Protein AF-0000000084945525 (afdb_homodimer)

Secondary structure (DSSP, 8-state):
-HHHHHHHHHH-SEEEEE-BSS--HHHHHHHHHHHHHHHHH-TTSEEEE-S---SGGGGG-----------TTS-EEEEEES-SSGGGBS-GGGGGSSEEEEEE-SPPS---SSEEEE-TTSS-HHHHHHHHHHHSS----HHHHHHHHHHHHHHHTTTTSTT--HHHHHHHHHHHTTT--HHHHHHHHH-B-HHHHHHHHHHHHH-EEETTEEEEEE-HHHHHHHT--GGGGGGGGGGG-SBTT-SEEEEEEEETTTTEEEEEEEESSS-HHHHHHTTT-EEETTEEEEEESSGGGHHHHHHHHHHHHH-/-HHHHHHHHHH-SEEEEE-BSS--HHHHHHHHHHHHHHHHH-TTSEEEE-S---SGGGGG-----------TTS-EEEEEES-SSGGGBS-GGGGGSSEEEEEE-SPPS---SSEEEE-TTSS-HHHHHHHHHHHSS----HHHHHHHHHHHHHHHTTTTSTT--HHHHHHHHHHHTTT--HHHHHHHHH-B-HHHHHHHHHHHHH-EEETTEEEEEE-HHHHHHHT--GGGGGGGGGGG-SBTT-SEEEEEEEETTTTEEEEEEEESSS-HHHHHHTTT-EEETTEEEEEESSGGGHHHHHHHHHHHHH-

InterPro domains:
  IPR001667 DDH domain [PF01368] (15-152)
  IPR003156 DHHA1 domain [PF02272] (234-311)
  IPR038763 DHH phosphoesterase superfamily [SSF64182] (12-303)
  IPR051319 Bifunctional oligoribonuclease/pAp-phosphatase and c-di-AMP PDE [PTHR47618] (3-310)

Solvent-accessible surface area (backbone atoms only — not comparable to full-atom values): 31968 Å² total; per-residue (Å²): 110,59,65,59,52,51,54,54,55,69,74,40,58,32,36,37,37,32,24,27,54,87,64,51,49,27,30,51,8,26,40,49,18,48,51,32,23,49,43,60,60,40,70,85,45,48,70,29,64,52,51,84,79,81,55,74,69,60,70,70,48,72,61,83,79,70,91,50,81,78,66,69,92,46,70,24,38,26,37,40,27,46,43,47,43,80,89,40,41,33,52,74,67,60,76,63,31,73,42,35,38,30,35,25,18,51,72,87,80,47,85,88,30,84,42,71,53,73,40,58,69,43,46,21,30,7,41,55,54,35,43,38,40,70,76,44,88,55,35,62,46,43,41,17,29,43,22,20,47,46,2,33,31,51,57,18,65,53,68,46,39,78,46,54,44,38,67,49,25,48,31,49,16,56,32,41,66,57,63,43,57,57,44,61,54,49,46,65,73,56,51,34,52,63,68,54,51,52,50,52,37,51,42,62,74,60,44,45,76,58,82,38,36,30,36,35,76,35,44,60,67,50,28,58,73,66,70,48,59,63,85,52,51,55,76,53,38,63,77,54,52,54,24,70,61,37,46,27,29,29,22,35,24,38,32,75,92,76,57,29,28,42,31,37,41,37,32,82,86,45,64,48,18,72,59,20,45,78,31,78,32,36,64,43,50,41,42,20,33,27,44,34,75,47,76,81,49,46,62,57,52,52,50,57,53,36,49,62,69,73,98,109,56,65,59,53,51,54,53,54,68,74,40,57,32,37,37,37,32,25,27,54,86,62,51,49,26,30,49,8,27,39,48,19,49,53,32,22,48,42,61,59,40,69,84,45,48,70,27,65,51,52,84,79,82,55,74,68,60,72,71,48,72,61,83,78,72,90,50,80,78,65,70,91,45,70,24,38,27,38,37,28,46,43,46,43,78,89,40,43,34,52,75,67,60,75,63,32,73,42,35,36,30,36,24,19,54,71,87,80,48,85,85,30,84,42,70,53,72,40,56,69,43,47,21,29,6,42,56,55,36,43,39,41,69,76,46,90,54,36,63,46,44,40,17,29,40,22,20,47,44,2,34,32,51,57,19,65,53,67,45,39,78,45,53,43,38,67,50,24,48,34,49,15,56,32,39,66,57,63,42,56,58,44,61,56,49,46,66,72,56,51,34,50,64,68,55,51,53,48,50,37,52,42,61,74,60,44,45,77,58,82,38,34,30,36,36,77,38,43,59,68,50,27,59,73,64,68,48,58,65,85,53,51,55,74,54,40,64,76,54,52,56,24,70,62,37,47,28,29,29,21,36,24,39,33,75,92,76,57,31,28,43,32,38,41,37,32,82,85,44,64,47,18,70,59,22,44,78,30,79,31,36,65,42,52,40,42,18,34,26,42,32,74,46,77,80,50,46,62,56,53,51,51,58,53,36,49,61,69,72,98

pLDDT: mean 95.64, std 3.65, range [76.44, 98.94]

Structure (mmCIF, N/CA/C/O backbone):
data_AF-0000000084945525-model_v1
#
loop_
_entity.id
_entity.type
_entity.pdbx_description
1 polymer 'DHHA1 domain protein'
#
loop_
_atom_site.group_PDB
_atom_site.id
_atom_site.type_symbol
_atom_site.label_atom_id
_atom_site.label_alt_id
_atom_site.label_comp_id
_atom_site.label_asym_id
_atom_site.label_entity_id
_atom_site.label_seq_id
_atom_site.pdbx_PDB_ins_code
_atom_site.Cartn_x
_atom_site.Cartn_y
_atom_site.Cartn_z
_atom_site.occupancy
_atom_site.B_iso_or_equiv
_atom_site.auth_seq_id
_atom_site.auth_comp_id
_atom_site.auth_asym_id
_atom_site.auth_atom_id
_atom_site.pdbx_PDB_model_num
ATOM 1 N N . MET A 1 1 ? -24.781 -15.555 -10.789 1 94.19 1 MET A N 1
ATOM 2 C CA . MET A 1 1 ? -23.609 -16.359 -11.086 1 94.19 1 MET A CA 1
ATOM 3 C C . MET A 1 1 ? -23.109 -17.078 -9.836 1 94.19 1 MET A C 1
ATOM 5 O O . MET A 1 1 ? -22.875 -18.281 -9.859 1 94.19 1 MET A O 1
ATOM 9 N N . GLU A 1 2 ? -23.062 -16.406 -8.695 1 95.75 2 GLU A N 1
ATOM 10 C CA . GLU A 1 2 ? -22.547 -16.969 -7.445 1 95.75 2 GLU A CA 1
ATOM 11 C C . GLU A 1 2 ? -23.391 -18.172 -7.008 1 95.75 2 GLU A C 1
ATOM 13 O O . GLU A 1 2 ? -22.844 -19.219 -6.656 1 95.75 2 GLU A O 1
ATOM 18 N N . GLU A 1 3 ? -24.703 -18.078 -7.191 1 95.69 3 GLU A N 1
ATOM 19 C CA . GLU A 1 3 ? -25.594 -19.156 -6.773 1 95.69 3 GLU A CA 1
ATOM 20 C C . GLU A 1 3 ? -25.438 -20.375 -7.684 1 95.69 3 GLU A C 1
ATOM 22 O O . GLU A 1 3 ? -25.562 -21.516 -7.23 1 95.69 3 GLU A O 1
ATOM 27 N N . LYS A 1 4 ? -25.203 -20.141 -8.914 1 97.19 4 LYS A N 1
ATOM 28 C CA . LYS A 1 4 ? -24.984 -21.234 -9.852 1 97.19 4 LYS A CA 1
ATOM 29 C C . LYS A 1 4 ? -23.719 -22.016 -9.508 1 97.19 4 LYS A C 1
ATOM 31 O O . LYS A 1 4 ? -23.688 -23.234 -9.617 1 97.19 4 LYS A O 1
ATOM 36 N N . ILE A 1 5 ? -22.703 -21.328 -9.109 1 98 5 ILE A N 1
ATOM 37 C CA . ILE A 1 5 ? -21.438 -21.938 -8.734 1 98 5 ILE A CA 1
ATOM 38 C C . ILE A 1 5 ? -21.641 -22.812 -7.488 1 98 5 ILE A C 1
ATOM 40 O O . ILE A 1 5 ? -21.188 -23.953 -7.441 1 98 5 ILE A O 1
ATOM 44 N N . ILE A 1 6 ? -22.406 -22.266 -6.527 1 97.88 6 ILE A N 1
ATOM 45 C CA . ILE A 1 6 ? -22.656 -23 -5.293 1 97.88 6 ILE A CA 1
ATOM 46 C C . ILE A 1 6 ? -23.469 -24.266 -5.598 1 97.88 6 ILE A C 1
ATOM 48 O O . ILE A 1 6 ? -23.172 -25.328 -5.062 1 97.88 6 ILE A O 1
ATOM 52 N N . ALA A 1 7 ? -24.484 -24.094 -6.438 1 97.62 7 ALA A N 1
ATOM 53 C CA . ALA A 1 7 ? -25.312 -25.234 -6.809 1 97.62 7 ALA A CA 1
ATOM 54 C C . ALA A 1 7 ? -24.469 -26.344 -7.438 1 97.62 7 ALA A C 1
ATOM 56 O O . ALA A 1 7 ? -24.672 -27.516 -7.148 1 97.62 7 ALA A O 1
ATOM 57 N N . LYS A 1 8 ? -23.562 -25.969 -8.273 1 97.81 8 LYS A N 1
ATOM 58 C CA . LYS A 1 8 ? -22.688 -26.953 -8.922 1 97.81 8 LYS A CA 1
ATOM 59 C C . LYS A 1 8 ? -21.781 -27.625 -7.902 1 97.81 8 LYS A C 1
ATOM 61 O O . LYS A 1 8 ? -21.562 -28.844 -7.965 1 97.81 8 LYS A O 1
ATOM 66 N N . ILE A 1 9 ? -21.188 -26.859 -7.02 1 98.31 9 ILE A N 1
ATOM 67 C CA . ILE A 1 9 ? -20.328 -27.406 -5.969 1 98.31 9 ILE A CA 1
ATOM 68 C C . ILE A 1 9 ? -21.109 -28.422 -5.145 1 98.31 9 ILE A C 1
ATOM 70 O O . ILE A 1 9 ? -20.594 -29.484 -4.805 1 98.31 9 ILE A O 1
ATOM 74 N N . GLU A 1 10 ? -22.359 -28.125 -4.922 1 98.19 10 GLU A N 1
ATOM 75 C CA . GLU A 1 10 ? -23.188 -28.984 -4.098 1 98.19 10 GLU A CA 1
ATOM 76 C C . GLU A 1 10 ? -23.484 -30.312 -4.801 1 98.19 10 GLU A C 1
ATOM 78 O O . GLU A 1 10 ? -23.656 -31.344 -4.145 1 98.19 10 GLU A O 1
ATOM 83 N N . GLU A 1 11 ? -23.422 -30.312 -6.051 1 98 11 GLU A N 1
ATOM 84 C CA . GLU A 1 11 ? -23.734 -31.484 -6.855 1 98 11 GLU A CA 1
ATOM 85 C C . GLU A 1 11 ? -22.625 -32.531 -6.789 1 98 11 GLU A C 1
ATOM 87 O O . GLU A 1 11 ? -22.828 -33.688 -7.121 1 98 11 GLU A O 1
ATOM 92 N N . TYR A 1 12 ? -21.453 -32.188 -6.383 1 98.5 12 TYR A N 1
ATOM 93 C CA . TYR A 1 12 ? -20.297 -33.062 -6.465 1 98.5 12 TYR A CA 1
ATOM 94 C C . TYR A 1 12 ? -19.734 -33.344 -5.078 1 98.5 12 TYR A C 1
ATOM 96 O O . TYR A 1 12 ? -19.656 -32.469 -4.234 1 98.5 12 TYR A O 1
ATOM 104 N N . ASP A 1 13 ? -19.266 -34.5 -4.863 1 98.31 13 ASP A N 1
ATOM 105 C CA . ASP A 1 13 ? -18.594 -34.875 -3.621 1 98.31 13 ASP A CA 1
ATOM 106 C C . ASP A 1 13 ? -17.078 -34.719 -3.74 1 98.31 13 ASP A C 1
ATOM 108 O O . ASP A 1 13 ? -16.391 -34.562 -2.732 1 98.31 13 ASP A O 1
ATOM 112 N N . TYR A 1 14 ? -16.594 -34.812 -4.977 1 98.56 14 TYR A N 1
ATOM 113 C CA . TYR A 1 14 ? -15.172 -34.719 -5.27 1 98.56 14 TYR A CA 1
ATOM 114 C C . TYR A 1 14 ? -14.891 -33.469 -6.121 1 98.56 14 TYR A C 1
ATOM 116 O O . TYR A 1 14 ? -15.453 -33.312 -7.207 1 98.56 14 TYR A O 1
ATOM 124 N N . ILE A 1 15 ? -14.039 -32.594 -5.605 1 98.69 15 ILE A N 1
ATOM 125 C CA . ILE A 1 15 ? -13.758 -31.344 -6.27 1 98.69 15 ILE A CA 1
ATOM 126 C C . ILE A 1 15 ? -12.25 -31.125 -6.371 1 98.69 15 ILE A C 1
ATOM 128 O O . ILE A 1 15 ? -11.523 -31.328 -5.395 1 98.69 15 ILE A O 1
ATOM 132 N N . ALA A 1 16 ? -11.758 -30.844 -7.555 1 98.75 16 ALA A N 1
ATOM 133 C CA . ALA A 1 16 ? -10.352 -30.5 -7.777 1 98.75 16 ALA A CA 1
ATOM 134 C C . ALA A 1 16 ? -10.195 -29.031 -8.164 1 98.75 16 ALA A C 1
ATOM 136 O O . ALA A 1 16 ? -10.898 -28.531 -9.047 1 98.75 16 ALA A O 1
ATOM 137 N N . ILE A 1 17 ? -9.305 -28.328 -7.484 1 98.81 17 ILE A N 1
ATOM 138 C CA . ILE A 1 17 ? -9.125 -26.906 -7.711 1 98.81 17 ILE A CA 1
ATOM 139 C C . ILE A 1 17 ? -7.781 -26.641 -8.383 1 98.81 17 ILE A C 1
ATOM 141 O O . ILE A 1 17 ? -6.738 -27.047 -7.863 1 98.81 17 ILE A O 1
ATOM 145 N N . TYR A 1 18 ? -7.805 -25.969 -9.492 1 98.69 18 TYR A N 1
ATOM 146 C CA . TYR A 1 18 ? -6.641 -25.703 -10.328 1 98.69 18 TYR A CA 1
ATOM 147 C C . TYR A 1 18 ? -6.355 -24.203 -10.414 1 98.69 18 TYR A C 1
ATOM 149 O O . TYR A 1 18 ? -7.199 -23.391 -10.039 1 98.69 18 TYR A O 1
ATOM 157 N N . ARG A 1 19 ? -5.145 -23.812 -10.867 1 98.25 19 ARG A N 1
ATOM 158 C CA . ARG A 1 19 ? -4.703 -22.453 -11.156 1 98.25 19 ARG A CA 1
ATOM 159 C C . ARG A 1 19 ? -3.641 -22.438 -12.25 1 98.25 19 ARG A C 1
ATOM 161 O O . ARG A 1 19 ? -3.318 -23.484 -12.82 1 98.25 19 ARG A O 1
ATOM 168 N N . HIS A 1 20 ? -3.145 -21.266 -12.57 1 96 20 HIS A N 1
ATOM 169 C CA . HIS A 1 20 ? -2.186 -21.188 -13.664 1 96 20 HIS A CA 1
ATOM 170 C C . HIS A 1 20 ? -0.787 -21.578 -13.203 1 96 20 HIS A C 1
ATOM 172 O O . HIS A 1 20 ? -0.511 -21.609 -12 1 96 20 HIS A O 1
ATOM 178 N N . VAL A 1 21 ? 0.048 -21.906 -14.172 1 92.5 21 VAL A N 1
ATOM 179 C CA . VAL A 1 21 ? 1.456 -22.219 -13.961 1 92.5 21 VAL A CA 1
ATOM 180 C C . VAL A 1 21 ? 2.182 -20.984 -13.414 1 92.5 21 VAL A C 1
ATOM 182 O O . VAL A 1 21 ? 1.744 -19.859 -13.633 1 92.5 21 VAL A O 1
ATOM 185 N N . ASN A 1 22 ? 3.303 -21.172 -12.602 1 85.56 22 ASN A N 1
ATOM 186 C CA . ASN A 1 22 ? 4.07 -20.078 -11.992 1 85.56 22 ASN A CA 1
ATOM 187 C C . ASN A 1 22 ? 3.174 -19.156 -11.188 1 85.56 22 ASN A C 1
ATOM 189 O O . ASN A 1 22 ? 3.092 -17.953 -11.477 1 85.56 22 ASN A O 1
ATOM 193 N N . PRO A 1 23 ? 2.605 -19.75 -10.227 1 93.56 23 PRO A N 1
ATOM 194 C CA . PRO A 1 23 ? 1.555 -19.047 -9.492 1 93.56 23 PRO A CA 1
ATOM 195 C C . PRO A 1 23 ? 2.068 -17.781 -8.805 1 93.56 23 PRO A C 1
ATOM 197 O O . PRO A 1 23 ? 3.205 -17.75 -8.32 1 93.56 23 PRO A O 1
ATOM 200 N N . ASP A 1 24 ? 1.252 -16.766 -8.828 1 91.44 24 ASP A N 1
ATOM 201 C CA . ASP A 1 24 ? 1.497 -15.562 -8.055 1 91.44 24 ASP A CA 1
ATOM 202 C C . ASP A 1 24 ? 0.587 -15.5 -6.824 1 91.44 24 ASP A C 1
ATOM 204 O O . ASP A 1 24 ? -0.022 -16.5 -6.449 1 91.44 24 ASP A O 1
ATOM 208 N N . PHE A 1 25 ? 0.529 -14.398 -6.16 1 95.62 25 PHE A N 1
ATOM 209 C CA . PHE A 1 25 ? -0.255 -14.25 -4.941 1 95.62 25 PHE A CA 1
ATOM 210 C C . PHE A 1 25 ? -1.729 -14.523 -5.207 1 95.62 25 PHE A C 1
ATOM 212 O O . PHE A 1 25 ? -2.398 -15.18 -4.406 1 95.62 25 PHE A O 1
ATOM 219 N N . ASP A 1 26 ? -2.219 -14.055 -6.309 1 97.25 26 ASP A N 1
ATOM 220 C CA . ASP A 1 26 ? -3.639 -14.211 -6.609 1 97.25 26 ASP A CA 1
ATOM 221 C C . ASP A 1 26 ? -3.973 -15.656 -6.973 1 97.25 26 ASP A C 1
ATOM 223 O O . ASP A 1 26 ? -5.031 -16.172 -6.605 1 97.25 26 ASP A O 1
ATOM 227 N N . ALA A 1 27 ? -3.062 -16.266 -7.738 1 97.56 27 ALA A N 1
ATOM 228 C CA . ALA A 1 27 ? -3.279 -17.672 -8.078 1 97.56 27 ALA A CA 1
ATOM 229 C C . ALA A 1 27 ? -3.402 -18.531 -6.82 1 97.56 27 ALA A C 1
ATOM 231 O O . ALA A 1 27 ? -4.375 -19.266 -6.66 1 97.56 27 ALA A O 1
ATOM 232 N N . PHE A 1 28 ? -2.48 -18.406 -5.93 1 98.25 28 PHE A N 1
ATOM 233 C CA . PHE A 1 28 ? -2.541 -19.141 -4.676 1 98.25 28 PHE A CA 1
ATOM 234 C C . PHE A 1 28 ? -3.713 -18.672 -3.824 1 98.25 28 PHE A C 1
ATOM 236 O O . PHE A 1 28 ? -4.43 -19.484 -3.236 1 98.25 28 PHE A O 1
ATOM 243 N N . GLY A 1 29 ? -3.91 -17.359 -3.771 1 98.75 29 GLY A N 1
ATOM 244 C CA . GLY A 1 29 ? -4.957 -16.797 -2.93 1 98.75 29 GLY A CA 1
ATOM 245 C C . GLY A 1 29 ? -6.344 -17.297 -3.293 1 98.75 29 GLY A C 1
ATOM 246 O O . GLY A 1 29 ? -7.102 -17.719 -2.42 1 98.75 29 GLY A O 1
ATOM 247 N N . SER A 1 30 ? -6.629 -17.188 -4.578 1 98.88 30 SER A N 1
ATOM 248 C CA . SER A 1 30 ? -7.938 -17.641 -5.031 1 98.88 30 SER A CA 1
ATOM 249 C C . SER A 1 30 ? -8.094 -19.141 -4.863 1 98.88 30 SER A C 1
ATOM 251 O O . SER A 1 30 ? -9.148 -19.625 -4.445 1 98.88 30 SER A O 1
ATOM 253 N N . GLN A 1 31 ? -7.059 -19.938 -5.168 1 98.81 31 GLN A N 1
ATOM 254 C CA . GLN A 1 31 ? -7.117 -21.391 -5.059 1 98.81 31 GLN A CA 1
ATOM 255 C C . GLN A 1 31 ? -7.316 -21.828 -3.609 1 98.81 31 GLN A C 1
ATOM 257 O O . GLN A 1 31 ? -8.234 -22.594 -3.309 1 98.81 31 GLN A O 1
ATOM 262 N N . LEU A 1 32 ? -6.488 -21.297 -2.693 1 98.75 32 LEU A N 1
ATOM 263 C CA . LEU A 1 32 ? -6.531 -21.703 -1.291 1 98.75 32 LEU A CA 1
ATOM 264 C C . LEU A 1 32 ? -7.781 -21.156 -0.608 1 98.75 32 LEU A C 1
ATOM 266 O O . LEU A 1 32 ? -8.344 -21.797 0.277 1 98.75 32 LEU A O 1
ATOM 270 N N . GLY A 1 33 ? -8.156 -19.922 -1.008 1 98.81 33 GLY A N 1
ATOM 271 C CA . GLY A 1 33 ? -9.398 -19.375 -0.493 1 98.81 33 GLY A CA 1
ATOM 272 C C . GLY A 1 33 ? -10.617 -20.203 -0.862 1 98.81 33 GLY A C 1
ATOM 273 O O . GLY A 1 33 ? -11.469 -20.469 -0.016 1 98.81 33 GLY A O 1
ATOM 274 N N . MET A 1 34 ? -10.68 -20.625 -2.113 1 98.88 34 MET A N 1
ATOM 275 C CA . MET A 1 34 ? -11.773 -21.469 -2.578 1 98.88 34 MET A CA 1
ATOM 276 C C . MET A 1 34 ? -11.758 -22.812 -1.856 1 98.88 34 MET A C 1
ATOM 278 O O . MET A 1 34 ? -12.805 -23.297 -1.408 1 98.88 34 MET A O 1
ATOM 282 N N . TYR A 1 35 ? -10.594 -23.422 -1.775 1 98.69 35 TYR A N 1
ATOM 283 C CA . TYR A 1 35 ? -10.43 -24.672 -1.043 1 98.69 35 TYR A CA 1
ATOM 284 C C . TYR A 1 35 ? -10.984 -24.562 0.37 1 98.69 35 TYR A C 1
ATOM 286 O O . TYR A 1 35 ? -11.781 -25.391 0.798 1 98.69 35 TYR A O 1
ATOM 294 N N . ASP A 1 36 ? -10.547 -23.516 1.076 1 98.75 36 ASP A N 1
ATOM 295 C CA . ASP A 1 36 ? -10.938 -23.312 2.465 1 98.75 36 ASP A CA 1
ATOM 296 C C . ASP A 1 36 ? -12.445 -23.094 2.58 1 98.75 36 ASP A C 1
ATOM 298 O O . ASP A 1 36 ? -13.094 -23.672 3.455 1 98.75 36 ASP A O 1
ATOM 302 N N . MET A 1 37 ? -13.023 -22.312 1.649 1 98.69 37 MET A N 1
ATOM 303 C CA . MET A 1 37 ? -14.453 -22.016 1.653 1 98.69 37 MET A CA 1
ATOM 304 C C . MET A 1 37 ? -15.273 -23.297 1.479 1 98.69 37 MET A C 1
ATOM 306 O O . MET A 1 37 ? -16.25 -23.5 2.195 1 98.69 37 MET A O 1
ATOM 310 N N . ILE A 1 38 ? -14.859 -24.125 0.517 1 98.69 38 ILE A N 1
ATOM 311 C CA . ILE A 1 38 ? -15.602 -25.359 0.264 1 98.69 38 ILE A CA 1
ATOM 312 C C . ILE A 1 38 ? -15.492 -26.281 1.473 1 98.69 38 ILE A C 1
ATOM 314 O O . ILE A 1 38 ? -16.5 -26.828 1.939 1 98.69 38 ILE A O 1
ATOM 318 N N . LYS A 1 39 ? -14.273 -26.438 2.051 1 98.25 39 LYS A N 1
ATOM 319 C CA . LYS A 1 39 ? -14.062 -27.328 3.182 1 98.25 39 LYS A CA 1
ATOM 320 C C . LYS A 1 39 ? -14.8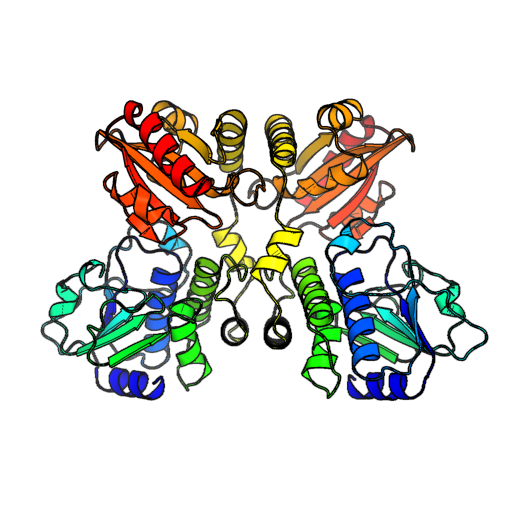12 -26.844 4.418 1 98.25 39 LYS A C 1
ATOM 322 O O . LYS A 1 39 ? -15.352 -27.656 5.184 1 98.25 39 LYS A O 1
ATOM 327 N N . ALA A 1 40 ? -14.797 -25.562 4.625 1 98.38 40 ALA A N 1
ATOM 328 C CA . ALA A 1 40 ? -15.469 -24.984 5.789 1 98.38 40 ALA A CA 1
ATOM 329 C C . ALA A 1 40 ? -16.984 -25.141 5.684 1 98.38 40 ALA A C 1
ATOM 331 O O . ALA A 1 40 ? -17.656 -25.312 6.695 1 98.38 40 ALA A O 1
ATOM 332 N N . THR A 1 41 ? -17.531 -25.047 4.512 1 98.62 41 THR A N 1
ATOM 333 C CA . THR A 1 41 ? -18.969 -25.109 4.293 1 98.62 41 THR A CA 1
ATOM 334 C C . THR A 1 41 ? -19.438 -26.547 4.188 1 98.62 41 THR A C 1
ATOM 336 O O . THR A 1 41 ? -20.5 -26.906 4.699 1 98.62 41 THR A O 1
ATOM 339 N N . TYR A 1 42 ? -18.656 -27.391 3.449 1 98.38 42 TYR A N 1
ATOM 340 C CA . TYR A 1 42 ? -18.969 -28.781 3.203 1 98.38 42 TYR A CA 1
ATOM 341 C C . TYR A 1 42 ? -17.828 -29.688 3.658 1 98.38 42 TYR A C 1
ATOM 343 O O . TYR A 1 42 ? -17.125 -30.281 2.834 1 98.38 42 TYR A O 1
ATOM 351 N N . PRO A 1 43 ? -17.734 -29.953 4.941 1 97.38 43 PRO A N 1
ATOM 352 C CA . PRO A 1 43 ? -16.578 -30.656 5.496 1 97.38 43 PRO A CA 1
ATOM 353 C C . PRO A 1 43 ? -16.438 -32.094 4.977 1 97.38 43 PRO A C 1
ATOM 355 O O . PRO A 1 43 ? -15.352 -32.656 5.004 1 97.38 43 PRO A O 1
ATOM 358 N N . ASP A 1 44 ? -17.453 -32.656 4.441 1 97.56 44 ASP A N 1
ATOM 359 C CA . ASP A 1 44 ? -17.438 -34.031 4.035 1 97.56 44 ASP A CA 1
ATOM 360 C C . ASP A 1 44 ? -16.953 -34.188 2.594 1 97.56 44 ASP A C 1
ATOM 362 O O . ASP A 1 44 ? -16.641 -35.312 2.15 1 97.56 44 ASP A O 1
ATOM 366 N N . LYS A 1 45 ? -16.875 -33.125 1.875 1 97.75 45 LYS A N 1
ATOM 367 C CA . LYS A 1 45 ? -16.422 -33.219 0.488 1 97.75 45 LYS A CA 1
ATOM 368 C C . LYS A 1 45 ? -14.914 -33.406 0.406 1 97.75 45 LYS A C 1
ATOM 370 O O . LYS A 1 45 ? -14.172 -32.938 1.273 1 97.75 45 LYS A O 1
ATOM 375 N N . LYS A 1 46 ? -14.539 -34.125 -0.591 1 97.81 46 LYS A N 1
ATOM 376 C CA . LYS A 1 46 ? -13.125 -34.312 -0.89 1 97.81 46 LYS A CA 1
ATOM 377 C C . LYS A 1 46 ? -12.641 -33.25 -1.876 1 97.81 46 LYS A C 1
ATOM 379 O O . LYS A 1 46 ? -13.086 -33.219 -3.025 1 97.81 46 LYS A O 1
ATOM 384 N N . VAL A 1 47 ? -11.797 -32.438 -1.372 1 98.25 47 VAL A N 1
ATOM 385 C CA . VAL A 1 47 ? -11.312 -31.328 -2.182 1 98.25 47 VAL A CA 1
ATOM 386 C C . VAL A 1 47 ? -9.805 -31.469 -2.406 1 98.25 47 VAL A C 1
ATOM 388 O O . VAL A 1 47 ? -9.047 -31.656 -1.455 1 98.25 47 VAL A O 1
ATOM 391 N N . PHE A 1 48 ? -9.391 -31.406 -3.646 1 98.19 48 PHE A N 1
ATOM 392 C CA . PHE A 1 48 ? -8 -31.594 -4.043 1 98.19 48 PHE A CA 1
ATOM 393 C C . PHE A 1 48 ? -7.406 -30.297 -4.559 1 98.19 48 PHE A C 1
ATOM 395 O O . PHE A 1 48 ? -8.062 -29.547 -5.285 1 98.19 48 PHE A O 1
ATOM 402 N N . LEU A 1 49 ? -6.227 -30 -4.094 1 98.25 49 LEU A N 1
ATOM 403 C CA . LEU A 1 49 ? -5.457 -28.875 -4.621 1 98.25 49 LEU A CA 1
ATOM 404 C C . LEU A 1 49 ? -4.461 -29.359 -5.676 1 98.25 49 LEU A C 1
ATOM 406 O O . LEU A 1 49 ? -3.625 -30.219 -5.398 1 98.25 49 LEU A O 1
ATOM 410 N N . CYS A 1 50 ? -4.605 -28.781 -6.816 1 98.12 50 CYS A N 1
ATOM 411 C CA . CYS A 1 50 ? -3.797 -29.266 -7.93 1 98.12 50 CYS A CA 1
ATOM 412 C C . CYS A 1 50 ? -2.771 -28.219 -8.352 1 98.12 50 CYS A C 1
ATOM 414 O O . CYS A 1 50 ? -2.982 -27.031 -8.156 1 98.12 50 CYS A O 1
ATOM 416 N N . GLY A 1 51 ? -1.688 -28.688 -8.906 1 95.88 51 GLY A N 1
ATOM 417 C CA . GLY A 1 51 ? -0.626 -27.812 -9.383 1 95.88 51 GLY A CA 1
ATOM 418 C C . GLY A 1 51 ? 0.663 -27.953 -8.594 1 95.88 51 GLY A C 1
ATOM 419 O O . GLY A 1 51 ? 0.757 -28.797 -7.695 1 95.88 51 GLY A O 1
ATOM 420 N N . ASP A 1 52 ? 1.654 -27.156 -9.016 1 94.12 52 ASP A N 1
ATOM 421 C CA . ASP A 1 52 ? 2.975 -27.156 -8.398 1 94.12 52 ASP A CA 1
ATOM 422 C C . ASP A 1 52 ? 2.992 -26.266 -7.148 1 94.12 52 ASP A C 1
ATOM 424 O O . ASP A 1 52 ? 2.627 -25.094 -7.207 1 94.12 52 ASP A O 1
ATOM 428 N N . PHE A 1 53 ? 3.396 -26.828 -5.949 1 94.94 53 PHE A N 1
ATOM 429 C CA . PHE A 1 53 ? 3.434 -26.094 -4.691 1 94.94 53 PHE A CA 1
ATOM 430 C C . PHE A 1 53 ? 4.867 -25.906 -4.211 1 94.94 53 PHE A C 1
ATOM 432 O O . PHE A 1 53 ? 5.113 -25.75 -3.012 1 94.94 53 PHE A O 1
ATOM 439 N N . SER A 1 54 ? 5.801 -25.953 -5.152 1 91.44 54 SER A N 1
ATOM 440 C CA . SER A 1 54 ? 7.211 -25.844 -4.801 1 91.44 54 SER A CA 1
ATOM 441 C C . SER A 1 54 ? 7.609 -24.375 -4.594 1 91.44 54 SER A C 1
ATOM 443 O O . SER A 1 54 ? 8.664 -24.094 -4.031 1 91.44 54 SER A O 1
ATOM 445 N N . SER A 1 55 ? 6.738 -23.484 -5.055 1 88.88 55 SER A N 1
ATOM 446 C CA . SER A 1 55 ? 7.039 -22.062 -4.93 1 88.88 55 SER A CA 1
ATOM 447 C C . SER A 1 55 ? 7.141 -21.641 -3.465 1 88.88 55 SER A C 1
ATOM 449 O O . SER A 1 55 ? 6.332 -22.062 -2.637 1 88.88 55 SER A O 1
ATOM 451 N N . GLU A 1 56 ? 8.109 -20.75 -3.137 1 87.19 56 GLU A N 1
ATOM 452 C CA . GLU A 1 56 ? 8.258 -20.219 -1.782 1 87.19 56 GLU A CA 1
ATOM 453 C C . GLU A 1 56 ? 7.07 -19.328 -1.405 1 87.19 56 GLU A C 1
ATOM 455 O O . GLU A 1 56 ? 6.805 -19.109 -0.222 1 87.19 56 GLU A O 1
ATOM 460 N N . LEU A 1 57 ? 6.371 -18.906 -2.42 1 91.19 57 LEU A N 1
ATOM 461 C CA . LEU A 1 57 ? 5.242 -18.016 -2.197 1 91.19 57 LEU A CA 1
ATOM 462 C C . LEU A 1 57 ? 4.156 -18.703 -1.374 1 91.19 57 LEU A C 1
ATOM 464 O O . LEU A 1 57 ? 3.445 -18.047 -0.606 1 91.19 57 LEU A O 1
ATOM 468 N N . VAL A 1 58 ? 4.035 -20 -1.478 1 94.12 58 VAL A N 1
ATOM 469 C CA . VAL A 1 58 ? 2.963 -20.734 -0.818 1 94.12 58 VAL A CA 1
ATOM 470 C C . VAL A 1 58 ? 3.115 -20.625 0.697 1 94.12 58 VAL A C 1
ATOM 472 O O . VAL A 1 58 ? 2.123 -20.641 1.431 1 94.12 58 VAL A O 1
ATOM 475 N N . LYS A 1 59 ? 4.328 -20.438 1.174 1 93.31 59 LYS A N 1
ATOM 476 C CA . LYS A 1 59 ? 4.625 -20.375 2.602 1 93.31 59 LYS A CA 1
ATOM 477 C C . LYS A 1 59 ? 4.027 -19.109 3.23 1 93.31 59 LYS A C 1
ATOM 479 O O . LYS A 1 59 ? 3.938 -19.016 4.457 1 93.31 59 LYS A O 1
ATOM 484 N N . LYS A 1 60 ? 3.611 -18.203 2.426 1 95.38 60 LYS A N 1
ATOM 485 C CA . LYS A 1 60 ? 3.016 -16.969 2.918 1 95.38 60 LYS A CA 1
ATOM 486 C C . LYS A 1 60 ? 1.554 -17.172 3.307 1 95.38 60 LYS A C 1
ATOM 488 O O . LYS A 1 60 ? 0.938 -16.297 3.922 1 95.38 60 LYS A O 1
ATOM 493 N N . TYR A 1 61 ? 1.033 -18.266 2.959 1 97.19 61 TYR A N 1
ATOM 494 C CA . TYR A 1 61 ? -0.352 -18.609 3.27 1 97.19 61 TYR A CA 1
ATOM 495 C C . TYR A 1 61 ? -0.432 -19.547 4.465 1 97.19 61 TYR A C 1
ATOM 497 O O . TYR A 1 61 ? 0.472 -20.359 4.691 1 97.19 61 TYR A O 1
ATOM 505 N N . THR A 1 62 ? -1.534 -19.438 5.234 1 97 62 THR A N 1
ATOM 506 C CA . THR A 1 62 ? -1.622 -20.203 6.48 1 97 62 THR A CA 1
ATOM 507 C C . THR A 1 62 ? -2.715 -21.266 6.387 1 97 62 THR A C 1
ATOM 509 O O . THR A 1 62 ? -2.979 -21.969 7.359 1 97 62 THR A O 1
ATOM 512 N N . VAL A 1 63 ? -3.361 -21.297 5.199 1 97.69 63 VAL A N 1
ATOM 513 C CA . VAL A 1 63 ? -4.359 -22.344 5.004 1 97.69 63 VAL A CA 1
ATOM 514 C C . VAL A 1 63 ? -3.699 -23.719 5.133 1 97.69 63 VAL A C 1
ATOM 516 O O . VAL A 1 63 ? -2.67 -23.984 4.508 1 97.69 63 VAL A O 1
ATOM 519 N N . VAL A 1 64 ? -4.23 -24.516 5.977 1 95.06 64 VAL A N 1
ATOM 520 C CA . VAL A 1 64 ? -3.727 -25.875 6.133 1 95.06 64 VAL A CA 1
ATOM 521 C C . VAL A 1 64 ? -4.418 -26.797 5.137 1 95.06 64 VAL A C 1
ATOM 523 O O . VAL A 1 64 ? -5.648 -26.812 5.031 1 95.06 64 VAL A O 1
ATOM 526 N N . PHE A 1 65 ? -3.574 -27.375 4.379 1 92.25 65 PHE A N 1
ATOM 527 C CA . PHE A 1 65 ? -4.129 -28.312 3.414 1 92.25 65 PHE A CA 1
ATOM 528 C C . PHE A 1 65 ? -3.234 -29.547 3.281 1 92.25 65 PHE A C 1
ATOM 530 O O . PHE A 1 65 ? -2.066 -29.516 3.674 1 92.25 65 PHE A O 1
ATOM 537 N N . GLU A 1 66 ? -3.857 -30.641 2.879 1 85.88 66 GLU A N 1
ATOM 538 C CA . GLU A 1 66 ? -3.135 -31.875 2.607 1 85.88 66 GLU A CA 1
ATOM 539 C C . GLU A 1 66 ? -3.037 -32.156 1.108 1 85.88 66 GLU A C 1
ATOM 541 O O . GLU A 1 66 ? -4.016 -31.969 0.377 1 85.88 66 GLU A O 1
ATOM 546 N N . HIS A 1 67 ? -1.788 -32.375 0.76 1 86.19 67 HIS A N 1
ATOM 547 C CA . HIS A 1 67 ? -1.627 -32.75 -0.644 1 86.19 67 HIS A CA 1
ATOM 548 C C . HIS A 1 67 ? -2.072 -34.188 -0.895 1 86.19 67 HIS A C 1
ATOM 550 O O . HIS A 1 67 ? -1.593 -35.125 -0.238 1 86.19 67 HIS A O 1
ATOM 556 N N . GLN A 1 68 ? -3.115 -34.344 -1.692 1 91.5 68 GLN A N 1
ATOM 557 C CA . GLN A 1 68 ? -3.625 -35.625 -2.121 1 91.5 68 GLN A CA 1
ATOM 558 C C . GLN A 1 68 ? -3.77 -35.688 -3.641 1 91.5 68 GLN A C 1
ATOM 560 O O . GLN A 1 68 ? -4.039 -34.688 -4.285 1 91.5 68 GLN A O 1
ATOM 565 N N . GLU A 1 69 ? -3.5 -36.844 -4.137 1 94.69 69 GLU A N 1
ATOM 566 C CA . GLU A 1 69 ? -3.727 -37.062 -5.566 1 94.69 69 GLU A CA 1
ATOM 567 C C . GLU A 1 69 ? -5.215 -37.188 -5.875 1 94.69 69 GLU A C 1
ATOM 569 O O . GLU A 1 69 ? -5.965 -37.812 -5.125 1 94.69 69 GLU A O 1
ATOM 574 N N . VAL A 1 70 ? -5.582 -36.562 -6.941 1 97.69 70 VAL A N 1
ATOM 575 C CA . VAL A 1 70 ? -6.98 -36.625 -7.352 1 97.69 70 VAL A CA 1
ATOM 576 C C . VAL A 1 70 ? -7.336 -38.031 -7.801 1 97.69 70 VAL A C 1
ATOM 578 O O . VAL A 1 70 ? -6.578 -38.688 -8.547 1 97.69 70 VAL A O 1
ATOM 581 N N . ASP A 1 71 ? -8.43 -38.594 -7.324 1 96.56 71 ASP A N 1
ATOM 582 C CA . ASP A 1 71 ? -8.969 -39.875 -7.805 1 96.56 71 ASP A CA 1
ATOM 583 C C . ASP A 1 71 ? -9.938 -39.656 -8.961 1 96.56 71 ASP A C 1
ATOM 585 O O . ASP A 1 71 ? -11.156 -39.594 -8.758 1 96.56 71 ASP A O 1
ATOM 589 N N . TYR A 1 72 ? -9.383 -39.688 -10.117 1 97.69 72 TYR A N 1
ATOM 590 C CA . TYR A 1 72 ? -10.172 -39.312 -11.297 1 97.69 72 TYR A CA 1
ATOM 591 C C . TYR A 1 72 ? -11.109 -40.438 -11.695 1 97.69 72 TYR A C 1
ATOM 593 O O . TYR A 1 72 ? -11.805 -40.344 -12.711 1 97.69 72 TYR A O 1
ATOM 601 N N . THR A 1 73 ? -11.102 -41.594 -10.93 1 97.44 73 THR A N 1
ATOM 602 C CA . THR A 1 73 ? -12.102 -42.625 -11.148 1 97.44 73 THR A CA 1
ATOM 603 C C . THR A 1 73 ? -13.469 -42.156 -10.664 1 97.44 73 THR A C 1
ATOM 605 O O . THR A 1 73 ? -14.492 -42.75 -11 1 97.44 73 THR A O 1
ATOM 608 N N . LYS A 1 74 ? -13.445 -41.062 -9.875 1 98.06 74 LYS A N 1
ATOM 609 C CA . LYS A 1 74 ? -14.68 -40.438 -9.406 1 98.06 74 LYS A CA 1
ATOM 610 C C . LYS A 1 74 ? -15.109 -39.312 -10.336 1 98.06 74 LYS A C 1
ATOM 612 O O . LYS A 1 74 ? -14.336 -38.875 -11.18 1 98.06 74 LYS A O 1
ATOM 617 N N . ASP A 1 75 ? -16.422 -38.938 -10.203 1 98.19 75 ASP A N 1
ATOM 618 C CA . ASP A 1 75 ? -16.875 -37.719 -10.883 1 98.19 75 ASP A CA 1
ATOM 619 C C . ASP A 1 75 ? -16.328 -36.469 -10.195 1 98.19 75 ASP A C 1
ATOM 621 O O . ASP A 1 75 ? -16.781 -36.125 -9.102 1 98.19 75 ASP A O 1
ATOM 625 N N . ILE A 1 76 ? -15.422 -35.844 -10.891 1 98.69 76 ILE A N 1
ATOM 626 C CA . ILE A 1 76 ? -14.734 -34.719 -10.297 1 98.69 76 ILE A CA 1
ATOM 627 C C . ILE A 1 76 ? -15.289 -33.406 -10.875 1 98.69 76 ILE A C 1
ATOM 629 O O . ILE A 1 76 ? -15.406 -33.281 -12.094 1 98.69 76 ILE A O 1
ATOM 633 N N . LEU A 1 77 ? -15.727 -32.5 -10.055 1 98.81 77 LEU A N 1
ATOM 634 C CA . LEU A 1 77 ? -15.891 -31.125 -10.469 1 98.81 77 LEU A CA 1
ATOM 635 C C . LEU A 1 77 ? -14.555 -30.375 -10.438 1 98.81 77 LEU A C 1
ATOM 637 O O . LEU A 1 77 ? -13.906 -30.297 -9.391 1 98.81 77 LEU A O 1
ATOM 641 N N . GLY A 1 78 ? -14.109 -29.938 -11.602 1 98.81 78 GLY A N 1
ATOM 642 C CA . GLY A 1 78 ? -12.93 -29.078 -11.664 1 98.81 78 GLY A CA 1
ATOM 643 C C . GLY A 1 78 ? -13.25 -27.609 -11.523 1 98.81 78 GLY A C 1
ATOM 644 O O . GLY A 1 78 ? -14.195 -27.109 -12.148 1 98.81 78 GLY A O 1
ATOM 645 N N . ILE A 1 79 ? -12.578 -26.906 -10.656 1 98.94 79 ILE A N 1
ATOM 646 C CA . ILE A 1 79 ? -12.641 -25.453 -10.562 1 98.94 79 ILE A CA 1
ATOM 647 C C . ILE A 1 79 ? -11.289 -24.844 -10.922 1 98.94 79 ILE A C 1
ATOM 649 O O . ILE A 1 79 ? -10.289 -25.109 -10.242 1 98.94 79 ILE A O 1
ATOM 653 N N . VAL A 1 80 ? -11.234 -24.109 -12.008 1 98.88 80 VAL A N 1
ATOM 654 C CA . VAL A 1 80 ? -10 -23.469 -12.461 1 98.88 80 VAL A CA 1
ATOM 655 C C . VAL A 1 80 ? -10.047 -21.984 -12.164 1 98.88 80 VAL A C 1
ATOM 657 O O . VAL A 1 80 ? -10.922 -21.266 -12.648 1 98.88 80 VAL A O 1
ATOM 660 N N . LEU A 1 81 ? -9.062 -21.562 -11.383 1 98.75 81 LEU A N 1
ATOM 661 C CA . LEU A 1 81 ? -9.039 -20.188 -10.93 1 98.75 81 LEU A CA 1
ATOM 662 C C . LEU A 1 81 ? -7.875 -19.422 -11.57 1 98.75 81 LEU A C 1
ATOM 664 O O . LEU A 1 81 ? -6.797 -19.984 -11.766 1 98.75 81 LEU A O 1
ATOM 668 N N . ASP A 1 82 ? -8.117 -18.172 -11.898 1 97.44 82 ASP A N 1
ATOM 669 C CA . ASP A 1 82 ? -7.082 -17.203 -12.234 1 97.44 82 ASP A CA 1
ATOM 670 C C . ASP A 1 82 ? -6.266 -17.672 -13.438 1 97.44 82 ASP A C 1
ATOM 672 O O . ASP A 1 82 ? -5.035 -17.578 -13.43 1 97.44 82 ASP A O 1
ATOM 676 N N . THR A 1 83 ? -6.938 -18.312 -14.391 1 96.62 83 THR A N 1
ATOM 677 C CA . THR A 1 83 ? -6.262 -18.844 -15.562 1 96.62 83 THR A CA 1
ATOM 678 C C . THR A 1 83 ? -7.031 -18.5 -16.844 1 96.62 83 THR A C 1
ATOM 680 O O . THR A 1 83 ? -8.109 -19.031 -17.078 1 96.62 83 THR A O 1
ATOM 683 N N . ALA A 1 84 ? -6.465 -17.703 -17.656 1 92.31 84 ALA A N 1
ATOM 684 C CA . ALA A 1 84 ? -7.188 -17.156 -18.812 1 92.31 84 ALA A CA 1
ATOM 685 C C . ALA A 1 84 ? -7.332 -18.203 -19.906 1 92.31 84 ALA A C 1
ATOM 687 O O . ALA A 1 84 ? -8.383 -18.297 -20.547 1 92.31 84 ALA A O 1
ATOM 688 N N . ASN A 1 85 ? -6.273 -19 -20.125 1 92.56 85 ASN A N 1
ATOM 689 C CA . ASN A 1 85 ? -6.309 -19.953 -21.234 1 92.56 85 ASN A CA 1
ATOM 690 C C . ASN A 1 85 ? -5.859 -21.344 -20.781 1 92.56 85 ASN A C 1
ATOM 692 O O . ASN A 1 85 ? -5.09 -21.469 -19.828 1 92.56 85 ASN A O 1
ATOM 696 N N . ILE A 1 86 ? -6.242 -22.359 -21.5 1 95.69 86 ILE A N 1
ATOM 697 C CA . ILE A 1 86 ? -6.105 -23.75 -21.078 1 95.69 86 ILE A CA 1
ATOM 698 C C . ILE A 1 86 ? -4.629 -24.141 -21.047 1 95.69 86 ILE A C 1
ATOM 700 O O . ILE A 1 86 ? -4.219 -24.969 -20.234 1 95.69 86 ILE A O 1
ATOM 704 N N . GLU A 1 87 ? -3.826 -23.531 -21.844 1 92 87 GLU A N 1
ATOM 705 C CA . GLU A 1 87 ? -2.408 -23.859 -21.938 1 92 87 GLU A CA 1
ATOM 706 C C . GLU A 1 87 ? -1.681 -23.516 -20.641 1 92 87 GLU A C 1
ATOM 708 O O . GLU A 1 87 ? -0.628 -24.078 -20.328 1 92 87 GLU A O 1
ATOM 713 N N . ARG A 1 88 ? -2.268 -22.672 -19.828 1 92.44 88 ARG A N 1
ATOM 714 C CA . ARG A 1 88 ? -1.586 -22.172 -18.625 1 92.44 88 ARG A CA 1
ATOM 715 C C . ARG A 1 88 ? -2.092 -22.875 -17.375 1 92.44 88 ARG A C 1
ATOM 717 O O . ARG A 1 88 ? -1.624 -22.594 -16.266 1 92.44 88 ARG A O 1
ATOM 724 N N . ILE A 1 89 ? -3.037 -23.766 -17.516 1 97.19 89 ILE A N 1
ATOM 725 C CA . ILE A 1 89 ? -3.498 -24.516 -16.359 1 97.19 89 ILE A CA 1
ATOM 726 C C . ILE A 1 89 ? -2.381 -25.422 -15.852 1 97.19 89 ILE A C 1
ATOM 728 O O . ILE A 1 89 ? -1.832 -26.219 -16.625 1 97.19 89 ILE A O 1
ATOM 732 N N . ASP A 1 90 ? -1.986 -25.328 -14.547 1 96.25 90 ASP A N 1
ATOM 733 C CA . ASP A 1 90 ? -0.814 -25.953 -13.945 1 96.25 90 ASP A CA 1
ATOM 734 C C . ASP A 1 90 ? -1.069 -27.422 -13.648 1 96.25 90 ASP A C 1
ATOM 736 O O . ASP A 1 90 ? -0.662 -27.938 -12.602 1 96.25 90 ASP A O 1
ATOM 740 N N . ASP A 1 91 ? -1.811 -28.25 -14.352 1 96.38 91 ASP A N 1
ATOM 741 C CA . ASP A 1 91 ? -2.109 -29.672 -14.297 1 96.38 91 ASP A CA 1
ATOM 742 C C . ASP A 1 91 ? -3.105 -30.078 -15.383 1 96.38 91 ASP A C 1
ATOM 744 O O . ASP A 1 91 ? -4.309 -29.828 -15.25 1 96.38 91 ASP A O 1
ATOM 748 N N . GLN A 1 92 ? -2.617 -30.703 -16.375 1 96 92 GLN A N 1
ATOM 749 C CA . GLN A 1 92 ? -3.43 -30.969 -17.562 1 96 92 GLN A CA 1
ATOM 750 C C . GLN A 1 92 ? -4.473 -32.062 -17.266 1 96 92 GLN A C 1
ATOM 752 O O . GLN A 1 92 ? -5.398 -32.25 -18.062 1 96 92 GLN A O 1
ATOM 757 N N . ARG A 1 93 ? -4.477 -32.75 -16.141 1 97.38 93 ARG A N 1
ATOM 758 C CA . ARG A 1 93 ? -5.449 -33.781 -15.781 1 97.38 93 ARG A CA 1
ATOM 759 C C . ARG A 1 93 ? -6.809 -33.156 -15.469 1 97.38 93 ARG A C 1
ATOM 761 O O . ARG A 1 93 ? -7.793 -33.875 -15.289 1 97.38 93 ARG A O 1
ATOM 768 N N . TYR A 1 94 ? -6.762 -31.719 -15.531 1 97.94 94 TYR A N 1
ATOM 769 C CA . TYR A 1 94 ? -8.055 -31.062 -15.43 1 97.94 94 TYR A CA 1
ATOM 770 C C . TYR A 1 94 ? -9.023 -31.594 -16.484 1 97.94 94 TYR A C 1
ATOM 772 O O . TYR A 1 94 ? -10.242 -31.578 -16.281 1 97.94 94 TYR A O 1
ATOM 780 N N . GLN A 1 95 ? -8.516 -32.062 -17.609 1 97.75 95 GLN A N 1
ATOM 781 C CA . GLN A 1 95 ? -9.305 -32.562 -18.734 1 97.75 95 GLN A CA 1
ATOM 782 C C . GLN A 1 95 ? -10.078 -33.812 -18.344 1 97.75 95 GLN A C 1
ATOM 784 O O . GLN A 1 95 ? -11.008 -34.219 -19.047 1 97.75 95 GLN A O 1
ATOM 789 N N . LEU A 1 96 ? -9.68 -34.531 -17.266 1 98.25 96 LEU A N 1
ATOM 790 C CA . LEU A 1 96 ? -10.32 -35.75 -16.812 1 98.25 96 LEU A CA 1
ATOM 791 C C . LEU A 1 96 ? -11.523 -35.438 -15.93 1 98.25 96 LEU A C 1
ATOM 793 O O . LEU A 1 96 ? -12.273 -36.344 -15.57 1 98.25 96 LEU A O 1
ATOM 797 N N . CYS A 1 97 ? -11.75 -34.188 -15.562 1 98.56 97 CYS A N 1
ATOM 798 C CA . CYS A 1 97 ? -12.891 -33.781 -14.742 1 98.56 97 CYS A CA 1
ATOM 799 C C . CYS A 1 97 ? -14.195 -33.906 -15.523 1 98.56 97 CYS A C 1
ATOM 801 O O . CYS A 1 97 ? -14.211 -33.719 -16.734 1 98.56 97 CYS A O 1
ATOM 803 N N . LYS A 1 98 ? -15.203 -34.219 -14.82 1 98.31 98 LYS A N 1
ATOM 804 C CA . LYS A 1 98 ? -16.516 -34.375 -15.453 1 98.31 98 LYS A CA 1
ATOM 805 C C . LYS A 1 98 ? -17.047 -33 -15.922 1 98.31 98 LYS A C 1
ATOM 807 O O . LYS A 1 98 ? -17.641 -32.906 -16.984 1 98.31 98 LYS A O 1
ATOM 812 N N . GLU A 1 99 ? -16.875 -32 -15.141 1 98.06 99 GLU A N 1
ATOM 813 C CA . GLU A 1 99 ? -17.266 -30.609 -15.422 1 98.06 99 GLU A CA 1
ATOM 814 C C . GLU A 1 99 ? -16.219 -29.625 -14.898 1 98.06 99 GLU A C 1
ATOM 816 O O . GLU A 1 99 ? -15.492 -29.922 -13.961 1 98.06 99 GLU A O 1
ATOM 821 N N . ILE A 1 100 ? -16.188 -28.453 -15.625 1 98.62 100 ILE A N 1
ATOM 822 C CA . ILE A 1 100 ? -15.211 -27.438 -15.25 1 98.62 100 ILE A CA 1
ATOM 823 C C . ILE A 1 100 ? -15.922 -26.125 -14.977 1 98.62 100 ILE A C 1
ATOM 825 O O . ILE A 1 100 ? -16.766 -25.688 -15.766 1 98.62 100 ILE A O 1
ATOM 829 N N . ILE A 1 101 ? -15.68 -25.516 -13.812 1 98.75 101 ILE A N 1
ATOM 830 C CA . ILE A 1 101 ? -16.016 -24.125 -13.555 1 98.75 101 ILE A CA 1
ATOM 831 C C . ILE A 1 101 ? -14.766 -23.25 -13.742 1 98.75 101 ILE A C 1
ATOM 833 O O . ILE A 1 101 ? -13.711 -23.531 -13.172 1 98.75 101 ILE A O 1
ATOM 837 N N . LYS A 1 102 ? -14.852 -22.25 -14.562 1 98.69 102 LYS A N 1
ATOM 838 C CA . LYS A 1 102 ? -13.773 -21.281 -14.727 1 98.69 102 LYS A CA 1
ATOM 839 C C . LYS A 1 102 ? -14.094 -19.984 -13.992 1 98.69 102 LYS A C 1
ATOM 841 O O . LYS A 1 102 ? -15.164 -19.406 -14.18 1 98.69 102 LYS A O 1
ATOM 846 N N . ILE A 1 103 ? -13.266 -19.5 -13.109 1 98.75 103 ILE A N 1
ATOM 847 C CA . ILE A 1 103 ? -13.352 -18.203 -12.445 1 98.75 103 ILE A CA 1
ATOM 848 C C . ILE A 1 103 ? -12.086 -17.391 -12.727 1 98.75 103 ILE A C 1
ATOM 850 O O . ILE A 1 103 ? -10.992 -17.766 -12.305 1 98.75 103 ILE A O 1
ATOM 854 N N . ASP A 1 104 ? -12.242 -16.281 -13.414 1 97.81 104 ASP A N 1
ATOM 855 C CA . ASP A 1 104 ? -11.07 -15.562 -13.914 1 97.81 104 ASP A CA 1
ATOM 856 C C . ASP A 1 104 ? -11.375 -14.078 -14.094 1 97.81 104 ASP A C 1
ATOM 858 O O . ASP A 1 104 ? -12.523 -13.695 -14.297 1 97.81 104 ASP A O 1
ATOM 862 N N . HIS A 1 105 ? -10.312 -13.289 -13.953 1 96.69 105 HIS A N 1
ATOM 863 C CA . HIS A 1 105 ? -10.5 -11.852 -14.078 1 96.69 105 HIS A CA 1
ATOM 864 C C . HIS A 1 105 ? -9.656 -11.281 -15.219 1 96.69 105 HIS A C 1
ATOM 866 O O . HIS A 1 105 ? -9.719 -10.078 -15.5 1 96.69 105 HIS A O 1
ATOM 872 N N . HIS A 1 106 ? -8.938 -12.102 -15.891 1 91.69 106 HIS A N 1
ATOM 873 C CA . HIS A 1 106 ? -8.156 -11.641 -17.031 1 91.69 106 HIS A CA 1
ATOM 874 C C . HIS A 1 106 ? -9.047 -11.328 -18.219 1 91.69 106 HIS A C 1
ATOM 876 O O . HIS A 1 106 ? -10.234 -11.664 -18.219 1 91.69 106 HIS A O 1
ATOM 882 N N . LEU A 1 107 ? -8.414 -10.633 -19.219 1 88.31 107 LEU A N 1
ATOM 883 C CA . LEU A 1 107 ? -9.133 -10.5 -20.484 1 88.31 107 LEU A CA 1
ATOM 884 C C . LEU A 1 107 ? -9.562 -11.867 -21.016 1 88.31 107 LEU A C 1
ATOM 886 O O . LEU A 1 107 ? -8.805 -12.836 -20.938 1 88.31 107 LEU A O 1
ATOM 890 N N . VAL A 1 108 ? -10.766 -11.938 -21.5 1 89.44 108 VAL A N 1
ATOM 891 C CA . VAL A 1 108 ? -11.32 -13.219 -21.906 1 89.44 108 VAL A CA 1
ATOM 892 C C . VAL A 1 108 ? -10.727 -13.648 -23.25 1 89.44 108 VAL A C 1
ATOM 894 O O . VAL A 1 108 ? -10.883 -12.953 -24.25 1 89.44 108 VAL A O 1
ATOM 897 N N . VAL A 1 109 ? -10.047 -14.719 -23.219 1 85.62 109 VAL A N 1
ATOM 898 C CA . VAL A 1 109 ? -9.445 -15.234 -24.438 1 85.62 109 VAL A CA 1
ATOM 899 C C . VAL A 1 109 ? -9.961 -16.641 -24.719 1 85.62 109 VAL A C 1
ATOM 901 O O . VAL A 1 109 ? -9.969 -17.094 -25.859 1 85.62 109 VAL A O 1
ATOM 904 N N . ASP A 1 110 ? -10.32 -17.312 -23.672 1 89 110 ASP A N 1
ATOM 905 C CA . ASP A 1 110 ? -10.773 -18.703 -23.703 1 89 110 ASP A CA 1
ATOM 906 C C . ASP A 1 110 ? -11.828 -18.969 -22.625 1 89 110 ASP A C 1
ATOM 908 O O . ASP A 1 110 ? -11.555 -18.797 -21.438 1 89 110 ASP A O 1
ATOM 912 N N . SER A 1 111 ? -13.047 -19.281 -23.016 1 95.12 111 SER A N 1
ATOM 913 C CA . SER A 1 111 ? -14.086 -19.672 -22.062 1 95.12 111 SER A CA 1
ATOM 914 C C . SER A 1 111 ? -14.297 -21.188 -22.062 1 95.12 111 SER A C 1
ATOM 916 O O . SER A 1 111 ? -15.305 -21.672 -22.578 1 95.12 111 SER A O 1
ATOM 918 N N . TYR A 1 112 ? -13.445 -21.922 -21.297 1 96.25 112 TYR A N 1
ATOM 919 C CA . TYR A 1 112 ? -13.305 -23.375 -21.453 1 96.25 112 TYR A CA 1
ATOM 920 C C . TYR A 1 112 ? -14.148 -24.109 -20.438 1 96.25 112 TYR A C 1
ATOM 922 O O . TYR A 1 112 ? -14.188 -25.344 -20.438 1 96.25 112 TYR A O 1
ATOM 930 N N . GLY A 1 113 ? -14.859 -23.453 -19.547 1 96.25 113 GLY A N 1
ATOM 931 C CA . GLY A 1 113 ? -15.664 -24.125 -18.531 1 96.25 113 GLY A CA 1
ATOM 932 C C . GLY A 1 113 ? -17.094 -24.359 -18.984 1 96.25 113 GLY A C 1
ATOM 933 O O . GLY A 1 113 ? -17.578 -23.734 -19.922 1 96.25 113 GLY A O 1
ATOM 934 N N . THR A 1 114 ? -17.766 -25.328 -18.375 1 95.56 114 THR A N 1
ATOM 935 C CA . THR A 1 114 ? -19.203 -25.453 -18.5 1 95.56 114 THR A CA 1
ATOM 936 C C . THR A 1 114 ? -19.906 -24.266 -17.844 1 95.56 114 THR A C 1
ATOM 938 O O . THR A 1 114 ? -21 -23.875 -18.266 1 95.56 114 THR A O 1
ATOM 941 N N . LEU A 1 115 ? -19.328 -23.781 -16.797 1 97.38 115 LEU A N 1
ATOM 942 C CA . LEU A 1 115 ? -19.703 -22.547 -16.125 1 97.38 115 LEU A CA 1
ATOM 943 C C . LEU A 1 115 ? -18.516 -21.594 -16.062 1 97.38 115 LEU A C 1
ATOM 945 O O . LEU A 1 115 ? -17.422 -21.969 -15.609 1 97.38 115 LEU A O 1
ATOM 949 N N . ASN A 1 116 ? -18.672 -20.359 -16.547 1 98.19 116 ASN A N 1
ATOM 950 C CA . ASN A 1 116 ? -17.594 -19.375 -16.594 1 98.19 116 ASN A CA 1
ATOM 951 C C . ASN A 1 116 ? -17.969 -18.109 -15.844 1 98.19 116 ASN A C 1
ATOM 953 O O . ASN A 1 116 ? -18.875 -17.375 -16.25 1 98.19 116 ASN A O 1
ATOM 957 N N . TYR A 1 117 ? -17.344 -17.859 -14.719 1 98.38 117 TYR A N 1
ATOM 958 C CA . TYR A 1 117 ? -17.422 -16.594 -14 1 98.38 117 TYR A CA 1
ATOM 959 C C . TYR A 1 117 ? -16.234 -15.711 -14.336 1 98.38 117 TYR A C 1
ATOM 961 O O . TYR A 1 117 ? -15.211 -15.742 -13.641 1 98.38 117 TYR A O 1
ATOM 969 N N . GLU A 1 118 ? -16.391 -14.914 -15.391 1 97.62 118 GLU A N 1
ATOM 970 C CA . GLU A 1 118 ? -15.32 -14.078 -15.938 1 97.62 118 GLU A CA 1
ATOM 971 C C . GLU A 1 118 ? -15.672 -12.602 -15.828 1 97.62 118 GLU A C 1
ATOM 973 O O . GLU A 1 118 ? -16.734 -12.172 -16.281 1 97.62 118 GLU A O 1
ATOM 978 N N . ASP A 1 119 ? -14.852 -11.844 -15.164 1 97.19 119 ASP A N 1
ATOM 979 C CA . ASP A 1 119 ? -15.016 -10.398 -15.031 1 97.19 119 ASP A CA 1
ATOM 980 C C . ASP A 1 119 ? -13.672 -9.688 -15.117 1 97.19 119 ASP A C 1
ATOM 982 O O . ASP A 1 119 ? -12.984 -9.523 -14.109 1 97.19 119 ASP A O 1
ATOM 986 N N . SER A 1 120 ? -13.32 -9.188 -16.266 1 94.81 120 SER A N 1
ATOM 987 C CA . SER A 1 120 ? -12.016 -8.578 -16.5 1 94.81 120 SER A CA 1
ATOM 988 C C . SER A 1 120 ? -11.898 -7.234 -15.789 1 94.81 120 SER A C 1
ATOM 990 O O . SER A 1 120 ? -10.805 -6.68 -15.68 1 94.81 120 SER A O 1
ATOM 992 N N . SER A 1 121 ? -13.023 -6.727 -15.25 1 95.69 121 SER A N 1
ATOM 993 C CA . SER A 1 121 ? -12.977 -5.469 -14.516 1 95.69 121 SER A CA 1
ATOM 994 C C . SER A 1 121 ? -12.664 -5.695 -13.039 1 95.69 121 SER A C 1
ATOM 996 O O . SER A 1 121 ? -12.367 -4.75 -12.305 1 95.69 121 SER A O 1
ATOM 998 N N . ALA A 1 122 ? -12.703 -6.988 -12.602 1 97.38 122 ALA A N 1
ATOM 999 C CA . ALA A 1 122 ? -12.352 -7.301 -11.219 1 97.38 122 ALA A CA 1
ATOM 1000 C C . ALA A 1 122 ? -10.852 -7.164 -10.992 1 97.38 122 ALA A C 1
ATOM 1002 O O . ALA A 1 122 ? -10.055 -7.418 -11.898 1 97.38 122 ALA A O 1
ATOM 1003 N N . SER A 1 123 ? -10.523 -6.832 -9.828 1 96.69 123 SER A N 1
ATOM 1004 C CA . SER A 1 123 ? -9.125 -6.574 -9.508 1 96.69 123 SER A CA 1
ATOM 1005 C C . SER A 1 123 ? -8.312 -7.867 -9.492 1 96.69 123 SER A C 1
ATOM 1007 O O . SER A 1 123 ? -7.098 -7.848 -9.695 1 96.69 123 SER A O 1
ATOM 1009 N N . SER A 1 124 ? -9 -8.953 -9.234 1 97.5 124 SER A N 1
ATOM 1010 C CA . SER A 1 124 ? -8.312 -10.219 -9.031 1 97.5 124 SER A CA 1
ATOM 1011 C C . SER A 1 124 ? -9.297 -11.391 -9.039 1 97.5 124 SER A C 1
ATOM 1013 O O . SER A 1 124 ? -10.508 -11.188 -8.922 1 97.5 124 SER A O 1
ATOM 1015 N N . ALA A 1 125 ? -8.773 -12.555 -9.234 1 98.56 125 ALA A N 1
ATOM 1016 C CA . ALA A 1 125 ? -9.586 -13.758 -9.07 1 98.56 125 ALA A CA 1
ATOM 1017 C C . ALA A 1 125 ? -10.023 -13.922 -7.617 1 98.56 125 ALA A C 1
ATOM 1019 O O . ALA A 1 125 ? -11.141 -14.383 -7.344 1 98.56 125 ALA A O 1
ATOM 1020 N N . SER A 1 126 ? -9.164 -13.539 -6.684 1 98.88 126 SER A N 1
ATOM 1021 C CA . SER A 1 126 ? -9.484 -13.578 -5.262 1 98.88 126 SER A CA 1
ATOM 1022 C C . SER A 1 126 ? -10.672 -12.68 -4.934 1 98.88 126 SER A C 1
ATOM 1024 O O . SER A 1 126 ? -11.469 -12.984 -4.043 1 98.88 126 SER A O 1
ATOM 1026 N N . GLN A 1 127 ? -10.758 -11.547 -5.613 1 98.88 127 GLN A N 1
ATOM 1027 C CA . GLN A 1 127 ? -11.945 -10.703 -5.43 1 98.88 127 GLN A CA 1
ATOM 1028 C C . GLN A 1 127 ? -13.211 -11.445 -5.84 1 98.88 127 GLN A C 1
ATOM 1030 O O . GLN A 1 127 ? -14.242 -11.344 -5.172 1 98.88 127 GLN A O 1
ATOM 1035 N N . LEU A 1 128 ? -13.172 -12.148 -6.988 1 98.88 128 LEU A N 1
ATOM 1036 C CA . LEU A 1 128 ? -14.336 -12.891 -7.465 1 98.88 128 LEU A CA 1
ATOM 1037 C C . LEU A 1 128 ? -14.742 -13.969 -6.469 1 98.88 128 LEU A C 1
ATOM 1039 O O . LEU A 1 128 ? -15.922 -14.102 -6.129 1 98.88 128 LEU A O 1
ATOM 1043 N N . VAL A 1 129 ? -13.781 -14.734 -6 1 98.94 129 VAL A N 1
ATOM 1044 C CA . VAL A 1 129 ? -14.047 -15.758 -4.988 1 98.94 129 VAL A CA 1
ATOM 1045 C C . VAL A 1 129 ? -14.57 -15.094 -3.715 1 98.94 129 VAL A C 1
ATOM 1047 O O . VAL A 1 129 ? -15.523 -15.586 -3.102 1 98.94 129 VAL A O 1
ATOM 1050 N N . GLY A 1 130 ? -13.953 -13.969 -3.326 1 98.88 130 GLY A N 1
ATOM 1051 C CA . GLY A 1 130 ? -14.406 -13.227 -2.164 1 98.88 130 GLY A CA 1
ATOM 1052 C C . GLY A 1 130 ? -15.828 -12.719 -2.299 1 98.88 130 GLY A C 1
ATOM 1053 O O . GLY A 1 130 ? -16.562 -12.641 -1.312 1 98.88 130 GLY A O 1
ATOM 1054 N N . THR A 1 131 ? -16.188 -12.367 -3.508 1 98.81 131 THR A N 1
ATOM 1055 C CA . THR A 1 131 ? -17.547 -11.93 -3.779 1 98.81 131 THR A CA 1
ATOM 1056 C C . THR A 1 131 ? -18.531 -13.07 -3.537 1 98.81 131 THR A C 1
ATOM 1058 O O . THR A 1 131 ? -19.609 -12.859 -2.984 1 98.81 131 THR A O 1
ATOM 1061 N N . ILE A 1 132 ? -18.219 -14.297 -3.963 1 98.75 132 ILE A N 1
ATOM 1062 C CA . ILE A 1 132 ? -19.047 -15.461 -3.688 1 98.75 132 ILE A CA 1
ATOM 1063 C C . ILE A 1 132 ? -19.281 -15.586 -2.182 1 98.75 132 ILE A C 1
ATOM 1065 O O . ILE A 1 132 ? -20.406 -15.727 -1.726 1 98.75 132 ILE A O 1
ATOM 1069 N N . PHE A 1 133 ? -18.203 -15.516 -1.393 1 98.62 133 PHE A N 1
ATOM 1070 C CA . PHE A 1 133 ? -18.281 -15.586 0.062 1 98.62 133 PHE A CA 1
ATOM 1071 C C . PHE A 1 133 ? -19.203 -14.492 0.605 1 98.62 133 PHE A C 1
ATOM 1073 O O . PHE A 1 133 ? -20.125 -14.773 1.369 1 98.62 133 PHE A O 1
ATOM 1080 N N . LYS A 1 134 ? -18.922 -13.25 0.169 1 98.31 134 LYS A N 1
ATOM 1081 C CA . LYS A 1 134 ? -19.609 -12.078 0.7 1 98.31 134 LYS A CA 1
ATOM 1082 C C . LYS A 1 134 ? -21.094 -12.141 0.411 1 98.31 134 LYS A C 1
ATOM 1084 O O . LYS A 1 134 ? -21.922 -11.75 1.245 1 98.31 134 LYS A O 1
ATOM 1089 N N . ASP A 1 135 ? -21.453 -12.664 -0.729 1 97.69 135 ASP A N 1
ATOM 1090 C CA . ASP A 1 135 ? -22.828 -12.523 -1.217 1 97.69 135 ASP A CA 1
ATOM 1091 C C . ASP A 1 135 ? -23.625 -13.805 -0.969 1 97.69 135 ASP A C 1
ATOM 1093 O O . ASP A 1 135 ? -24.812 -13.867 -1.281 1 97.69 135 ASP A O 1
ATOM 1097 N N . THR A 1 136 ? -23 -14.805 -0.461 1 97.62 136 THR A N 1
ATOM 1098 C CA . THR A 1 136 ? -23.703 -16.062 -0.241 1 97.62 136 THR A CA 1
ATOM 1099 C C . THR A 1 136 ? -23.5 -16.547 1.189 1 97.62 136 THR A C 1
ATOM 1101 O O . THR A 1 136 ? -22.891 -15.859 2.008 1 97.62 136 THR A O 1
ATOM 1104 N N . ALA A 1 137 ? -24.031 -17.797 1.46 1 95.81 137 ALA A N 1
ATOM 1105 C CA . ALA A 1 137 ? -23.984 -18.328 2.818 1 95.81 137 ALA A CA 1
ATOM 1106 C C . ALA A 1 137 ? -22.734 -19.188 3.023 1 95.81 137 ALA A C 1
ATOM 1108 O O . ALA A 1 137 ? -22.594 -19.859 4.047 1 95.81 137 ALA A O 1
ATOM 1109 N N . MET A 1 138 ? -21.828 -19.156 2.098 1 97.94 138 MET A N 1
ATOM 1110 C CA . MET A 1 138 ? -20.609 -19.938 2.24 1 97.94 138 MET A CA 1
ATOM 1111 C C . MET A 1 138 ? -19.797 -19.453 3.438 1 97.94 138 MET A C 1
ATOM 1113 O O . MET A 1 138 ? -19.734 -18.25 3.719 1 97.94 138 MET A O 1
ATOM 1117 N N . LYS A 1 139 ? -19.203 -20.391 4.066 1 98.62 139 LYS A N 1
ATOM 1118 C CA . LYS A 1 139 ? -18.344 -20.109 5.215 1 98.62 139 LYS A CA 1
ATOM 1119 C C . LYS A 1 139 ? -16.891 -20.016 4.805 1 98.62 139 LYS A C 1
ATOM 1121 O O . LYS A 1 139 ? -16.5 -20.516 3.748 1 98.62 139 LYS A O 1
ATOM 1126 N N . ILE A 1 140 ? -16.078 -19.359 5.645 1 98.62 140 ILE A N 1
ATOM 1127 C CA . ILE A 1 140 ? -14.648 -19.25 5.426 1 98.62 140 ILE A CA 1
ATOM 1128 C C . ILE A 1 140 ? -13.922 -19.141 6.766 1 98.62 140 ILE A C 1
ATOM 1130 O O . ILE A 1 140 ? -14.445 -18.531 7.707 1 98.62 140 ILE A O 1
ATOM 1134 N N . THR A 1 141 ? -12.82 -19.766 6.91 1 98.5 141 THR A N 1
ATOM 1135 C CA . THR A 1 141 ? -12.016 -19.609 8.117 1 98.5 141 THR A CA 1
ATOM 1136 C C . THR A 1 141 ? -11.164 -18.344 8.031 1 98.5 141 THR A C 1
ATOM 1138 O O . THR A 1 141 ? -11.078 -17.719 6.969 1 98.5 141 THR A O 1
ATOM 1141 N N . LYS A 1 142 ? -10.555 -18.031 9.141 1 98.44 142 LYS A N 1
ATOM 1142 C CA . LYS A 1 142 ? -9.633 -16.891 9.164 1 98.44 142 LYS A CA 1
ATOM 1143 C C . LYS A 1 142 ? -8.516 -17.078 8.141 1 98.44 142 LYS A C 1
ATOM 1145 O O . LYS A 1 142 ? -8.188 -16.141 7.402 1 98.44 142 LYS A O 1
ATOM 1150 N N . SER A 1 143 ? -7.957 -18.281 8.055 1 98.38 143 SER A N 1
ATOM 1151 C CA . SER A 1 143 ? -6.859 -18.562 7.133 1 98.38 143 SER A CA 1
ATOM 1152 C C . SER A 1 143 ? -7.312 -18.453 5.684 1 98.38 143 SER A C 1
ATOM 1154 O O . SER A 1 143 ? -6.562 -17.969 4.828 1 98.38 143 SER A O 1
ATOM 1156 N N . GLY A 1 144 ? -8.555 -18.906 5.426 1 98.69 144 GLY A N 1
ATOM 1157 C CA . GLY A 1 144 ? -9.102 -18.75 4.09 1 98.69 144 GLY A CA 1
ATOM 1158 C C . GLY A 1 144 ? -9.32 -17.297 3.701 1 98.69 144 GLY A C 1
ATOM 1159 O O . GLY A 1 144 ? -9.008 -16.891 2.578 1 98.69 144 GLY A O 1
ATOM 1160 N N . ALA A 1 145 ? -9.844 -16.531 4.656 1 98.81 145 ALA A N 1
ATOM 1161 C CA . ALA A 1 145 ? -10.047 -15.102 4.434 1 98.81 145 ALA A CA 1
ATOM 1162 C C . ALA A 1 145 ? -8.719 -14.398 4.168 1 98.81 145 ALA A C 1
ATOM 1164 O O . ALA A 1 145 ? -8.625 -13.539 3.283 1 98.81 145 ALA A O 1
ATOM 1165 N N . GLU A 1 146 ? -7.695 -14.812 4.891 1 98.44 146 GLU A N 1
ATOM 1166 C CA . GLU A 1 146 ? -6.355 -14.258 4.684 1 98.44 146 GLU A CA 1
ATOM 1167 C C . GLU A 1 146 ? -5.84 -14.57 3.283 1 98.44 146 GLU A C 1
ATOM 1169 O O . GLU A 1 146 ? -5.215 -13.719 2.645 1 98.44 146 GLU A O 1
ATOM 1174 N N . ALA A 1 147 ? -6.109 -15.75 2.85 1 98.62 147 ALA A N 1
ATOM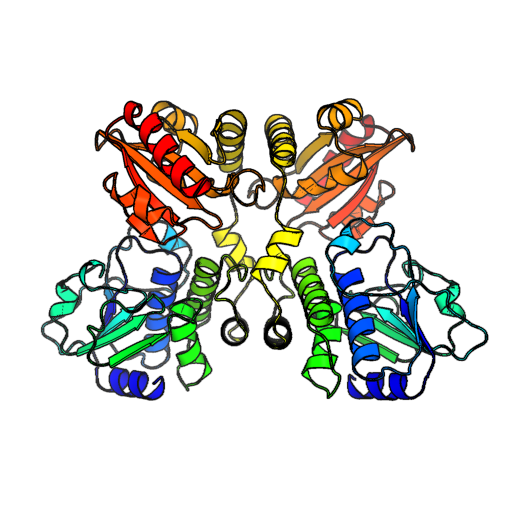 1175 C CA . ALA A 1 147 ? -5.641 -16.172 1.529 1 98.62 147 ALA A CA 1
ATOM 1176 C C . ALA A 1 147 ? -6.25 -15.297 0.434 1 98.62 147 ALA A C 1
ATOM 1178 O O . ALA A 1 147 ? -5.535 -14.805 -0.444 1 98.62 147 ALA A O 1
ATOM 1179 N N . LEU A 1 148 ? -7.547 -15.102 0.537 1 98.88 148 LEU A N 1
ATOM 1180 C CA . LEU A 1 148 ? -8.219 -14.273 -0.456 1 98.88 148 LEU A CA 1
ATOM 1181 C C . LEU A 1 148 ? -7.734 -12.828 -0.367 1 98.88 148 LEU A C 1
ATOM 1183 O O . LEU A 1 148 ? -7.5 -12.18 -1.393 1 98.88 148 LEU A O 1
ATOM 1187 N N . TYR A 1 149 ? -7.586 -12.328 0.825 1 98.69 149 TYR A N 1
ATOM 1188 C CA . TYR A 1 149 ? -7.098 -10.969 1.015 1 98.69 149 TYR A CA 1
ATOM 1189 C C . TYR A 1 149 ? -5.711 -10.797 0.4 1 98.69 149 TYR A C 1
ATOM 1191 O O . TYR A 1 149 ? -5.449 -9.812 -0.289 1 98.69 149 TYR A O 1
ATOM 1199 N N . LEU A 1 150 ? -4.852 -11.766 0.616 1 98.19 150 LEU A N 1
ATOM 1200 C CA . LEU A 1 150 ? -3.506 -11.734 0.06 1 98.19 150 LEU A CA 1
ATOM 1201 C C . LEU A 1 150 ? -3.545 -11.734 -1.465 1 98.19 150 LEU A C 1
ATOM 1203 O O . LEU A 1 150 ? -2.727 -11.078 -2.111 1 98.19 150 LEU A O 1
ATOM 1207 N N . GLY A 1 151 ? -4.438 -12.523 -2.018 1 98.12 151 GLY A N 1
ATOM 1208 C CA . GLY A 1 151 ? -4.598 -12.508 -3.463 1 98.12 151 GLY A CA 1
ATOM 1209 C C . GLY A 1 151 ? -4.98 -11.141 -4.004 1 98.12 151 GLY A C 1
ATOM 1210 O O . GLY A 1 151 ? -4.414 -10.68 -5 1 98.12 151 GLY A O 1
ATOM 1211 N N . ILE A 1 152 ? -5.918 -10.469 -3.336 1 98.31 152 ILE A N 1
ATOM 1212 C CA . ILE A 1 152 ? -6.348 -9.133 -3.729 1 98.31 152 ILE A CA 1
ATOM 1213 C C . ILE A 1 152 ? -5.176 -8.156 -3.615 1 98.31 152 ILE A C 1
ATOM 1215 O O . ILE A 1 152 ? -4.898 -7.402 -4.551 1 98.31 152 ILE A O 1
ATOM 1219 N N . VAL A 1 153 ? -4.488 -8.219 -2.508 1 97.12 153 VAL A N 1
ATOM 1220 C CA . VAL A 1 153 ? -3.355 -7.344 -2.246 1 97.12 153 VAL A CA 1
ATOM 1221 C C . VAL A 1 153 ? -2.279 -7.559 -3.309 1 97.12 153 VAL A C 1
ATOM 1223 O O . VAL A 1 153 ? -1.709 -6.594 -3.828 1 97.12 153 VAL A O 1
ATOM 1226 N N . GLY A 1 154 ? -2.033 -8.781 -3.648 1 93.75 154 GLY A N 1
ATOM 1227 C CA . GLY A 1 154 ? -1.026 -9.102 -4.648 1 93.75 154 GLY A CA 1
ATOM 1228 C C . GLY A 1 154 ? -1.332 -8.508 -6.012 1 93.75 154 GLY A C 1
ATOM 1229 O O . GLY A 1 154 ? -0.493 -7.824 -6.602 1 93.75 154 GLY A O 1
ATOM 1230 N N . ASP A 1 155 ? -2.537 -8.641 -6.449 1 93.5 155 ASP A N 1
ATOM 1231 C CA . ASP A 1 155 ? -2.904 -8.25 -7.809 1 93.5 155 ASP A CA 1
ATOM 1232 C C . ASP A 1 155 ? -3.166 -6.746 -7.895 1 93.5 155 ASP A C 1
ATOM 1234 O O . ASP A 1 155 ? -3.215 -6.18 -8.992 1 93.5 155 ASP A O 1
ATOM 1238 N N . THR A 1 156 ? -3.389 -6.113 -6.766 1 94.69 156 THR A N 1
ATOM 1239 C CA . THR A 1 156 ? -3.678 -4.684 -6.777 1 94.69 156 THR A CA 1
ATOM 1240 C C . THR A 1 156 ? -2.477 -3.883 -6.281 1 94.69 156 THR A C 1
ATOM 1242 O O . THR A 1 156 ? -2.549 -2.658 -6.156 1 94.69 156 THR A O 1
ATOM 1245 N N . ALA A 1 157 ? -1.377 -4.613 -5.957 1 90.94 157 ALA A N 1
ATOM 1246 C CA . ALA A 1 157 ? -0.263 -3.957 -5.273 1 90.94 157 ALA A CA 1
ATOM 1247 C C . ALA A 1 157 ? -0.753 -3.152 -4.074 1 90.94 157 ALA A C 1
ATOM 1249 O O . ALA A 1 157 ? -0.448 -1.963 -3.951 1 90.94 157 ALA A O 1
ATOM 1250 N N . ARG A 1 158 ? -1.527 -3.848 -3.275 1 95.06 158 ARG A N 1
ATOM 1251 C CA . ARG A 1 158 ? -2.127 -3.275 -2.076 1 95.06 158 ARG A CA 1
ATOM 1252 C C . ARG A 1 158 ? -2.975 -2.055 -2.416 1 95.06 158 ARG A C 1
ATOM 1254 O O . ARG A 1 158 ? -2.758 -0.97 -1.868 1 95.06 158 ARG A O 1
ATOM 1261 N N . PHE A 1 159 ? -3.885 -2.139 -3.352 1 96.75 159 PHE A N 1
ATOM 1262 C CA . PHE A 1 159 ? -4.973 -1.242 -3.729 1 96.75 159 PHE A CA 1
ATOM 1263 C C . PHE A 1 159 ? -4.438 -0.035 -4.488 1 96.75 159 PHE A C 1
ATOM 1265 O O . PHE A 1 159 ? -5.047 1.036 -4.473 1 96.75 159 PHE A O 1
ATOM 1272 N N . MET A 1 160 ? -3.361 -0.205 -5.23 1 93.38 160 MET A N 1
ATOM 1273 C CA . MET A 1 160 ? -2.742 0.896 -5.961 1 93.38 160 MET A CA 1
ATOM 1274 C C . MET A 1 160 ? -3.148 0.868 -7.43 1 93.38 160 MET A C 1
ATOM 1276 O O . MET A 1 160 ? -3.061 1.884 -8.125 1 93.38 160 MET A O 1
ATOM 1280 N N . TYR A 1 161 ? -3.605 -0.219 -7.938 1 88.56 161 TYR A N 1
ATOM 1281 C CA . TYR A 1 161 ? -3.748 -0.383 -9.383 1 88.56 161 TYR A CA 1
ATOM 1282 C C . TYR A 1 161 ? -5.164 -0.049 -9.828 1 88.56 161 TYR A C 1
ATOM 1284 O O . TYR A 1 161 ? -6.082 0.018 -9.008 1 88.56 161 TYR A O 1
ATOM 1292 N N . ARG A 1 162 ? -5.414 0.195 -11.055 1 84.88 162 ARG A N 1
ATOM 1293 C CA . ARG A 1 162 ? -6.602 0.745 -11.703 1 84.88 162 ARG A CA 1
ATOM 1294 C C . ARG A 1 162 ? -7.82 -0.139 -11.445 1 84.88 162 ARG A C 1
ATOM 1296 O O . ARG A 1 162 ? -8.945 0.355 -11.375 1 84.88 162 ARG A O 1
ATOM 1303 N N . ASN A 1 163 ? -7.723 -1.459 -11.344 1 89 163 ASN A N 1
ATOM 1304 C CA . ASN A 1 163 ? -8.898 -2.312 -11.195 1 89 163 ASN A CA 1
ATOM 1305 C C . ASN A 1 163 ? -9.328 -2.416 -9.734 1 89 163 ASN A C 1
ATOM 1307 O O . ASN A 1 163 ? -10.242 -3.18 -9.406 1 89 163 ASN A O 1
ATOM 1311 N N . THR A 1 164 ? -8.773 -1.526 -8.898 1 95.88 164 THR A N 1
ATOM 1312 C CA . THR A 1 164 ? -9.258 -1.387 -7.531 1 95.88 164 THR A CA 1
ATOM 1313 C C . THR A 1 164 ? -10.469 -0.468 -7.477 1 95.88 164 THR A C 1
ATOM 1315 O O . THR A 1 164 ? -10.367 0.724 -7.773 1 95.88 164 THR A O 1
ATOM 1318 N N . ASP A 1 165 ? -11.602 -1.011 -7.156 1 96.62 165 ASP A N 1
ATOM 1319 C CA . ASP A 1 165 ? -12.82 -0.213 -7.105 1 96.62 165 ASP A CA 1
ATOM 1320 C C . ASP A 1 165 ? -13.633 -0.527 -5.852 1 96.62 165 ASP A C 1
ATOM 1322 O O . ASP A 1 165 ? -13.125 -1.137 -4.91 1 96.62 165 ASP A O 1
ATOM 1326 N N . GLU A 1 166 ? -14.891 0.034 -5.836 1 97.56 166 GLU A N 1
ATOM 1327 C CA . GLU A 1 166 ? -15.719 -0.11 -4.637 1 97.56 166 GLU A CA 1
ATOM 1328 C C . GLU A 1 166 ? -15.992 -1.579 -4.328 1 97.56 166 GLU A C 1
ATOM 1330 O O . GLU A 1 166 ? -16.109 -1.963 -3.164 1 97.56 166 GLU A O 1
ATOM 1335 N N . ARG A 1 167 ? -16.062 -2.459 -5.352 1 98.19 167 ARG A N 1
ATOM 1336 C CA . ARG A 1 167 ? -16.266 -3.889 -5.145 1 98.19 167 ARG A CA 1
ATOM 1337 C C . ARG A 1 167 ? -15.062 -4.52 -4.457 1 98.19 167 ARG A C 1
ATOM 1339 O O . ARG A 1 167 ? -15.219 -5.398 -3.604 1 98.19 167 ARG A O 1
ATOM 1346 N N . THR A 1 168 ? -13.828 -4.082 -4.863 1 98.62 168 THR A N 1
ATOM 1347 C CA . THR A 1 168 ? -12.594 -4.566 -4.25 1 98.62 168 THR A CA 1
ATOM 1348 C C . THR A 1 168 ? -12.594 -4.281 -2.75 1 98.62 168 THR A C 1
ATOM 1350 O O . THR A 1 168 ? -12.352 -5.184 -1.944 1 98.62 168 THR A O 1
ATOM 1353 N N . PHE A 1 169 ? -12.945 -3.045 -2.395 1 98.69 169 PHE A N 1
ATOM 1354 C CA . PHE A 1 169 ? -12.93 -2.635 -0.996 1 98.69 169 PHE A CA 1
ATOM 1355 C C . PHE A 1 169 ? -14.039 -3.332 -0.215 1 98.69 169 PHE A C 1
ATOM 1357 O O . PHE A 1 169 ? -13.867 -3.648 0.965 1 98.69 169 PHE A O 1
ATOM 1364 N N . ALA A 1 170 ? -15.203 -3.527 -0.852 1 98.5 170 ALA A N 1
ATOM 1365 C CA . ALA A 1 170 ? -16.281 -4.25 -0.198 1 98.5 170 ALA A CA 1
ATOM 1366 C C . ALA A 1 170 ? -15.859 -5.664 0.182 1 98.5 170 ALA A C 1
ATOM 1368 O O . ALA A 1 170 ? -16.094 -6.113 1.306 1 98.5 170 ALA A O 1
ATOM 1369 N N . VAL A 1 171 ? -15.172 -6.34 -0.729 1 98.75 171 VAL A N 1
ATOM 1370 C CA . VAL A 1 171 ? -14.711 -7.695 -0.468 1 98.75 171 VAL A CA 1
ATOM 1371 C C . VAL A 1 171 ? -13.617 -7.676 0.599 1 98.75 171 VAL A C 1
ATOM 1373 O O . VAL A 1 171 ? -13.633 -8.484 1.53 1 98.75 171 VAL A O 1
ATOM 1376 N N . ALA A 1 172 ? -12.648 -6.727 0.448 1 98.62 172 ALA A N 1
ATOM 1377 C CA . ALA A 1 172 ? -11.594 -6.605 1.451 1 98.62 172 ALA A CA 1
ATOM 1378 C C . ALA A 1 172 ? -12.18 -6.406 2.844 1 98.62 172 ALA A C 1
ATOM 1380 O O . ALA A 1 172 ? -11.742 -7.043 3.807 1 98.62 172 ALA A O 1
ATOM 1381 N N . GLY A 1 173 ? -13.227 -5.504 2.914 1 98.31 173 GLY A N 1
ATOM 1382 C CA . GLY A 1 173 ? -13.898 -5.285 4.188 1 98.31 173 GLY A CA 1
ATOM 1383 C C . GLY A 1 173 ? -14.539 -6.539 4.75 1 98.31 173 GLY A C 1
ATOM 1384 O O . GLY A 1 173 ? -14.422 -6.824 5.94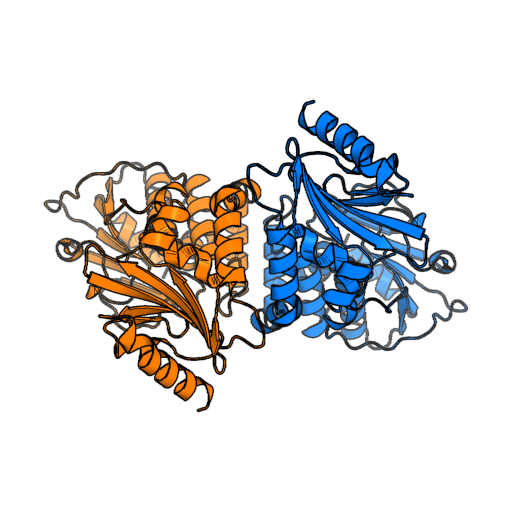1 1 98.31 173 GLY A O 1
ATOM 1385 N N . ALA A 1 174 ? -15.203 -7.32 3.91 1 98.56 174 ALA A N 1
ATOM 1386 C CA . ALA A 1 174 ? -15.844 -8.555 4.332 1 98.56 174 ALA A CA 1
ATOM 1387 C C . ALA A 1 174 ? -14.82 -9.562 4.844 1 98.56 174 ALA A C 1
ATOM 1389 O O . ALA A 1 174 ? -15.07 -10.273 5.82 1 98.56 174 ALA A O 1
ATOM 1390 N N . LEU A 1 175 ? -13.688 -9.633 4.199 1 98.56 175 LEU A N 1
ATOM 1391 C CA . LEU A 1 175 ? -12.648 -10.578 4.578 1 98.56 175 LEU A CA 1
ATOM 1392 C C . LEU A 1 175 ? -12.016 -10.188 5.906 1 98.56 175 LEU A C 1
ATOM 1394 O O . LEU A 1 175 ? -11.75 -11.047 6.754 1 98.56 175 LEU A O 1
ATOM 1398 N N . VAL A 1 176 ? -11.789 -8.922 6.117 1 97.75 176 VAL A N 1
ATOM 1399 C CA . VAL A 1 176 ? -11.164 -8.453 7.348 1 97.75 176 VAL A CA 1
ATOM 1400 C C . VAL A 1 176 ? -12.109 -8.688 8.531 1 97.75 176 VAL A C 1
ATOM 1402 O O . VAL A 1 176 ? -11.656 -8.984 9.641 1 97.75 176 VAL A O 1
ATOM 1405 N N . GLN A 1 177 ? -13.383 -8.625 8.242 1 97.19 177 GLN A N 1
ATOM 1406 C CA . GLN A 1 177 ? -14.375 -8.859 9.281 1 97.19 177 GLN A CA 1
ATOM 1407 C C . GLN A 1 177 ? -14.281 -10.281 9.828 1 97.19 177 GLN A C 1
ATOM 1409 O O . GLN A 1 177 ? -14.789 -10.57 10.922 1 97.19 177 GLN A O 1
ATOM 1414 N N . GLU A 1 178 ? -13.625 -11.188 9.094 1 97.69 178 GLU A N 1
ATOM 1415 C CA . GLU A 1 178 ? -13.469 -12.57 9.523 1 97.69 178 GLU A CA 1
ATOM 1416 C C . GLU A 1 178 ? -12.336 -12.711 10.539 1 97.69 178 GLU A C 1
ATOM 1418 O O . GLU A 1 178 ? -11.992 -13.82 10.945 1 97.69 178 GLU A O 1
ATOM 1423 N N . GLY A 1 179 ? -11.719 -11.617 10.891 1 96.25 179 GLY A N 1
ATOM 1424 C CA . GLY A 1 179 ? -10.734 -11.617 11.961 1 96.25 179 GLY A CA 1
ATOM 1425 C C . GLY A 1 179 ? -9.305 -11.703 11.453 1 96.25 179 GLY A C 1
ATOM 1426 O O . GLY A 1 179 ? -8.406 -12.117 12.188 1 96.25 179 GLY A O 1
ATOM 1427 N N . ILE A 1 180 ? -9.133 -11.359 10.211 1 95.69 180 ILE A N 1
ATOM 1428 C CA . ILE A 1 180 ? -7.781 -11.406 9.664 1 95.69 180 ILE A CA 1
ATOM 1429 C C . ILE A 1 180 ? -6.891 -10.414 10.406 1 95.69 180 ILE A C 1
ATOM 1431 O O . ILE A 1 180 ? -7.34 -9.344 10.805 1 95.69 180 ILE A O 1
ATOM 1435 N N . ASP A 1 181 ? -5.684 -10.805 10.688 1 93.44 181 ASP A N 1
ATOM 1436 C CA . ASP A 1 181 ? -4.68 -9.906 11.25 1 93.44 181 ASP A CA 1
ATOM 1437 C C . ASP A 1 181 ? -3.871 -9.227 10.141 1 93.44 181 ASP A C 1
ATOM 1439 O O . ASP A 1 181 ? -2.859 -9.766 9.688 1 93.44 181 ASP A O 1
ATOM 1443 N N . ILE A 1 182 ? -4.281 -8.062 9.82 1 93.44 182 ILE A N 1
ATOM 1444 C CA . ILE A 1 182 ? -3.711 -7.336 8.695 1 93.44 182 ILE A CA 1
ATOM 1445 C C . ILE A 1 182 ? -2.219 -7.113 8.93 1 93.44 182 ILE A C 1
ATOM 1447 O O . ILE A 1 182 ? -1.41 -7.262 8.008 1 93.44 182 ILE A O 1
ATOM 1451 N N . VAL A 1 183 ? -1.825 -6.727 10.094 1 90.88 183 VAL A N 1
ATOM 1452 C CA . VAL A 1 183 ? -0.428 -6.445 10.406 1 90.88 183 VAL A CA 1
ATOM 1453 C C . VAL A 1 183 ? 0.408 -7.711 10.219 1 90.88 183 VAL A C 1
ATOM 1455 O O . VAL A 1 183 ? 1.481 -7.668 9.617 1 90.88 183 VAL A O 1
ATOM 1458 N N . GLU A 1 184 ? -0.073 -8.805 10.703 1 92.75 184 GLU A N 1
ATOM 1459 C CA . GLU A 1 184 ? 0.638 -10.07 10.562 1 92.75 184 GLU A CA 1
ATOM 1460 C C . GLU A 1 184 ? 0.79 -10.461 9.094 1 92.75 184 GLU A C 1
ATOM 1462 O O . GLU A 1 184 ? 1.852 -10.93 8.68 1 92.75 184 GLU A O 1
ATOM 1467 N N . ILE A 1 185 ? -0.26 -10.305 8.312 1 94.69 185 ILE A N 1
ATOM 1468 C CA . ILE A 1 185 ? -0.239 -10.641 6.891 1 94.69 185 ILE A CA 1
ATOM 1469 C C . ILE A 1 185 ? 0.839 -9.828 6.18 1 94.69 185 ILE A C 1
ATOM 1471 O O . ILE A 1 185 ? 1.644 -10.375 5.422 1 94.69 185 ILE A O 1
ATOM 1475 N N . TYR A 1 186 ? 0.866 -8.547 6.441 1 94.06 186 TYR A N 1
ATOM 1476 C CA . TYR A 1 186 ? 1.808 -7.676 5.746 1 94.06 186 TYR A CA 1
ATOM 1477 C C . TYR A 1 186 ? 3.232 -7.91 6.234 1 94.06 186 TYR A C 1
ATOM 1479 O O . TYR A 1 186 ? 4.188 -7.797 5.461 1 94.06 186 TYR A O 1
ATOM 1487 N N . ASN A 1 187 ? 3.4 -8.25 7.48 1 90.25 187 ASN A N 1
ATOM 1488 C CA . ASN A 1 187 ? 4.719 -8.648 7.953 1 90.25 187 ASN A CA 1
ATOM 1489 C C . ASN A 1 187 ? 5.238 -9.867 7.195 1 90.25 187 ASN A C 1
ATOM 1491 O O . ASN A 1 187 ? 6.414 -9.922 6.824 1 90.25 187 ASN A O 1
ATOM 1495 N N . ARG A 1 188 ? 4.348 -10.781 6.957 1 90.69 188 ARG A N 1
ATOM 1496 C CA . ARG A 1 188 ? 4.707 -12.016 6.266 1 90.69 188 ARG A CA 1
ATOM 1497 C C . ARG A 1 188 ? 5.164 -11.727 4.84 1 90.69 188 ARG A C 1
ATOM 1499 O O . ARG A 1 188 ? 6.027 -12.43 4.305 1 90.69 188 ARG A O 1
ATOM 1506 N N . ILE A 1 189 ? 4.656 -10.672 4.27 1 91.19 189 ILE A N 1
ATOM 1507 C CA . ILE A 1 189 ? 4.949 -10.531 2.846 1 91.19 189 ILE A CA 1
ATOM 1508 C C . ILE A 1 189 ? 5.961 -9.398 2.637 1 91.19 189 ILE A C 1
ATOM 1510 O O . ILE A 1 189 ? 6.66 -9.367 1.621 1 91.19 189 ILE A O 1
ATOM 1514 N N . TYR A 1 190 ? 6.07 -8.516 3.613 1 90.44 190 TYR A N 1
ATOM 1515 C CA . TYR A 1 190 ? 6.91 -7.355 3.336 1 90.44 190 TYR A CA 1
ATOM 1516 C C . TYR A 1 190 ? 8.188 -7.398 4.16 1 90.44 190 TYR A C 1
ATOM 1518 O O . TYR A 1 190 ? 9.156 -6.695 3.857 1 90.44 190 TYR A O 1
ATOM 1526 N N . MET A 1 191 ? 8.195 -8.164 5.234 1 91.94 191 MET A N 1
ATOM 1527 C CA . MET A 1 191 ? 9.383 -8.195 6.09 1 91.94 191 MET A CA 1
ATOM 1528 C C . MET A 1 191 ? 10.586 -8.758 5.332 1 91.94 191 MET A C 1
ATOM 1530 O O . MET A 1 191 ? 10.469 -9.781 4.656 1 91.94 191 MET A O 1
ATOM 1534 N N . LYS A 1 192 ? 11.633 -8.008 5.355 1 91.88 192 LYS A N 1
ATOM 1535 C CA . LYS A 1 192 ? 12.867 -8.422 4.707 1 91.88 192 LYS A CA 1
ATOM 1536 C C . LYS A 1 192 ? 13.984 -8.633 5.73 1 91.88 192 LYS A C 1
ATOM 1538 O O . LYS A 1 192 ? 13.852 -8.227 6.887 1 91.88 192 LYS A O 1
ATOM 1543 N N . LYS A 1 193 ? 15 -9.344 5.281 1 92.5 193 LYS A N 1
ATOM 1544 C CA . LYS A 1 193 ? 16.219 -9.477 6.078 1 92.5 193 LYS A CA 1
ATOM 1545 C C . LYS A 1 193 ? 17.234 -8.391 5.723 1 92.5 193 LYS A C 1
ATOM 1547 O O . LYS A 1 193 ? 17.172 -7.812 4.633 1 92.5 193 LYS A O 1
ATOM 1552 N N . ALA A 1 194 ? 18.094 -8.109 6.641 1 93.06 194 ALA A N 1
ATOM 1553 C CA . ALA A 1 194 ? 19.125 -7.102 6.41 1 93.06 194 ALA A CA 1
ATOM 1554 C C . ALA A 1 194 ? 19.938 -7.426 5.156 1 93.06 194 ALA A C 1
ATOM 1556 O O . ALA A 1 194 ? 20.375 -6.52 4.441 1 93.06 194 ALA A O 1
ATOM 1557 N N . LYS A 1 195 ? 20.078 -8.727 4.863 1 92 195 LYS A N 1
ATOM 1558 C CA . LYS A 1 195 ? 20.812 -9.156 3.676 1 92 195 LYS A CA 1
ATOM 1559 C C . LYS A 1 195 ? 20.141 -8.656 2.4 1 92 195 LYS A C 1
ATOM 1561 O O . LYS A 1 195 ? 20.812 -8.367 1.409 1 92 195 LYS A O 1
ATOM 1566 N N . ASP A 1 196 ? 18.828 -8.508 2.426 1 93 196 ASP A N 1
ATOM 1567 C CA . ASP A 1 196 ? 18.094 -7.996 1.271 1 93 196 ASP A CA 1
ATOM 1568 C C . ASP A 1 196 ? 18.453 -6.535 0.999 1 93 196 ASP A C 1
ATOM 1570 O O . ASP A 1 196 ? 18.453 -6.098 -0.154 1 93 196 ASP A O 1
ATOM 1574 N N . LEU A 1 197 ? 18.766 -5.781 2.033 1 94 197 LEU A N 1
ATOM 1575 C CA . LEU A 1 197 ? 19.188 -4.395 1.846 1 94 197 LEU A CA 1
ATOM 1576 C C . LEU A 1 197 ? 20.531 -4.324 1.124 1 94 197 LEU A C 1
ATOM 1578 O O . LEU A 1 197 ? 20.797 -3.375 0.385 1 94 197 LEU A O 1
ATOM 1582 N N . GLN A 1 198 ? 21.328 -5.375 1.35 1 94.75 198 GLN A N 1
ATOM 1583 C CA . GLN A 1 198 ? 22.609 -5.438 0.629 1 94.75 198 GLN A CA 1
ATOM 1584 C C . GLN A 1 198 ? 22.375 -5.617 -0.869 1 94.75 198 GLN A C 1
ATOM 1586 O O . GLN A 1 198 ? 23.141 -5.086 -1.685 1 94.75 198 GLN A O 1
ATOM 1591 N N . ILE A 1 199 ? 21.359 -6.32 -1.148 1 96.31 199 ILE A N 1
ATOM 1592 C CA . ILE A 1 199 ? 21 -6.5 -2.551 1 96.31 199 ILE A CA 1
ATOM 1593 C C . ILE A 1 199 ? 20.516 -5.172 -3.137 1 96.31 199 ILE A C 1
ATOM 1595 O O . ILE A 1 199 ? 20.953 -4.777 -4.227 1 96.31 199 ILE A O 1
ATOM 1599 N N . ASN A 1 200 ? 19.656 -4.43 -2.387 1 96.38 200 ASN A N 1
ATOM 1600 C CA . ASN A 1 200 ? 19.203 -3.105 -2.807 1 96.38 200 ASN A CA 1
ATOM 1601 C C . ASN A 1 200 ? 20.375 -2.16 -3.029 1 96.38 200 ASN A C 1
ATOM 1603 O O . ASN A 1 200 ? 20.422 -1.427 -4.02 1 96.38 200 ASN A O 1
ATOM 1607 N N . LYS A 1 201 ? 21.297 -2.242 -2.072 1 96.62 201 LYS A N 1
ATOM 1608 C CA . LYS A 1 201 ? 22.516 -1.435 -2.164 1 96.62 201 LYS A CA 1
ATOM 1609 C C . LYS A 1 201 ? 23.281 -1.738 -3.449 1 96.62 201 LYS A C 1
ATOM 1611 O O . LYS A 1 201 ? 23.672 -0.823 -4.18 1 96.62 201 LYS A O 1
ATOM 1616 N N . PHE A 1 202 ? 23.484 -3.002 -3.689 1 97.81 202 PHE A N 1
ATOM 1617 C CA . PHE A 1 202 ? 24.203 -3.428 -4.891 1 97.81 202 PHE A CA 1
ATOM 1618 C C . PHE A 1 202 ? 23.5 -2.918 -6.145 1 97.81 202 PHE A C 1
ATOM 1620 O O . PHE A 1 202 ? 24.125 -2.35 -7.031 1 97.81 202 PHE A O 1
ATOM 1627 N N . ILE A 1 203 ? 22.172 -3.033 -6.203 1 97.62 203 ILE A N 1
ATOM 1628 C CA . ILE A 1 203 ? 21.375 -2.666 -7.371 1 97.62 203 ILE A CA 1
ATOM 1629 C C . ILE A 1 203 ? 21.422 -1.152 -7.57 1 97.62 203 ILE A C 1
ATOM 1631 O O . ILE A 1 203 ? 21.656 -0.67 -8.68 1 97.62 203 ILE A O 1
ATOM 1635 N N . LEU A 1 204 ? 21.266 -0.43 -6.516 1 97.38 204 LEU A N 1
ATOM 1636 C CA . LEU A 1 204 ? 21.266 1.024 -6.633 1 97.38 204 LEU A CA 1
ATOM 1637 C C . LEU A 1 204 ? 22.641 1.539 -7.043 1 97.38 204 LEU A C 1
ATOM 1639 O O . LEU A 1 204 ? 22.75 2.541 -7.758 1 97.38 204 LEU A O 1
ATOM 1643 N N . ASN A 1 205 ? 23.672 0.853 -6.68 1 97.88 205 ASN A N 1
ATOM 1644 C CA . ASN A 1 205 ? 25.031 1.267 -7.016 1 97.88 205 ASN A CA 1
ATOM 1645 C C . ASN A 1 205 ? 25.406 0.888 -8.445 1 97.88 205 ASN A C 1
ATOM 1647 O O . ASN A 1 205 ? 26.328 1.458 -9.031 1 97.88 205 ASN A O 1
ATOM 1651 N N . ASN A 1 206 ? 24.641 -0.057 -9.016 1 97.88 206 ASN A N 1
ATOM 1652 C CA . ASN A 1 206 ? 25.125 -0.619 -10.266 1 97.88 206 ASN A CA 1
ATOM 1653 C C . ASN A 1 206 ? 24.094 -0.521 -11.375 1 97.88 206 ASN A C 1
ATOM 1655 O O . ASN A 1 206 ? 24.391 -0.817 -12.539 1 97.88 206 ASN A O 1
ATOM 1659 N N . HIS A 1 207 ? 22.859 -0.096 -11.023 1 97.81 207 HIS A N 1
ATOM 1660 C CA . HIS A 1 207 ? 21.844 -0.051 -12.062 1 97.81 207 HIS A CA 1
ATOM 1661 C C . HIS A 1 207 ? 22.203 0.963 -13.148 1 97.81 207 HIS A C 1
ATOM 1663 O O . HIS A 1 207 ? 23.016 1.861 -12.914 1 97.81 207 HIS A O 1
ATOM 1669 N N . GLN A 1 208 ? 21.688 0.737 -14.312 1 97.94 208 GLN A N 1
ATOM 1670 C CA . GLN A 1 208 ? 21.953 1.567 -15.484 1 97.94 208 GLN A CA 1
ATOM 1671 C C . GLN A 1 208 ? 20.656 2.215 -15.992 1 97.94 208 GLN A C 1
ATOM 1673 O O . GLN A 1 208 ? 19.562 1.755 -15.672 1 97.94 208 GLN A O 1
ATOM 1678 N N . PHE A 1 209 ? 20.844 3.348 -16.609 1 97.75 209 PHE A N 1
ATOM 1679 C CA . PHE A 1 209 ? 19.734 4.102 -17.172 1 97.75 209 PHE A CA 1
ATOM 1680 C C . PHE A 1 209 ? 20.062 4.543 -18.594 1 97.75 209 PHE A C 1
ATOM 1682 O O . PHE A 1 209 ? 21.109 5.148 -18.844 1 97.75 209 PHE A O 1
ATOM 1689 N N . ASP A 1 210 ? 19.188 4.113 -19.5 1 96.75 210 ASP A N 1
ATOM 1690 C CA . ASP A 1 210 ? 19.406 4.441 -20.906 1 96.75 210 ASP A CA 1
ATOM 1691 C C . ASP A 1 210 ? 18.078 4.727 -21.609 1 96.75 210 ASP A C 1
ATOM 1693 O O . ASP A 1 210 ? 17.344 3.803 -21.953 1 96.75 210 ASP A O 1
ATOM 1697 N N . GLY A 1 211 ? 17.828 6.02 -21.953 1 94.94 211 GLY A N 1
ATOM 1698 C CA . GLY A 1 211 ? 16.688 6.406 -22.766 1 94.94 211 GLY A CA 1
ATOM 1699 C C . GLY A 1 211 ? 15.352 6.02 -22.156 1 94.94 211 GLY A C 1
ATOM 1700 O O . GLY A 1 211 ? 14.5 5.43 -22.828 1 94.94 211 GLY A O 1
ATOM 1701 N N . GLY A 1 212 ? 15.188 6.16 -20.906 1 97.19 212 GLY A N 1
ATOM 1702 C CA . GLY A 1 212 ? 13.93 5.867 -20.234 1 97.19 212 GLY A CA 1
ATOM 1703 C C . GLY A 1 212 ? 13.875 4.465 -19.656 1 97.19 212 GLY A C 1
ATOM 1704 O O . GLY A 1 212 ? 12.906 4.109 -18.984 1 97.19 212 GLY A O 1
ATOM 1705 N N . VAL A 1 213 ? 14.938 3.684 -19.938 1 98.38 213 VAL A N 1
ATOM 1706 C CA . VAL A 1 213 ? 14.977 2.307 -19.453 1 98.38 213 VAL A CA 1
ATOM 1707 C C . VAL A 1 213 ? 16 2.182 -18.344 1 98.38 213 VAL A C 1
ATOM 1709 O O . VAL A 1 213 ? 17.188 2.453 -18.547 1 98.38 213 VAL A O 1
ATOM 1712 N N . ALA A 1 214 ? 15.547 1.822 -17.172 1 98.44 214 ALA A N 1
ATOM 1713 C CA . ALA A 1 214 ? 16.438 1.517 -16.047 1 98.44 214 ALA A CA 1
ATOM 1714 C C . ALA A 1 214 ? 16.578 0.009 -15.859 1 98.44 214 ALA A C 1
ATOM 1716 O O . ALA A 1 214 ? 15.594 -0.729 -15.977 1 98.44 214 ALA A O 1
ATOM 1717 N N . TYR A 1 215 ? 17.812 -0.427 -15.617 1 98.56 215 TYR A N 1
ATOM 1718 C CA . TYR A 1 215 ? 17.953 -1.871 -15.469 1 98.56 215 TYR A CA 1
ATOM 1719 C C . TYR A 1 215 ? 19.172 -2.215 -14.625 1 98.56 215 TYR A C 1
ATOM 1721 O O . TYR A 1 215 ? 20.078 -1.389 -14.461 1 98.56 215 TYR A O 1
ATOM 1729 N N . TYR A 1 216 ? 19.125 -3.387 -14.031 1 98.31 216 TYR A N 1
ATOM 1730 C CA . TYR A 1 216 ? 20.297 -3.951 -13.375 1 98.31 216 TYR A CA 1
ATOM 1731 C C . TYR A 1 216 ? 20.562 -5.371 -13.859 1 98.31 216 TYR A C 1
ATOM 1733 O O . TYR A 1 216 ? 19.656 -6.031 -14.383 1 98.31 216 TYR A O 1
ATOM 1741 N N . VAL A 1 217 ? 21.828 -5.738 -13.773 1 98.25 217 VAL A N 1
ATOM 1742 C CA . VAL A 1 217 ? 22.297 -7.047 -14.211 1 98.25 217 VAL A CA 1
ATOM 1743 C C . VAL A 1 217 ? 22.906 -7.805 -13.031 1 98.25 217 VAL A C 1
ATOM 1745 O O . VAL A 1 217 ? 23.734 -7.262 -12.297 1 98.25 217 VAL A O 1
ATOM 1748 N N . LEU A 1 218 ? 22.438 -8.992 -12.859 1 98.19 218 LEU A N 1
ATOM 1749 C CA . LEU A 1 218 ? 23.016 -9.891 -11.852 1 98.19 218 LEU A CA 1
ATOM 1750 C C . LEU A 1 218 ? 23.641 -11.109 -12.516 1 98.19 218 LEU A C 1
ATOM 1752 O O . LEU A 1 218 ? 22.938 -12.047 -12.891 1 98.19 218 LEU A O 1
ATOM 1756 N N . SER A 1 219 ? 24.953 -11.117 -12.602 1 97.88 219 SER A N 1
ATOM 1757 C CA . SER A 1 219 ? 25.688 -12.289 -13.078 1 97.88 219 SER A CA 1
ATOM 1758 C C . SER A 1 219 ? 25.703 -13.398 -12.031 1 97.88 219 SER A C 1
ATOM 1760 O O . SER A 1 219 ? 25.312 -13.18 -10.883 1 97.88 219 SER A O 1
ATOM 1762 N N . ASP A 1 220 ? 26.078 -14.5 -12.5 1 97.31 220 ASP A N 1
ATOM 1763 C CA . ASP A 1 220 ? 26.219 -15.602 -11.555 1 97.31 220 ASP A CA 1
ATOM 1764 C C . ASP A 1 220 ? 27.172 -15.234 -10.422 1 97.31 220 ASP A C 1
ATOM 1766 O O . ASP A 1 220 ? 26.953 -15.625 -9.273 1 97.31 220 ASP A O 1
ATOM 1770 N N . ALA A 1 221 ? 28.234 -14.562 -10.75 1 97.81 221 ALA A N 1
ATOM 1771 C CA . ALA A 1 221 ? 29.172 -14.102 -9.742 1 97.81 221 ALA A CA 1
ATOM 1772 C C . ALA A 1 221 ? 28.516 -13.148 -8.75 1 97.81 221 ALA A C 1
ATOM 1774 O O . ALA A 1 221 ? 28.75 -13.219 -7.547 1 97.81 221 ALA A O 1
ATOM 1775 N N . ASP A 1 222 ? 27.719 -12.211 -9.242 1 97.62 222 ASP A N 1
ATOM 1776 C CA . ASP A 1 222 ? 26.969 -11.297 -8.383 1 97.62 222 ASP A CA 1
ATOM 1777 C C . ASP A 1 222 ? 26.031 -12.062 -7.453 1 97.62 222 ASP A C 1
ATOM 1779 O O . ASP A 1 222 ? 25.953 -11.766 -6.258 1 97.62 222 ASP A O 1
ATOM 1783 N N . LEU A 1 223 ? 25.297 -13.031 -8.031 1 97.19 223 LEU A N 1
ATOM 1784 C CA . LEU A 1 223 ? 24.344 -13.828 -7.266 1 97.19 223 LEU A CA 1
ATOM 1785 C C . LEU A 1 223 ? 25.031 -14.547 -6.117 1 97.19 223 LEU A C 1
ATOM 1787 O O . LEU A 1 223 ? 24.531 -14.555 -4.988 1 97.19 223 LEU A O 1
ATOM 1791 N N . LYS A 1 224 ? 26.156 -15.102 -6.414 1 96.75 224 LYS A N 1
ATOM 1792 C CA . LYS A 1 224 ? 26.938 -15.789 -5.391 1 96.75 224 LYS A CA 1
ATOM 1793 C C . LYS A 1 224 ? 27.422 -14.82 -4.32 1 96.75 224 LYS A C 1
ATOM 1795 O O . LYS A 1 224 ? 27.328 -15.102 -3.127 1 96.75 224 LYS A O 1
ATOM 1800 N N . MET A 1 225 ? 27.891 -13.711 -4.77 1 96.69 225 MET A N 1
ATOM 1801 C CA . MET A 1 225 ? 28.375 -12.688 -3.844 1 96.69 225 MET A CA 1
ATOM 1802 C C . MET A 1 225 ? 27.25 -12.211 -2.926 1 96.69 225 MET A C 1
ATOM 1804 O O . MET A 1 225 ? 27.469 -12.023 -1.727 1 96.69 225 MET A O 1
ATOM 1808 N N . LEU A 1 226 ? 26.078 -12.07 -3.467 1 96.31 226 LEU A N 1
ATOM 1809 C CA . LEU A 1 226 ? 24.922 -11.562 -2.727 1 96.31 226 LEU A CA 1
ATOM 1810 C C . LEU A 1 226 ? 24.203 -12.695 -1.999 1 96.31 226 LEU A C 1
ATOM 1812 O O . LEU A 1 226 ? 23.266 -12.453 -1.243 1 96.31 226 LEU A O 1
ATOM 1816 N N . GLU A 1 227 ? 24.594 -13.906 -2.244 1 95.06 227 GLU A N 1
ATOM 1817 C CA . GLU A 1 227 ? 24.047 -15.094 -1.611 1 95.06 227 GLU A CA 1
ATOM 1818 C C . GLU A 1 227 ? 22.547 -15.219 -1.876 1 95.06 227 GLU A C 1
ATOM 1820 O O . GLU A 1 227 ? 21.75 -15.422 -0.948 1 95.06 227 GLU A O 1
ATOM 1825 N N . ILE A 1 228 ? 22.203 -15.078 -3.146 1 93.56 228 ILE A N 1
ATOM 1826 C CA . ILE A 1 228 ? 20.812 -15.281 -3.543 1 93.56 228 ILE A CA 1
ATOM 1827 C C . ILE A 1 228 ? 20.75 -16.203 -4.754 1 93.56 228 ILE A C 1
ATOM 1829 O O . ILE A 1 228 ? 21.703 -16.297 -5.527 1 93.56 228 ILE A O 1
ATOM 1833 N N . SER A 1 229 ? 19.625 -16.938 -4.828 1 91.81 229 SER A N 1
ATOM 1834 C CA . SER A 1 229 ? 19.406 -17.812 -5.98 1 91.81 229 SER A CA 1
ATOM 1835 C C . SER A 1 229 ? 18.984 -17 -7.207 1 91.81 229 SER A C 1
ATOM 1837 O O . SER A 1 229 ? 18.562 -15.852 -7.094 1 91.81 229 SER A O 1
ATOM 1839 N N . ARG A 1 230 ? 19.188 -17.594 -8.359 1 91.06 230 ARG A N 1
ATOM 1840 C CA . ARG A 1 230 ? 18.844 -16.922 -9.609 1 91.06 230 ARG A CA 1
ATOM 1841 C C . ARG A 1 230 ? 17.344 -16.609 -9.656 1 91.06 230 ARG A C 1
ATOM 1843 O O . ARG A 1 230 ? 16.938 -15.609 -10.258 1 91.06 230 ARG A O 1
ATOM 1850 N N . GLU A 1 231 ? 16.531 -17.406 -8.969 1 86.69 231 GLU A N 1
ATOM 1851 C CA . GLU A 1 231 ? 15.086 -17.203 -8.953 1 86.69 231 GLU A CA 1
ATOM 1852 C C . GLU A 1 231 ? 14.703 -15.914 -8.242 1 86.69 231 GLU A C 1
ATOM 1854 O O . GLU A 1 231 ? 13.688 -15.297 -8.555 1 86.69 231 GLU A O 1
ATOM 1859 N N . ARG A 1 232 ? 15.555 -15.398 -7.426 1 87.62 232 ARG A N 1
ATOM 1860 C CA . ARG A 1 232 ? 15.25 -14.234 -6.605 1 87.62 232 ARG A CA 1
ATOM 1861 C C . ARG A 1 232 ? 15.703 -12.945 -7.289 1 87.62 232 ARG A C 1
ATOM 1863 O O . ARG A 1 232 ? 15.398 -11.844 -6.82 1 87.62 232 ARG A O 1
ATOM 1870 N N . GLY A 1 233 ? 16.391 -13.156 -8.406 1 87.88 233 GLY A N 1
ATOM 1871 C CA . GLY A 1 233 ? 16.953 -11.992 -9.07 1 87.88 233 GLY A CA 1
ATOM 1872 C C . GLY A 1 233 ? 15.898 -10.969 -9.461 1 87.88 233 GLY A C 1
ATOM 1873 O O . GLY A 1 233 ? 16.156 -9.766 -9.414 1 87.88 233 GLY A O 1
ATOM 1874 N N . SER A 1 234 ? 14.719 -11.43 -9.766 1 89.44 234 SER A N 1
ATOM 1875 C CA . SER A 1 234 ? 13.656 -10.539 -10.227 1 89.44 234 SER A CA 1
ATOM 1876 C C . SER A 1 234 ? 12.859 -9.969 -9.062 1 89.44 234 SER A C 1
ATOM 1878 O O . SER A 1 234 ? 12.062 -9.047 -9.242 1 89.44 234 SER A O 1
ATOM 1880 N N . ASP A 1 235 ? 13.125 -10.43 -7.824 1 88.88 235 ASP A N 1
ATOM 1881 C CA . ASP A 1 235 ? 12.367 -10.008 -6.648 1 88.88 235 ASP A CA 1
ATOM 1882 C C . ASP A 1 235 ? 12.562 -8.516 -6.375 1 88.88 235 ASP A C 1
ATOM 1884 O O . ASP A 1 235 ? 11.734 -7.895 -5.707 1 88.88 235 ASP A O 1
ATOM 1888 N N . PHE A 1 236 ? 13.602 -7.941 -6.98 1 93.81 236 PHE A N 1
ATOM 1889 C CA . PHE A 1 236 ? 14.008 -6.598 -6.582 1 93.81 236 PHE A CA 1
ATOM 1890 C C . PHE A 1 236 ? 13.766 -5.605 -7.711 1 93.81 236 PHE A C 1
ATOM 1892 O O . PHE A 1 236 ? 14.148 -4.438 -7.613 1 93.81 236 PHE A O 1
ATOM 1899 N N . VAL A 1 237 ? 13.117 -6.086 -8.766 1 95.25 237 VAL A N 1
ATOM 1900 C CA . VAL A 1 237 ? 12.984 -5.281 -9.977 1 95.25 237 VAL A CA 1
ATOM 1901 C C . VAL A 1 237 ? 12.227 -3.992 -9.656 1 95.25 237 VAL A C 1
ATOM 1903 O O . VAL A 1 237 ? 12.516 -2.939 -10.234 1 95.25 237 VAL A O 1
ATOM 1906 N N . ASN A 1 238 ? 11.422 -3.967 -8.648 1 92.62 238 ASN A N 1
ATOM 1907 C CA . ASN A 1 238 ? 10.57 -2.814 -8.367 1 92.62 238 ASN A CA 1
ATOM 1908 C C . ASN A 1 238 ? 11.297 -1.779 -7.512 1 92.62 238 ASN A C 1
ATOM 1910 O O . ASN A 1 238 ? 10.758 -0.707 -7.234 1 92.62 238 ASN A O 1
ATOM 1914 N N . LEU A 1 239 ? 12.492 -2.113 -7.148 1 93.94 239 LEU A N 1
ATOM 1915 C CA . LEU A 1 239 ? 13.359 -1.085 -6.578 1 93.94 239 LEU A CA 1
ATOM 1916 C C . LEU A 1 239 ? 13.492 0.097 -7.535 1 93.94 239 LEU A C 1
ATOM 1918 O O . LEU A 1 239 ? 13.695 1.233 -7.098 1 93.94 239 LEU A O 1
ATOM 1922 N N . LEU A 1 240 ? 13.336 -0.177 -8.828 1 96.38 240 LEU A N 1
ATOM 1923 C CA . LEU A 1 240 ? 13.516 0.835 -9.859 1 96.38 240 LEU A CA 1
ATOM 1924 C C . LEU A 1 240 ? 12.164 1.377 -10.328 1 96.38 240 LEU A C 1
ATOM 1926 O O . LEU A 1 240 ? 12.102 2.152 -11.281 1 96.38 240 LEU A O 1
ATOM 1930 N N . SER A 1 241 ? 11.094 1.009 -9.648 1 94.62 241 SER A N 1
ATOM 1931 C CA . SER A 1 241 ? 9.758 1.459 -10.008 1 94.62 241 SER A CA 1
ATOM 1932 C C . SER A 1 241 ? 9.438 2.809 -9.375 1 94.62 241 SER A C 1
ATOM 1934 O O . SER A 1 241 ? 10.125 3.24 -8.445 1 94.62 241 SER A O 1
ATOM 1936 N N . GLY A 1 242 ? 8.484 3.498 -9.922 1 92.69 242 GLY A N 1
ATOM 1937 C CA . GLY A 1 242 ? 7.977 4.723 -9.32 1 92.69 242 GLY A CA 1
ATOM 1938 C C . GLY A 1 242 ? 8.906 5.906 -9.508 1 92.69 242 GLY A C 1
ATOM 1939 O O . GLY A 1 242 ? 8.883 6.852 -8.719 1 92.69 242 GLY A O 1
ATOM 1940 N N . VAL A 1 243 ? 9.82 5.781 -10.391 1 95.75 243 VAL A N 1
ATOM 1941 C CA . VAL A 1 243 ? 10.727 6.867 -10.742 1 95.75 243 VAL A CA 1
ATOM 1942 C C . VAL A 1 243 ? 10.273 7.523 -12.047 1 95.75 243 VAL A C 1
ATOM 1944 O O . VAL A 1 243 ? 10.078 6.84 -13.055 1 95.75 243 VAL A O 1
ATOM 1947 N N . GLU A 1 244 ? 10.078 8.836 -12 1 95.12 244 GLU A N 1
ATOM 1948 C CA . GLU A 1 244 ? 9.508 9.578 -13.117 1 95.12 244 GLU A CA 1
ATOM 1949 C C . GLU A 1 244 ? 10.273 9.312 -14.406 1 95.12 244 GLU A C 1
ATOM 1951 O O . GLU A 1 244 ? 9.672 9.102 -15.461 1 95.12 244 GLU A O 1
ATOM 1956 N N . GLU A 1 245 ? 11.586 9.289 -14.32 1 96.5 245 GLU A N 1
ATOM 1957 C CA . GLU A 1 245 ? 12.453 9.164 -15.492 1 96.5 245 GLU A CA 1
ATOM 1958 C C . GLU A 1 245 ? 12.477 7.727 -16 1 96.5 245 GLU A C 1
ATOM 1960 O O . GLU A 1 245 ? 12.773 7.488 -17.172 1 96.5 245 GLU A O 1
ATOM 1965 N N . TYR A 1 246 ? 12.195 6.777 -15.172 1 97.19 246 TYR A N 1
ATOM 1966 C CA . TYR A 1 246 ? 12.219 5.367 -15.539 1 97.19 246 TYR A CA 1
ATOM 1967 C C . TYR A 1 246 ? 10.875 4.926 -16.109 1 97.19 246 TYR A C 1
ATOM 1969 O O . TYR A 1 246 ? 10 4.484 -15.367 1 97.19 246 TYR A O 1
ATOM 1977 N N . LYS A 1 247 ? 10.773 4.945 -17.422 1 97.31 247 LYS A N 1
ATOM 1978 C CA . LYS A 1 247 ? 9.523 4.562 -18.078 1 97.31 247 LYS A CA 1
ATOM 1979 C C . LYS A 1 247 ? 9.352 3.045 -18.078 1 97.31 247 LYS A C 1
ATOM 1981 O O . LYS A 1 247 ? 8.242 2.541 -17.922 1 97.31 247 LYS A O 1
ATOM 1986 N N . ILE A 1 248 ? 10.438 2.424 -18.297 1 97.88 248 ILE A N 1
ATOM 1987 C CA . ILE A 1 248 ? 10.547 0.97 -18.25 1 97.88 248 ILE A CA 1
ATOM 1988 C C . ILE A 1 248 ? 11.711 0.572 -17.344 1 97.88 248 ILE A C 1
ATOM 1990 O O . ILE A 1 248 ? 12.75 1.236 -17.328 1 97.88 248 ILE A O 1
ATOM 1994 N N . TRP A 1 249 ? 11.516 -0.476 -16.5 1 98.25 249 TRP A N 1
ATOM 1995 C CA . TRP A 1 249 ? 12.617 -0.997 -15.711 1 98.25 249 TRP A CA 1
ATOM 1996 C C . TRP A 1 249 ? 12.68 -2.518 -15.797 1 98.25 249 TRP A C 1
ATOM 1998 O O . TRP A 1 249 ? 11.672 -3.174 -16.047 1 98.25 249 TRP A O 1
ATOM 2008 N N . MET A 1 250 ? 13.883 -3.031 -15.688 1 98.12 250 MET A N 1
ATOM 2009 C CA . MET A 1 250 ? 13.992 -4.477 -15.852 1 98.12 250 MET A CA 1
ATOM 2010 C C . MET A 1 250 ? 15.195 -5.027 -15.094 1 98.12 250 MET A C 1
ATOM 2012 O O . MET A 1 250 ? 16.078 -4.27 -14.688 1 98.12 250 MET A O 1
ATOM 2016 N N . ALA A 1 251 ? 15.133 -6.254 -14.805 1 98.12 251 ALA A N 1
ATOM 2017 C CA . ALA A 1 251 ? 16.203 -7.039 -14.18 1 98.12 251 ALA A CA 1
ATOM 2018 C C . ALA A 1 251 ? 16.703 -8.125 -15.125 1 98.12 251 ALA A C 1
ATOM 2020 O O . ALA A 1 251 ? 15.914 -8.805 -15.789 1 98.12 251 ALA A O 1
ATOM 2021 N N . LEU A 1 252 ? 17.984 -8.203 -15.289 1 98.31 252 LEU A N 1
ATOM 2022 C CA . LEU A 1 252 ? 18.625 -9.32 -15.977 1 98.31 252 LEU A CA 1
ATOM 2023 C C . LEU A 1 252 ? 19.375 -10.211 -14.992 1 98.31 252 LEU A C 1
ATOM 2025 O O . LEU A 1 252 ? 20.188 -9.727 -14.203 1 98.31 252 LEU A O 1
ATOM 2029 N N . THR A 1 253 ? 19.062 -11.43 -15.039 1 98 253 THR A N 1
ATOM 2030 C CA . THR A 1 253 ? 19.703 -12.383 -14.133 1 98 253 THR A CA 1
ATOM 2031 C C . THR A 1 253 ? 20.312 -13.547 -14.914 1 98 253 THR A C 1
ATOM 2033 O O . THR A 1 253 ? 19.609 -14.188 -15.711 1 98 253 THR A O 1
ATOM 2036 N N . GLU A 1 254 ? 21.531 -13.844 -14.625 1 97.75 254 GLU A N 1
ATOM 2037 C CA . GLU A 1 254 ? 22.219 -14.93 -15.328 1 97.75 254 GLU A CA 1
ATOM 2038 C C . GLU A 1 254 ? 21.703 -16.297 -14.852 1 97.75 254 GLU A C 1
ATOM 2040 O O . GLU A 1 254 ? 21.578 -16.516 -13.648 1 97.75 254 GLU A O 1
ATOM 2045 N N . ASN A 1 255 ? 21.328 -17.078 -15.766 1 96.12 255 ASN A N 1
ATOM 2046 C CA . ASN A 1 255 ? 20.984 -18.469 -15.539 1 96.12 255 ASN A CA 1
ATOM 2047 C C . ASN A 1 255 ? 22.016 -19.406 -16.172 1 96.12 255 ASN A C 1
ATOM 2049 O O . ASN A 1 255 ? 21.859 -19.812 -17.312 1 96.12 255 ASN A O 1
ATOM 2053 N N . VAL A 1 256 ? 22.906 -19.844 -15.391 1 95.12 256 VAL A N 1
ATOM 2054 C CA . VAL A 1 256 ? 24.016 -20.641 -15.906 1 95.12 256 VAL A CA 1
ATOM 2055 C C . VAL A 1 256 ? 23.516 -22.031 -16.266 1 95.12 256 VAL A C 1
ATOM 2057 O O . VAL A 1 256 ? 24 -22.641 -17.219 1 95.12 256 VAL A O 1
ATOM 2060 N N . ALA A 1 257 ? 22.594 -22.531 -15.492 1 93.31 257 ALA A N 1
ATOM 2061 C CA . ALA A 1 257 ? 22.094 -23.875 -15.711 1 93.31 257 ALA A CA 1
ATOM 2062 C C . ALA A 1 257 ? 21.469 -24.016 -17.094 1 93.31 257 ALA A C 1
ATOM 2064 O O . ALA A 1 257 ? 21.656 -25.031 -17.766 1 93.31 257 ALA A O 1
ATOM 2065 N N . ASP A 1 258 ? 20.797 -22.984 -17.531 1 93.62 258 ASP A N 1
ATOM 2066 C CA . ASP A 1 258 ? 20.109 -23.031 -18.812 1 93.62 258 ASP A CA 1
ATOM 2067 C C . ASP A 1 258 ? 20.844 -22.219 -19.875 1 93.62 258 ASP A C 1
ATOM 2069 O O . ASP A 1 258 ? 20.359 -22.047 -20.984 1 93.62 258 ASP A O 1
ATOM 2073 N N . HIS A 1 259 ? 21.922 -21.641 -19.516 1 95.31 259 HIS A N 1
ATOM 2074 C CA . HIS A 1 259 ? 22.797 -20.875 -20.406 1 95.31 259 HIS A CA 1
ATOM 2075 C C . HIS A 1 259 ? 22.047 -19.719 -21.062 1 95.31 259 HIS A C 1
ATOM 2077 O O . HIS A 1 259 ? 22.047 -19.594 -22.297 1 95.31 259 HIS A O 1
ATOM 2083 N N . ASN A 1 260 ? 21.375 -19 -20.266 1 97.25 260 ASN A N 1
ATOM 2084 C CA . ASN A 1 260 ? 20.672 -17.828 -20.75 1 97.25 260 ASN A CA 1
ATOM 2085 C C . ASN A 1 260 ? 20.562 -16.75 -19.672 1 97.25 260 ASN A C 1
ATOM 2087 O O . ASN A 1 260 ? 21.156 -16.875 -18.609 1 97.25 260 ASN A O 1
ATOM 2091 N N . TRP A 1 261 ? 19.984 -15.617 -20.031 1 97.62 261 TRP A N 1
ATOM 2092 C CA . TRP A 1 261 ? 19.703 -14.516 -19.109 1 97.62 261 TRP A CA 1
ATOM 2093 C C . TRP A 1 261 ? 18.188 -14.289 -19 1 97.62 261 TRP A C 1
ATOM 2095 O O . TRP A 1 261 ? 17.516 -14.039 -20 1 97.62 261 TRP A O 1
ATOM 2105 N N . ARG A 1 262 ? 17.781 -14.422 -17.797 1 97.12 262 ARG A N 1
ATOM 2106 C CA . ARG A 1 262 ? 16.359 -14.148 -17.562 1 97.12 262 ARG A CA 1
ATOM 2107 C C . ARG A 1 262 ? 16.109 -12.656 -17.422 1 97.12 262 ARG A C 1
ATOM 2109 O O . ARG A 1 262 ? 16.828 -11.953 -16.719 1 97.12 262 ARG A O 1
ATOM 2116 N N . VAL A 1 263 ? 15.109 -12.195 -18.172 1 97.81 263 VAL A N 1
ATOM 2117 C CA . VAL A 1 263 ? 14.766 -10.773 -18.141 1 97.81 263 VAL A CA 1
ATOM 2118 C C . VAL A 1 263 ? 13.391 -10.586 -17.516 1 97.81 263 VAL A C 1
ATOM 2120 O O . VAL A 1 263 ? 12.438 -11.281 -17.891 1 97.81 263 VAL A O 1
ATOM 2123 N N . SER A 1 264 ? 13.312 -9.742 -16.531 1 96.75 264 SER A N 1
ATOM 2124 C CA . SER A 1 264 ? 12.039 -9.32 -15.953 1 96.75 264 SER A CA 1
ATOM 2125 C C . SER A 1 264 ? 11.727 -7.867 -16.312 1 96.75 264 SER A C 1
ATOM 2127 O O . SER A 1 264 ? 12.375 -6.945 -15.812 1 96.75 264 SER A O 1
ATOM 2129 N N . LEU A 1 265 ? 10.703 -7.695 -17.109 1 96.75 265 LEU A N 1
ATOM 2130 C CA . LEU A 1 265 ? 10.344 -6.383 -17.625 1 96.75 265 LEU A CA 1
ATOM 2131 C C . LEU A 1 265 ? 9.133 -5.82 -16.891 1 96.75 265 LEU A C 1
ATOM 2133 O O . LEU A 1 265 ? 8.188 -6.555 -16.578 1 96.75 265 LEU A O 1
ATOM 2137 N N . ARG A 1 266 ? 9.227 -4.574 -16.547 1 95.44 266 ARG A N 1
ATOM 2138 C CA . ARG A 1 266 ? 8.109 -3.826 -15.977 1 95.44 266 ARG A CA 1
ATOM 2139 C C . ARG A 1 266 ? 7.969 -2.463 -16.641 1 95.44 266 ARG A C 1
ATOM 2141 O O . ARG A 1 266 ? 8.945 -1.922 -17.172 1 95.44 266 ARG A O 1
ATOM 2148 N N . SER A 1 267 ? 6.84 -1.978 -16.703 1 95 267 SER A N 1
ATOM 2149 C CA . SER A 1 267 ? 6.574 -0.668 -17.281 1 95 267 SER A CA 1
ATOM 2150 C C . SER A 1 267 ? 5.41 0.025 -16.594 1 95 267 SER A C 1
ATOM 2152 O O . SER A 1 267 ? 4.543 -0.636 -16.016 1 95 267 SER A O 1
ATOM 2154 N N . ARG A 1 268 ? 5.461 1.325 -16.672 1 88 268 ARG A N 1
ATOM 2155 C CA . ARG A 1 268 ? 4.352 2.102 -16.125 1 88 268 ARG A CA 1
ATOM 2156 C C . ARG A 1 268 ? 3.201 2.189 -17.125 1 88 268 ARG A C 1
ATOM 2158 O O . ARG A 1 268 ? 2.039 2.004 -16.766 1 88 268 ARG A O 1
ATOM 2165 N N . ASP A 1 269 ? 3.529 2.447 -18.453 1 89.06 269 ASP A N 1
ATOM 2166 C CA . ASP A 1 269 ? 2.463 2.791 -19.391 1 89.06 269 ASP A CA 1
ATOM 2167 C C . ASP A 1 269 ? 2.699 2.146 -20.75 1 89.06 269 ASP A C 1
ATOM 2169 O O . ASP A 1 269 ? 1.892 2.307 -21.672 1 89.06 269 ASP A O 1
ATOM 2173 N N . TYR A 1 270 ? 3.76 1.402 -20.844 1 94.25 270 TYR A N 1
ATOM 2174 C CA . TYR A 1 270 ? 4.145 0.92 -22.172 1 94.25 270 TYR A CA 1
ATOM 2175 C C . TYR A 1 270 ? 4.004 -0.595 -22.266 1 94.25 270 TYR A C 1
ATOM 2177 O O . TYR A 1 270 ? 4.332 -1.313 -21.312 1 94.25 270 TYR A O 1
ATOM 2185 N N . ALA A 1 271 ? 3.543 -1.097 -23.328 1 92.81 271 ALA A N 1
ATOM 2186 C CA . ALA A 1 271 ? 3.311 -2.521 -23.547 1 92.81 271 ALA A CA 1
ATOM 2187 C C . ALA A 1 271 ? 4.625 -3.264 -23.766 1 92.81 271 ALA A C 1
ATOM 2189 O O . ALA A 1 271 ? 5.055 -3.465 -24.891 1 92.81 271 ALA A O 1
ATOM 2190 N N . VAL A 1 272 ? 5.188 -3.742 -22.766 1 96.12 272 VAL A N 1
ATOM 2191 C CA . VAL A 1 272 ? 6.496 -4.379 -22.844 1 96.12 272 VAL A CA 1
ATOM 2192 C C . VAL A 1 272 ? 6.344 -5.82 -23.328 1 96.12 272 VAL A C 1
ATOM 2194 O O . VAL A 1 272 ? 7.32 -6.457 -23.719 1 96.12 272 VAL A O 1
ATOM 2197 N N . ASN A 1 273 ? 5.07 -6.391 -23.25 1 90.94 273 ASN A N 1
ATOM 2198 C CA . ASN A 1 273 ? 4.84 -7.773 -23.656 1 90.94 273 ASN A CA 1
ATOM 2199 C C . ASN A 1 273 ? 5.156 -7.984 -25.125 1 90.94 273 ASN A C 1
ATOM 2201 O O . ASN A 1 273 ? 5.652 -9.039 -25.516 1 90.94 273 ASN A O 1
ATOM 2205 N N . LYS A 1 274 ? 4.883 -7.039 -25.969 1 91.06 274 LYS A N 1
ATOM 2206 C CA . LYS A 1 274 ? 5.16 -7.137 -27.406 1 91.06 274 LYS A CA 1
ATOM 2207 C C . LYS A 1 274 ? 6.656 -7.297 -27.656 1 91.06 274 LYS A C 1
ATOM 2209 O O . LYS A 1 274 ? 7.062 -8.07 -28.531 1 91.06 274 LYS A O 1
ATOM 2214 N N . VAL A 1 275 ? 7.453 -6.582 -26.938 1 96.75 275 VAL A N 1
ATOM 2215 C CA . VAL A 1 275 ? 8.906 -6.672 -27.078 1 96.75 275 VAL A CA 1
ATOM 2216 C C . VAL A 1 275 ? 9.398 -7.992 -26.484 1 96.75 275 VAL A C 1
ATOM 2218 O O . VAL A 1 275 ? 10.258 -8.656 -27.078 1 96.75 275 VAL A O 1
ATOM 2221 N N . ALA A 1 276 ? 8.867 -8.32 -25.312 1 95.81 276 ALA A N 1
ATOM 2222 C CA . ALA A 1 276 ? 9.258 -9.562 -24.641 1 95.81 276 ALA A CA 1
ATOM 2223 C C . ALA A 1 276 ? 9.102 -10.766 -25.578 1 95.81 276 ALA A C 1
ATOM 2225 O O . ALA A 1 276 ? 9.93 -11.68 -25.562 1 95.81 276 ALA A O 1
ATOM 2226 N N . GLU A 1 277 ? 8.078 -10.773 -26.375 1 93.19 277 GLU A N 1
ATOM 2227 C CA . GLU A 1 277 ? 7.777 -11.875 -27.281 1 93.19 277 GLU A CA 1
ATOM 2228 C C . GLU A 1 277 ? 8.906 -12.078 -28.297 1 93.19 277 GLU A C 1
ATOM 2230 O O . GLU A 1 277 ? 9.18 -13.203 -28.703 1 93.19 277 GLU A O 1
ATOM 2235 N N . LYS A 1 278 ? 9.562 -11.039 -28.688 1 95.75 278 LYS A N 1
ATOM 2236 C CA . LYS A 1 278 ? 10.68 -11.117 -29.625 1 95.75 278 LYS A CA 1
ATOM 2237 C C . LYS A 1 278 ? 11.875 -11.828 -29.016 1 95.75 278 LYS A C 1
ATOM 2239 O O . LYS A 1 278 ? 12.789 -12.242 -29.719 1 95.75 278 LYS A O 1
ATOM 2244 N N . TYR A 1 279 ? 11.859 -11.977 -27.719 1 97 279 TYR A N 1
ATOM 2245 C CA . TYR A 1 279 ? 12.992 -12.562 -27.016 1 97 279 TYR A CA 1
ATOM 2246 C C . TYR A 1 279 ? 12.562 -13.773 -26.203 1 97 279 TYR A C 1
ATOM 2248 O O . TYR A 1 279 ? 12.945 -13.922 -25.031 1 97 279 TYR A O 1
ATOM 2256 N N . ASN A 1 280 ? 11.742 -14.555 -26.812 1 91.44 280 ASN A N 1
ATOM 2257 C CA . ASN A 1 280 ? 11.297 -15.828 -26.25 1 91.44 280 ASN A CA 1
ATOM 2258 C C . ASN A 1 280 ? 10.586 -15.641 -24.922 1 91.44 280 ASN A C 1
ATOM 2260 O O . ASN A 1 280 ? 10.805 -16.406 -23.984 1 91.44 280 ASN A O 1
ATOM 2264 N N . GLY A 1 281 ? 9.914 -14.531 -24.781 1 91.12 281 GLY A N 1
ATOM 2265 C CA . GLY A 1 281 ? 9.211 -14.234 -23.547 1 91.12 281 GLY A CA 1
ATOM 2266 C C . GLY A 1 281 ? 7.738 -13.945 -23.75 1 91.12 281 GLY A C 1
ATOM 2267 O O . GLY A 1 281 ? 7.109 -14.5 -24.656 1 91.12 281 GLY A O 1
ATOM 2268 N N . GLY A 1 282 ? 7.156 -13.328 -22.75 1 84.44 282 GLY A N 1
ATOM 2269 C CA . GLY A 1 282 ? 5.746 -12.984 -22.734 1 84.44 282 GLY A CA 1
ATOM 2270 C C . GLY A 1 282 ? 5.238 -12.625 -21.344 1 84.44 282 GLY A C 1
ATOM 2271 O O . GLY A 1 282 ? 6.016 -12.578 -20.391 1 84.44 282 GLY A O 1
ATOM 2272 N N . GLY A 1 283 ? 4.023 -12.211 -21.25 1 78.94 283 GLY A N 1
ATOM 2273 C CA . GLY A 1 283 ? 3.393 -11.828 -20 1 78.94 283 GLY A CA 1
ATOM 2274 C C . GLY A 1 283 ? 2.336 -10.758 -20.172 1 78.94 283 GLY A C 1
ATOM 2275 O O . GLY A 1 283 ? 1.695 -10.664 -21.219 1 78.94 283 GLY A O 1
ATOM 2276 N N . HIS A 1 284 ? 2.078 -10.031 -19.141 1 76.62 284 HIS A N 1
ATOM 2277 C CA . HIS A 1 284 ? 1.094 -8.961 -19.156 1 76.62 284 HIS A CA 1
ATOM 2278 C C . HIS A 1 284 ? 1.638 -7.727 -19.875 1 76.62 284 HIS A C 1
ATOM 2280 O O . HIS A 1 284 ? 2.846 -7.613 -20.094 1 76.62 284 HIS A O 1
ATOM 2286 N N . MET A 1 285 ? 0.784 -6.891 -20.188 1 82.94 285 MET A N 1
ATOM 2287 C CA . MET A 1 285 ? 1.125 -5.684 -20.938 1 82.94 285 MET A CA 1
ATOM 2288 C C . MET A 1 285 ? 2.244 -4.91 -20.234 1 82.94 285 MET A C 1
ATOM 2290 O O . MET A 1 285 ? 3.188 -4.461 -20.891 1 82.94 285 MET A O 1
ATOM 2294 N N . LEU A 1 286 ? 2.219 -4.773 -18.891 1 88.81 286 LEU A N 1
ATOM 2295 C CA . LEU A 1 286 ? 3.146 -3.896 -18.188 1 88.81 286 LEU A CA 1
ATOM 2296 C C . LEU A 1 286 ? 4.16 -4.711 -17.391 1 88.81 286 LEU A C 1
ATOM 2298 O O . LEU A 1 286 ? 4.98 -4.148 -16.656 1 88.81 286 LEU A O 1
ATOM 2302 N N . ALA A 1 287 ? 4.035 -6.02 -17.438 1 87.56 287 ALA A N 1
ATOM 2303 C CA . ALA A 1 287 ? 4.898 -6.934 -16.688 1 87.56 287 ALA A CA 1
ATOM 2304 C C . ALA A 1 287 ? 5.113 -8.234 -17.469 1 87.56 287 ALA A C 1
ATOM 2306 O O . ALA A 1 287 ? 4.207 -9.062 -17.562 1 87.56 287 ALA A O 1
ATOM 2307 N N . SER A 1 288 ? 6.32 -8.391 -17.969 1 90.56 288 SER A N 1
ATOM 2308 C CA . SER A 1 288 ? 6.59 -9.562 -18.797 1 90.56 288 SER A CA 1
ATOM 2309 C C . SER A 1 288 ? 7.977 -10.133 -18.516 1 90.56 288 SER A C 1
ATOM 2311 O O . SER A 1 288 ? 8.812 -9.469 -17.906 1 90.56 288 SER A O 1
ATOM 2313 N N . GLY A 1 289 ? 8.133 -11.352 -18.859 1 92.62 289 GLY A N 1
ATOM 2314 C CA . GLY A 1 289 ? 9.422 -12.016 -18.844 1 92.62 289 GLY A CA 1
ATOM 2315 C C . GLY A 1 289 ? 9.977 -12.281 -20.234 1 92.62 289 GLY A C 1
ATOM 2316 O O . GLY A 1 289 ? 9.219 -12.359 -21.203 1 92.62 289 GLY A O 1
ATOM 2317 N N . ALA A 1 290 ? 11.266 -12.383 -20.344 1 95.69 290 ALA A N 1
ATOM 2318 C CA . ALA A 1 290 ? 11.969 -12.742 -21.578 1 95.69 290 ALA A CA 1
ATOM 2319 C C . ALA A 1 290 ? 13.273 -13.477 -21.281 1 95.69 290 ALA A C 1
ATOM 2321 O O . ALA A 1 290 ? 13.602 -13.711 -20.109 1 95.69 290 ALA A O 1
ATOM 2322 N N . LYS A 1 291 ? 13.891 -13.938 -22.344 1 96.62 291 LYS A N 1
ATOM 2323 C CA . LYS A 1 291 ? 15.156 -14.648 -22.219 1 96.62 291 LYS A CA 1
ATOM 2324 C C . LYS A 1 291 ? 16.141 -14.211 -23.312 1 96.62 291 LYS A C 1
ATOM 2326 O O . LYS A 1 291 ? 15.766 -14.102 -24.484 1 96.62 291 LYS A O 1
ATOM 2331 N N . LEU A 1 292 ? 17.281 -13.875 -22.844 1 97.69 292 LEU A N 1
ATOM 2332 C CA . LEU A 1 292 ? 18.359 -13.602 -23.781 1 97.69 292 LEU A CA 1
ATOM 2333 C C . LEU A 1 292 ? 19.359 -14.758 -23.812 1 97.69 292 LEU A C 1
ATOM 2335 O O . LEU A 1 292 ? 19.719 -15.297 -22.766 1 97.69 292 LEU A O 1
ATOM 2339 N N . ALA A 1 293 ? 19.797 -15.055 -24.953 1 96.25 293 ALA A N 1
ATOM 2340 C CA . ALA A 1 293 ? 20.797 -16.109 -25.094 1 96.25 293 ALA A CA 1
ATOM 2341 C C . ALA A 1 293 ? 22.156 -15.633 -24.609 1 96.25 293 ALA A C 1
ATOM 2343 O O . ALA A 1 293 ? 22.969 -16.438 -24.109 1 96.25 293 ALA A O 1
ATOM 2344 N N . SER A 1 294 ? 22.406 -14.367 -24.797 1 95.75 294 SER A N 1
ATOM 2345 C CA . SER A 1 294 ? 23.641 -13.758 -24.312 1 95.75 294 SER A CA 1
ATOM 2346 C C . SER A 1 294 ? 23.453 -12.273 -24.016 1 95.75 294 SER A C 1
ATOM 2348 O O . SER A 1 294 ? 22.484 -11.664 -24.484 1 95.75 294 SER A O 1
ATOM 2350 N N . LEU A 1 295 ? 24.359 -11.727 -23.266 1 95.94 295 LEU A N 1
ATOM 2351 C CA . LEU A 1 295 ? 24.281 -10.312 -22.906 1 95.94 295 LEU A CA 1
ATOM 2352 C C . LEU A 1 295 ? 24.5 -9.43 -24.125 1 95.94 295 LEU A C 1
ATOM 2354 O O . LEU A 1 295 ? 24.188 -8.242 -24.109 1 95.94 295 LEU A O 1
ATOM 2358 N N . GLU A 1 296 ? 25.016 -9.992 -25.156 1 95.88 296 GLU A N 1
ATOM 2359 C CA . GLU A 1 296 ? 25.234 -9.25 -26.391 1 95.88 296 GLU A CA 1
ATOM 2360 C C . GLU A 1 296 ? 23.922 -8.781 -27 1 95.88 296 GLU A C 1
ATOM 2362 O O . GLU A 1 296 ? 23.891 -7.812 -27.766 1 95.88 296 GLU A O 1
ATOM 2367 N N . GLN A 1 297 ? 22.891 -9.469 -26.609 1 97.5 297 GLN A N 1
ATOM 2368 C CA . GLN A 1 297 ? 21.562 -9.141 -27.125 1 97.5 297 GLN A CA 1
ATOM 2369 C C . GLN A 1 297 ? 20.953 -7.965 -26.375 1 97.5 297 GLN A C 1
ATOM 2371 O O . GLN A 1 297 ? 19.922 -7.426 -26.781 1 97.5 297 GLN A O 1
ATOM 2376 N N . LEU A 1 298 ? 21.594 -7.582 -25.297 1 97.69 298 LEU A N 1
ATOM 2377 C CA . LEU A 1 298 ? 21.047 -6.535 -24.438 1 97.69 298 LEU A CA 1
ATOM 2378 C C . LEU A 1 298 ? 20.891 -5.227 -25.219 1 97.69 298 LEU A C 1
ATOM 2380 O O . LEU A 1 298 ? 19.891 -4.523 -25.062 1 97.69 298 LEU A O 1
ATOM 2384 N N . GLY A 1 299 ? 21.828 -4.887 -25.969 1 97.69 299 GLY A N 1
ATOM 2385 C CA . GLY A 1 299 ? 21.766 -3.668 -26.766 1 97.69 299 GLY A CA 1
ATOM 2386 C C . GLY A 1 299 ? 20.516 -3.594 -27.641 1 97.69 299 GLY A C 1
ATOM 2387 O O . GLY A 1 299 ? 19.844 -2.561 -27.688 1 97.69 299 GLY A O 1
ATOM 2388 N N . GLN A 1 300 ? 20.25 -4.684 -28.344 1 97.88 300 GLN A N 1
ATOM 2389 C CA . GLN A 1 300 ? 19.078 -4.73 -29.219 1 97.88 300 GLN A CA 1
ATOM 2390 C C . GLN A 1 300 ? 17.797 -4.668 -28.406 1 97.88 300 GLN A C 1
ATOM 2392 O O . GLN A 1 300 ? 16.828 -4.008 -28.812 1 97.88 300 GLN A O 1
ATOM 2397 N N . LEU A 1 301 ? 17.766 -5.406 -27.297 1 98.06 301 LEU A N 1
ATOM 2398 C CA . LEU A 1 301 ? 16.609 -5.352 -26.422 1 98.06 301 LEU A CA 1
ATOM 2399 C C . LEU A 1 301 ? 16.328 -3.922 -25.969 1 98.06 301 LEU A C 1
ATOM 2401 O O . LEU A 1 301 ? 15.195 -3.455 -26.016 1 98.06 301 LEU A O 1
ATOM 2405 N N . LEU A 1 302 ? 17.375 -3.225 -25.562 1 98.19 302 LEU A N 1
ATOM 2406 C CA . LEU A 1 302 ? 17.25 -1.843 -25.109 1 98.19 302 LEU A CA 1
ATOM 2407 C C . LEU A 1 302 ? 16.719 -0.955 -26.234 1 98.19 302 LEU A C 1
ATOM 2409 O O . LEU A 1 302 ? 15.844 -0.112 -26 1 98.19 302 LEU A O 1
ATOM 2413 N N . GLN A 1 303 ? 17.234 -1.183 -27.406 1 97.94 303 GLN A N 1
ATOM 2414 C CA . GLN A 1 303 ? 16.766 -0.403 -28.547 1 97.94 303 GLN A CA 1
ATOM 2415 C C . GLN A 1 303 ? 15.289 -0.645 -28.828 1 97.94 303 GLN A C 1
ATOM 2417 O O . GLN A 1 303 ? 14.539 0.299 -29.078 1 97.94 303 GLN A O 1
ATOM 2422 N N . ASP A 1 304 ? 14.93 -1.868 -28.797 1 98.06 304 ASP A N 1
ATOM 2423 C CA . ASP A 1 304 ? 13.523 -2.207 -29.016 1 98.06 304 ASP A CA 1
ATOM 2424 C C . ASP A 1 304 ? 12.625 -1.554 -27.969 1 98.06 304 ASP A C 1
ATOM 2426 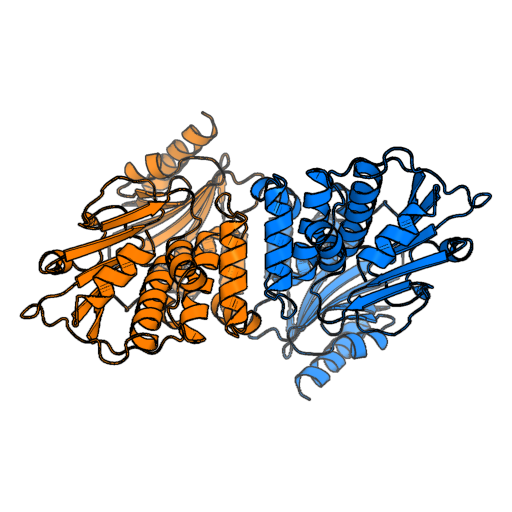O O . ASP A 1 304 ? 11.539 -1.078 -28.281 1 98.06 304 ASP A O 1
ATOM 2430 N N . LEU A 1 305 ? 13.055 -1.535 -26.719 1 98.12 305 LEU A N 1
ATOM 2431 C CA . LEU A 1 305 ? 12.281 -0.936 -25.625 1 98.12 305 LEU A CA 1
ATOM 2432 C C . LEU A 1 305 ? 12.203 0.579 -25.797 1 98.12 305 LEU A C 1
ATOM 2434 O O . LEU A 1 305 ? 11.148 1.178 -25.578 1 98.12 305 LEU A O 1
ATOM 2438 N N . LYS A 1 306 ? 13.312 1.191 -26.188 1 97.44 306 LYS A N 1
ATOM 2439 C CA . LYS A 1 306 ? 13.336 2.637 -26.406 1 97.44 306 LYS A CA 1
ATOM 2440 C C . LYS A 1 306 ? 12.406 3.045 -27.531 1 97.44 306 LYS A C 1
ATOM 2442 O O . LYS A 1 306 ? 11.805 4.121 -27.5 1 97.44 306 LYS A O 1
ATOM 2447 N N . GLU A 1 307 ? 12.234 2.16 -28.469 1 96.88 307 GLU A N 1
ATOM 2448 C CA . GLU A 1 307 ? 11.359 2.443 -29.609 1 96.88 307 GLU A CA 1
ATOM 2449 C C . GLU A 1 307 ? 9.906 2.562 -29.156 1 96.88 307 GLU A C 1
ATOM 2451 O O . GLU A 1 307 ? 9.172 3.42 -29.656 1 96.88 307 GLU A O 1
ATOM 2456 N N . ILE A 1 308 ? 9.5 1.749 -28.219 1 95.06 308 ILE A N 1
ATOM 2457 C CA . ILE A 1 308 ? 8.102 1.818 -27.812 1 95.06 308 ILE A CA 1
ATOM 2458 C C . ILE A 1 308 ? 7.895 3.027 -26.906 1 95.06 308 ILE A C 1
ATOM 2460 O O . ILE A 1 308 ? 6.781 3.549 -26.797 1 95.06 308 ILE A O 1
ATOM 2464 N N . ILE A 1 309 ? 8.953 3.49 -26.203 1 95.12 309 ILE A N 1
ATOM 2465 C CA . ILE A 1 309 ? 8.875 4.688 -25.375 1 95.12 309 ILE A CA 1
ATOM 2466 C C . ILE A 1 309 ? 8.711 5.918 -26.266 1 95.12 309 ILE A C 1
ATOM 2468 O O . ILE A 1 309 ? 7.957 6.836 -25.938 1 95.12 309 ILE A O 1
ATOM 2472 N N . ASN A 1 310 ? 9.383 5.906 -27.375 1 91.62 310 ASN A N 1
ATOM 2473 C CA . ASN A 1 310 ? 9.414 7.07 -28.266 1 91.62 310 ASN A CA 1
ATOM 2474 C C . ASN A 1 310 ? 8.242 7.062 -29.234 1 91.62 310 ASN A C 1
ATOM 2476 O O . ASN A 1 310 ? 8.039 8.023 -29.984 1 91.62 310 ASN A O 1
ATOM 2480 N N . GLU A 1 311 ? 7.496 6.031 -29.359 1 83.69 311 GLU A N 1
ATOM 2481 C CA . GLU A 1 311 ? 6.309 5.992 -30.219 1 83.69 311 GLU A CA 1
ATOM 2482 C C . GLU A 1 311 ? 5.16 6.781 -29.594 1 83.69 311 GLU A C 1
ATOM 2484 O O . GLU A 1 311 ? 5.051 6.871 -28.359 1 83.69 311 GLU A O 1
ATOM 2489 N N . MET B 1 1 ? -24.297 10.484 15.992 1 94.25 1 MET B N 1
ATOM 2490 C CA . MET B 1 1 ? -23.266 11.5 16.047 1 94.25 1 MET B CA 1
ATOM 2491 C C . MET B 1 1 ? -23.172 12.273 14.742 1 94.25 1 MET B C 1
ATOM 2493 O O . MET B 1 1 ? -23.156 13.508 14.742 1 94.25 1 MET B O 1
ATOM 2497 N N . GLU B 1 2 ? -23.234 11.594 13.594 1 95.88 2 GLU B N 1
ATOM 2498 C CA . GLU B 1 2 ? -23.109 12.227 12.281 1 95.88 2 GLU B CA 1
ATOM 2499 C C . GLU B 1 2 ? -24.234 13.242 12.055 1 95.88 2 GLU B C 1
ATOM 2501 O O . GLU B 1 2 ? -23.969 14.367 11.617 1 95.88 2 GLU B O 1
ATOM 2506 N N . GLU B 1 3 ? -25.438 12.922 12.508 1 95.75 3 GLU B N 1
ATOM 2507 C CA . GLU B 1 3 ? -26.562 13.82 12.305 1 95.75 3 GLU B CA 1
ATOM 2508 C C . GLU B 1 3 ? -26.453 15.055 13.195 1 95.75 3 GLU B C 1
ATOM 2510 O O . GLU B 1 3 ? -26.875 16.141 12.805 1 95.75 3 GLU B O 1
ATOM 2515 N N . LYS B 1 4 ? -25.922 14.891 14.336 1 97.25 4 LYS B N 1
ATOM 2516 C CA . LYS B 1 4 ? -25.719 16.016 15.227 1 97.25 4 LYS B CA 1
ATOM 2517 C C . LYS B 1 4 ? -24.719 17.016 14.641 1 97.25 4 LYS B C 1
ATOM 2519 O O . LYS B 1 4 ? -24.891 18.219 14.773 1 97.25 4 LYS B O 1
ATOM 2524 N N . ILE B 1 5 ? -23.703 16.5 14.031 1 98.06 5 ILE B N 1
ATOM 2525 C CA . ILE B 1 5 ? -22.688 17.344 13.406 1 98.06 5 ILE B CA 1
ATOM 2526 C C . ILE B 1 5 ? -23.297 18.125 12.25 1 98.06 5 ILE B C 1
ATOM 2528 O O . ILE B 1 5 ? -23.078 19.344 12.133 1 98.06 5 ILE B O 1
ATOM 2532 N N . ILE B 1 6 ? -24.125 17.453 11.461 1 97.94 6 ILE B N 1
ATOM 2533 C CA . ILE B 1 6 ? -24.766 18.094 10.32 1 97.94 6 ILE B CA 1
ATOM 2534 C C . ILE B 1 6 ? -25.703 19.203 10.812 1 97.94 6 ILE B C 1
ATOM 2536 O O . ILE B 1 6 ? -25.734 20.297 10.25 1 97.94 6 ILE B O 1
ATOM 2540 N N . ALA B 1 7 ? -26.469 18.859 11.844 1 97.69 7 ALA B N 1
ATOM 2541 C CA . ALA B 1 7 ? -27.391 19.844 12.414 1 97.69 7 ALA B CA 1
ATOM 2542 C C . ALA B 1 7 ? -26.641 21.094 12.875 1 97.69 7 ALA B C 1
ATOM 2544 O O . ALA B 1 7 ? -27.125 22.219 12.664 1 97.69 7 ALA B O 1
ATOM 2545 N N . LYS B 1 8 ? -25.531 20.906 13.492 1 97.88 8 LYS B N 1
ATOM 2546 C CA . LYS B 1 8 ? -24.734 22.047 13.961 1 97.88 8 LYS B CA 1
ATOM 2547 C C . LYS B 1 8 ? -24.203 22.859 12.789 1 97.88 8 LYS B C 1
ATOM 2549 O O . LYS B 1 8 ? -24.188 24.078 12.828 1 97.88 8 LYS B O 1
ATOM 2554 N N . ILE B 1 9 ? -23.688 22.188 11.789 1 98.38 9 ILE B N 1
ATOM 2555 C CA . ILE B 1 9 ? -23.188 22.844 10.594 1 98.38 9 ILE B CA 1
ATOM 2556 C C . ILE B 1 9 ? -24.297 23.703 9.969 1 98.38 9 ILE B C 1
ATOM 2558 O O . ILE B 1 9 ? -24.047 24.828 9.547 1 98.38 9 ILE B O 1
ATOM 2562 N N . GLU B 1 10 ? -25.484 23.172 10.008 1 98.19 10 GLU B N 1
ATOM 2563 C CA . GLU B 1 10 ? -26.609 23.859 9.391 1 98.19 10 GLU B CA 1
ATOM 2564 C C . GLU B 1 10 ? -26.984 25.125 10.172 1 98.19 10 GLU B C 1
ATOM 2566 O O . GLU B 1 10 ? -27.484 26.094 9.586 1 98.19 10 GLU B O 1
ATOM 2571 N N . GLU B 1 11 ? -26.656 25.172 11.383 1 98 11 GLU B N 1
ATOM 2572 C CA . GLU B 1 11 ? -27 26.281 12.258 1 98 11 GLU B CA 1
ATOM 2573 C C . GLU B 1 11 ? -26.125 27.5 11.977 1 98 11 GLU B C 1
ATOM 2575 O O . GLU B 1 11 ? -26.469 28.609 12.367 1 98 11 GLU B O 1
ATOM 2580 N N . TYR B 1 12 ? -25.031 27.359 11.328 1 98.5 12 TYR B N 1
ATOM 2581 C CA . TYR B 1 12 ? -24.078 28.453 11.18 1 98.5 12 TYR B CA 1
ATOM 2582 C C . TYR B 1 12 ? -23.875 28.797 9.711 1 98.5 12 TYR B C 1
ATOM 2584 O O . TYR B 1 12 ? -23.828 27.906 8.852 1 98.5 12 TYR B O 1
ATOM 2592 N N . ASP B 1 13 ? -23.672 30 9.422 1 98.31 13 ASP B N 1
ATOM 2593 C CA . ASP B 1 13 ? -23.359 30.469 8.078 1 98.31 13 ASP B CA 1
ATOM 2594 C C . ASP B 1 13 ? -21.859 30.578 7.871 1 98.31 13 ASP B C 1
ATOM 2596 O O . ASP B 1 13 ? -21.375 30.531 6.738 1 98.31 13 ASP B O 1
ATOM 2600 N N . TYR B 1 14 ? -21.156 30.812 8.977 1 98.56 14 TYR B N 1
ATOM 2601 C CA . TYR B 1 14 ? -19.703 30.969 8.969 1 98.56 14 TYR B CA 1
ATOM 2602 C C . TYR B 1 14 ? -19.031 29.828 9.711 1 98.56 14 TYR B C 1
ATOM 2604 O O . TYR B 1 14 ? -19.312 29.594 10.891 1 98.56 14 TYR B O 1
ATOM 2612 N N . ILE B 1 15 ? -18.172 29.109 9.008 1 98.69 15 ILE B N 1
ATOM 2613 C CA . ILE B 1 15 ? -17.531 27.922 9.57 1 98.69 15 ILE B CA 1
ATOM 2614 C C . ILE B 1 15 ? -16.016 28 9.352 1 98.69 15 ILE B C 1
ATOM 2616 O O . ILE B 1 15 ? -15.562 28.297 8.242 1 98.69 15 ILE B O 1
ATOM 2620 N N . ALA B 1 16 ? -15.242 27.828 10.398 1 98.75 16 ALA B N 1
ATOM 2621 C CA . ALA B 1 16 ? -13.781 27.75 10.312 1 98.75 16 ALA B CA 1
ATOM 2622 C C . ALA B 1 16 ? -13.281 26.344 10.633 1 98.75 16 ALA B C 1
ATOM 2624 O O . ALA B 1 16 ? -13.688 25.75 11.633 1 98.75 16 ALA B O 1
ATOM 2625 N N . ILE B 1 17 ? -12.438 25.797 9.766 1 98.81 17 ILE B N 1
ATOM 2626 C CA . ILE B 1 17 ? -11.961 24.438 9.922 1 98.81 17 ILE B CA 1
ATOM 2627 C C . ILE B 1 17 ? -10.484 24.438 10.289 1 98.81 17 ILE B C 1
ATOM 2629 O O . ILE B 1 17 ? -9.664 25.016 9.57 1 98.81 17 ILE B O 1
ATOM 2633 N N . TYR B 1 18 ? -10.156 23.797 11.367 1 98.69 18 TYR B N 1
ATOM 2634 C CA . TYR B 1 18 ? -8.812 23.75 11.93 1 98.69 18 TYR B CA 1
ATOM 2635 C C . TYR B 1 18 ? -8.25 22.344 11.93 1 98.69 18 TYR B C 1
ATOM 2637 O O . TYR B 1 18 ? -8.992 21.375 11.727 1 98.69 18 TYR B O 1
ATOM 2645 N N . ARG B 1 19 ? -6.922 22.188 12.125 1 98.19 19 ARG B N 1
ATOM 2646 C CA . ARG B 1 19 ? -6.195 20.922 12.289 1 98.19 19 ARG B CA 1
ATOM 2647 C C . ARG B 1 19 ? -4.941 21.125 13.133 1 98.19 19 ARG B C 1
ATOM 2649 O O . ARG B 1 19 ? -4.699 22.219 13.648 1 98.19 19 ARG B O 1
ATOM 2656 N N . HIS B 1 20 ? -4.191 20.062 13.32 1 95.94 20 HIS B N 1
ATOM 2657 C CA . HIS B 1 20 ? -3.021 20.172 14.188 1 95.94 20 HIS B CA 1
ATOM 2658 C C . HIS B 1 20 ? -1.849 20.797 13.445 1 95.94 20 HIS B C 1
ATOM 2660 O O . HIS B 1 20 ? -1.842 20.859 12.211 1 95.94 20 HIS B O 1
ATOM 2666 N N . VAL B 1 21 ? -0.898 21.297 14.227 1 92.44 21 VAL B N 1
ATOM 2667 C CA . VAL B 1 21 ? 0.352 21.859 13.719 1 92.44 21 VAL B CA 1
ATOM 2668 C C . VAL B 1 21 ? 1.156 20.766 13.008 1 92.44 21 VAL B C 1
ATOM 2670 O O . VAL B 1 21 ? 0.983 19.578 13.281 1 92.44 21 VAL B O 1
ATOM 2673 N N . ASN B 1 22 ? 2.025 21.125 11.977 1 85.44 22 ASN B N 1
ATOM 2674 C CA . ASN B 1 22 ? 2.83 20.203 11.195 1 85.44 22 ASN B CA 1
ATOM 2675 C C . ASN B 1 22 ? 1.972 19.109 10.57 1 85.44 22 ASN B C 1
ATOM 2677 O O . ASN B 1 22 ? 2.172 17.922 10.852 1 85.44 22 ASN B O 1
ATOM 2681 N N . PRO B 1 23 ? 1.12 19.578 9.766 1 93.62 23 PRO B N 1
ATOM 2682 C CA . PRO B 1 23 ? 0.088 18.672 9.25 1 93.62 23 PRO B CA 1
ATOM 2683 C C . PRO B 1 23 ? 0.667 17.516 8.445 1 93.62 23 PRO B C 1
ATOM 2685 O O . PRO B 1 23 ? 1.667 17.688 7.742 1 93.62 23 PRO B O 1
ATOM 2688 N N . ASP B 1 24 ? 0.068 16.375 8.625 1 91.44 24 ASP B N 1
ATOM 2689 C CA . ASP B 1 24 ? 0.359 15.211 7.793 1 91.44 24 ASP B CA 1
ATOM 2690 C C . ASP B 1 24 ? -0.762 14.961 6.785 1 91.44 24 ASP B C 1
ATOM 2692 O O . ASP B 1 24 ? -1.606 15.836 6.562 1 91.44 24 ASP B O 1
ATOM 2696 N N . PHE B 1 25 ? -0.758 13.852 6.129 1 95.56 25 PHE B N 1
ATOM 2697 C CA . PHE B 1 25 ? -1.743 13.539 5.102 1 95.56 25 PHE B CA 1
ATOM 2698 C C . PHE B 1 25 ? -3.152 13.547 5.68 1 95.56 25 PHE B C 1
ATOM 2700 O O . PHE B 1 25 ? -4.086 14.055 5.051 1 95.56 25 PHE B O 1
ATOM 2707 N N . ASP B 1 26 ? -3.307 13.023 6.844 1 97.25 26 ASP B N 1
ATOM 2708 C CA . ASP B 1 26 ? -4.637 12.922 7.441 1 97.25 26 ASP B CA 1
ATOM 2709 C C . ASP B 1 26 ? -5.137 14.289 7.895 1 97.25 26 ASP B C 1
ATOM 2711 O O . ASP B 1 26 ? -6.328 14.594 7.77 1 97.25 26 ASP B O 1
ATOM 2715 N N . ALA B 1 27 ? -4.215 15.078 8.461 1 97.56 27 ALA B N 1
ATOM 2716 C CA . ALA B 1 27 ? -4.605 16.438 8.867 1 97.56 27 ALA B CA 1
ATOM 2717 C C . ALA B 1 27 ? -5.141 17.219 7.68 1 97.56 27 ALA B C 1
ATOM 2719 O O . ALA B 1 27 ? -6.246 17.766 7.742 1 97.56 27 ALA B O 1
ATOM 2720 N N . PHE B 1 28 ? -4.414 17.25 6.617 1 98.25 28 PHE B N 1
ATOM 2721 C CA . PHE B 1 28 ? -4.867 17.938 5.418 1 98.25 28 PHE B CA 1
ATOM 2722 C C . PHE B 1 28 ? -6.086 17.25 4.824 1 98.25 28 PHE B C 1
ATOM 2724 O O . PHE B 1 28 ? -7.047 17.906 4.414 1 98.25 28 PHE B O 1
ATOM 2731 N N . GLY B 1 29 ? -6.055 15.914 4.785 1 98.75 29 GLY B N 1
ATOM 2732 C CA . GLY B 1 29 ? -7.137 15.156 4.176 1 98.75 29 GLY B CA 1
ATOM 2733 C C . GLY B 1 29 ? -8.484 15.398 4.832 1 98.75 29 GLY B C 1
ATOM 2734 O O . GLY B 1 29 ? -9.469 15.672 4.145 1 98.75 29 GLY B O 1
ATOM 2735 N N . SER B 1 30 ? -8.461 15.273 6.141 1 98.88 30 SER B N 1
ATOM 2736 C CA . SER B 1 30 ? -9.711 15.484 6.871 1 98.88 30 SER B CA 1
ATOM 2737 C C . SER B 1 30 ? -10.164 16.938 6.77 1 98.88 30 SER B C 1
ATOM 2739 O O . SER B 1 30 ? -11.352 17.219 6.59 1 98.88 30 SER B O 1
ATOM 2741 N N . GLN B 1 31 ? -9.25 17.922 6.859 1 98.81 31 GLN B N 1
ATOM 2742 C CA . GLN B 1 31 ? -9.594 19.328 6.793 1 98.81 31 GLN B CA 1
ATOM 2743 C C . GLN B 1 31 ? -10.172 19.688 5.43 1 98.81 31 GLN B C 1
ATOM 2745 O O . GLN B 1 31 ? -11.25 20.281 5.34 1 98.81 31 GLN B O 1
ATOM 2750 N N . LEU B 1 32 ? -9.469 19.312 4.348 1 98.75 32 LEU B N 1
ATOM 2751 C CA . LEU B 1 32 ? -9.875 19.672 2.996 1 98.75 32 LEU B CA 1
ATOM 2752 C C . LEU B 1 32 ? -11.117 18.891 2.58 1 98.75 32 LEU B C 1
ATOM 2754 O O . LEU B 1 32 ? -11.969 19.406 1.847 1 98.75 32 LEU B O 1
ATOM 2758 N N . GLY B 1 33 ? -11.18 17.609 3.027 1 98.81 33 GLY B N 1
ATOM 2759 C CA . GLY B 1 33 ? -12.383 16.844 2.773 1 98.81 33 GLY B CA 1
ATOM 2760 C C . GLY B 1 33 ? -13.625 17.438 3.408 1 98.81 33 GLY B C 1
ATOM 2761 O O . GLY B 1 33 ? -14.672 17.531 2.768 1 98.81 33 GLY B O 1
ATOM 2762 N N . MET B 1 34 ? -13.492 17.859 4.652 1 98.88 34 MET B N 1
ATOM 2763 C CA . MET B 1 34 ? -14.602 18.5 5.355 1 98.88 34 MET B CA 1
ATOM 2764 C C . MET B 1 34 ? -14.984 19.812 4.672 1 98.88 34 MET B C 1
ATOM 2766 O O . MET B 1 34 ? -16.172 20.094 4.465 1 98.88 34 MET B O 1
ATOM 2770 N N . TYR B 1 35 ? -13.992 20.625 4.359 1 98.69 35 TYR B N 1
ATOM 2771 C CA . TYR B 1 35 ? -14.211 21.875 3.633 1 98.69 35 TYR B CA 1
ATOM 2772 C C . TYR B 1 35 ? -15.023 21.641 2.367 1 98.69 35 TYR B C 1
ATOM 2774 O O . TYR B 1 35 ? -16.031 22.297 2.135 1 98.69 35 TYR B O 1
ATOM 2782 N N . ASP B 1 36 ? -14.562 20.688 1.563 1 98.75 36 ASP B N 1
ATOM 2783 C CA . ASP B 1 36 ? -15.195 20.375 0.285 1 98.75 36 ASP B CA 1
ATOM 2784 C C . ASP B 1 36 ? -16.625 19.891 0.486 1 98.75 36 ASP B C 1
ATOM 2786 O O . ASP B 1 36 ? -17.547 20.328 -0.224 1 98.75 36 ASP B O 1
ATOM 2790 N N . MET B 1 37 ? -16.844 19.031 1.501 1 98.69 37 MET B N 1
ATOM 2791 C CA . MET B 1 37 ? -18.156 18.484 1.793 1 98.69 37 MET B CA 1
ATOM 2792 C C . MET B 1 37 ? -19.141 19.594 2.16 1 98.69 37 MET B C 1
ATOM 2794 O O . MET B 1 37 ? -20.281 19.609 1.671 1 98.69 37 MET B O 1
ATOM 2798 N N . ILE B 1 38 ? -18.688 20.516 3.033 1 98.69 38 ILE B N 1
ATOM 2799 C CA . ILE B 1 38 ? -19.578 21.594 3.461 1 98.69 38 ILE B CA 1
ATOM 2800 C C . ILE B 1 38 ? -19.891 22.5 2.273 1 98.69 38 ILE B C 1
ATOM 2802 O O . ILE B 1 38 ? -21.047 22.844 2.041 1 98.69 38 ILE B O 1
ATOM 2806 N N . LYS B 1 39 ? -18.875 22.859 1.454 1 98.25 39 LYS B N 1
ATOM 2807 C CA . LYS B 1 39 ? -19.078 23.75 0.321 1 98.25 39 LYS B CA 1
ATOM 2808 C C . LYS B 1 39 ? -19.953 23.109 -0.741 1 98.25 39 LYS B C 1
ATOM 2810 O O . LYS B 1 39 ? -20.781 23.797 -1.357 1 98.25 39 LYS B O 1
ATOM 2815 N N . ALA B 1 40 ? -19.75 21.844 -0.973 1 98.38 40 ALA B N 1
ATOM 2816 C CA . ALA B 1 40 ? -20.547 21.141 -1.978 1 98.38 40 ALA B CA 1
ATOM 2817 C C . ALA B 1 40 ? -22 21.031 -1.552 1 98.38 40 ALA B C 1
ATOM 2819 O O . ALA B 1 40 ? -22.906 21.047 -2.391 1 98.38 40 ALA B O 1
ATOM 2820 N N . THR B 1 41 ? -22.266 20.844 -0.291 1 98.62 41 THR B N 1
ATOM 2821 C CA . THR B 1 41 ? -23.609 20.641 0.231 1 98.62 41 THR B CA 1
ATOM 2822 C C . THR B 1 41 ? -24.297 21.984 0.462 1 98.62 41 THR B C 1
ATOM 2824 O O . THR B 1 41 ? -25.5 22.125 0.199 1 98.62 41 THR B O 1
ATOM 2827 N N . TYR B 1 42 ? -23.547 22.953 1.028 1 98.31 42 TYR B N 1
ATOM 2828 C CA . TYR B 1 42 ? -24.047 24.281 1.364 1 98.31 42 TYR B CA 1
ATOM 2829 C C . TYR B 1 42 ? -23.219 25.375 0.696 1 98.31 42 TYR B C 1
ATOM 2831 O O . TYR B 1 42 ? -22.484 26.094 1.368 1 98.31 42 TYR B O 1
ATOM 2839 N N . PRO B 1 43 ? -23.453 25.625 -0.566 1 97.31 43 PRO B N 1
ATOM 2840 C CA . PRO B 1 43 ? -22.578 26.516 -1.338 1 97.31 43 PRO B CA 1
ATOM 2841 C C . PRO B 1 43 ? -22.609 27.953 -0.829 1 97.31 43 PRO B C 1
ATOM 2843 O O . PRO B 1 43 ? -21.656 28.703 -1.067 1 97.31 43 PRO B O 1
ATOM 2846 N N . ASP B 1 44 ? -23.578 28.328 -0.083 1 97.56 44 ASP B N 1
ATOM 2847 C CA . ASP B 1 44 ? -23.734 29.719 0.339 1 97.56 44 ASP B CA 1
ATOM 2848 C C . ASP B 1 44 ? -22.984 29.984 1.648 1 97.56 44 ASP B C 1
ATOM 2850 O O . ASP B 1 44 ? -22.781 31.125 2.033 1 97.56 44 ASP B O 1
ATOM 2854 N N . LYS B 1 45 ? -22.562 28.953 2.309 1 97.69 45 LYS B N 1
ATOM 2855 C CA . LYS B 1 45 ? -21.844 29.141 3.572 1 97.69 45 LYS B CA 1
ATOM 2856 C C . LYS B 1 45 ? -20.422 29.625 3.336 1 97.69 45 LYS B C 1
ATOM 2858 O O . LYS B 1 45 ? -19.797 29.281 2.322 1 97.69 45 LYS B O 1
ATOM 2863 N N . LYS B 1 46 ? -19.984 30.422 4.246 1 97.75 46 LYS B N 1
ATOM 2864 C CA . LYS B 1 46 ? -18.594 30.859 4.246 1 97.75 46 LYS B CA 1
ATOM 2865 C C . LYS B 1 46 ? -17.719 29.922 5.082 1 97.75 46 LYS B C 1
ATOM 2867 O O . LYS B 1 46 ? -17.906 29.828 6.301 1 97.75 46 LYS B O 1
ATOM 2872 N N . VAL B 1 47 ? -16.875 29.266 4.398 1 98.25 47 VAL B N 1
ATOM 2873 C CA . VAL B 1 47 ? -16.031 28.266 5.062 1 98.25 47 VAL B CA 1
ATOM 2874 C C . VAL B 1 47 ? -14.562 28.688 4.969 1 98.25 47 VAL B C 1
ATOM 2876 O O . VAL B 1 47 ? -14.062 29 3.883 1 98.25 47 VAL B O 1
ATOM 2879 N N . PHE B 1 48 ? -13.898 28.734 6.102 1 98.19 48 PHE B N 1
ATOM 2880 C CA . PHE B 1 48 ? -12.516 29.172 6.199 1 98.19 48 PHE B CA 1
ATOM 2881 C C . PHE B 1 48 ? -11.594 28.016 6.551 1 98.19 48 PHE B C 1
ATOM 2883 O O . PHE B 1 48 ? -11.938 27.172 7.391 1 98.19 48 PHE B O 1
ATOM 2890 N N . LEU B 1 49 ? -10.508 27.922 5.84 1 98.25 49 LEU B N 1
ATOM 2891 C CA . LEU B 1 49 ? -9.453 26.969 6.176 1 98.25 49 LEU B CA 1
ATOM 2892 C C . LEU B 1 49 ? -8.359 27.641 7 1 98.25 49 LEU B C 1
ATOM 2894 O O . LEU B 1 49 ? -7.77 28.641 6.57 1 98.25 49 LEU B O 1
ATOM 2898 N N . CYS B 1 50 ? -8.156 27.094 8.133 1 98.12 50 CYS B N 1
ATOM 2899 C CA . CYS B 1 50 ? -7.234 27.734 9.062 1 98.12 50 CYS B CA 1
ATOM 2900 C C . CYS B 1 50 ? -5.973 26.906 9.242 1 98.12 50 CYS B C 1
ATOM 2902 O O . CYS B 1 50 ? -6 25.688 9.078 1 98.12 50 CYS B O 1
ATOM 2904 N N . GLY B 1 51 ? -4.902 27.562 9.555 1 95.88 51 GLY B N 1
ATOM 2905 C CA . GLY B 1 51 ? -3.623 26.906 9.781 1 95.88 51 GLY B CA 1
ATOM 2906 C C . GLY B 1 51 ? -2.576 27.266 8.742 1 95.88 51 GLY B C 1
ATOM 2907 O O . GLY B 1 51 ? -2.83 28.078 7.859 1 95.88 51 GLY B O 1
ATOM 2908 N N . ASP B 1 52 ? -1.389 26.672 8.93 1 94.12 52 ASP B N 1
ATOM 2909 C CA . ASP B 1 52 ? -0.249 26.891 8.047 1 94.12 52 ASP B CA 1
ATOM 2910 C C . ASP B 1 52 ? -0.333 26 6.809 1 94.12 52 ASP B C 1
ATOM 2912 O O . ASP B 1 52 ? -0.467 24.781 6.922 1 94.12 52 ASP B O 1
ATOM 2916 N N . PHE B 1 53 ? -0.294 26.594 5.566 1 94.88 53 PHE B N 1
ATOM 2917 C CA . PHE B 1 53 ? -0.386 25.844 4.316 1 94.88 53 PHE B CA 1
ATOM 2918 C C . PHE B 1 53 ? 0.926 25.922 3.545 1 94.88 53 PHE B C 1
ATOM 2920 O O . PHE B 1 53 ? 0.94 25.797 2.318 1 94.88 53 PHE B O 1
ATOM 2927 N N . SER B 1 54 ? 2.01 26.172 4.273 1 91.5 54 SER B N 1
ATOM 2928 C CA . SER B 1 54 ? 3.312 26.297 3.629 1 91.5 54 SER B CA 1
ATOM 2929 C C . SER B 1 54 ? 3.916 24.938 3.316 1 91.5 54 SER B C 1
ATOM 2931 O O . SER B 1 54 ? 4.867 24.828 2.535 1 91.5 54 SER B O 1
ATOM 2933 N N . SER B 1 55 ? 3.344 23.906 3.936 1 88.81 55 SER B N 1
ATOM 2934 C CA . SER B 1 55 ? 3.861 22.562 3.719 1 88.81 55 SER B CA 1
ATOM 2935 C C . SER B 1 55 ? 3.723 22.141 2.258 1 88.81 55 SER B C 1
ATOM 2937 O O . SER B 1 55 ? 2.689 22.391 1.633 1 88.81 55 SER B O 1
ATOM 2939 N N . GLU B 1 56 ? 4.742 21.422 1.713 1 87.25 56 GLU B N 1
ATOM 2940 C CA . GLU B 1 56 ? 4.684 20.922 0.347 1 87.25 56 GLU B CA 1
ATOM 2941 C C . GLU B 1 56 ? 3.635 19.812 0.212 1 87.25 56 GLU B C 1
ATOM 2943 O O . GLU B 1 56 ? 3.168 19.531 -0.893 1 87.25 56 GLU B O 1
ATOM 2948 N N . LEU B 1 57 ? 3.252 19.297 1.338 1 91.12 57 LEU B N 1
ATOM 2949 C CA . LEU B 1 57 ? 2.283 18.203 1.341 1 91.12 57 LEU B CA 1
ATOM 2950 C C . LEU B 1 57 ? 0.942 18.672 0.781 1 91.12 57 LEU B C 1
ATOM 2952 O O . LEU B 1 57 ? 0.216 17.875 0.17 1 91.12 57 LEU B O 1
ATOM 2956 N N . VAL B 1 58 ? 0.615 19.922 0.933 1 94.12 58 VAL B N 1
ATOM 2957 C CA . VAL B 1 58 ? -0.688 20.438 0.53 1 94.12 58 VAL B CA 1
ATOM 2958 C C . VAL B 1 58 ? -0.841 20.328 -0.986 1 94.12 58 VAL B C 1
ATOM 2960 O O . VAL B 1 58 ? -1.951 20.141 -1.492 1 94.12 58 VAL B O 1
ATOM 2963 N N . LYS B 1 59 ? 0.264 20.359 -1.709 1 93.38 59 LYS B N 1
ATOM 2964 C CA . LYS B 1 59 ? 0.258 20.312 -3.168 1 93.38 59 LYS B CA 1
ATOM 2965 C C . LYS B 1 59 ? -0.217 18.953 -3.682 1 93.38 59 LYS B C 1
ATOM 2967 O O . LYS B 1 59 ? -0.541 18.812 -4.863 1 93.38 59 LYS B O 1
ATOM 2972 N N . LYS B 1 60 ? -0.285 18 -2.828 1 95.38 60 LYS B N 1
ATOM 2973 C CA . LYS B 1 60 ? -0.733 16.672 -3.209 1 95.38 60 LYS B CA 1
ATOM 2974 C C . LYS B 1 60 ? -2.256 16.594 -3.277 1 95.38 60 LYS B C 1
ATOM 2976 O O . LYS B 1 60 ? -2.816 15.609 -3.768 1 95.38 60 LYS B O 1
ATOM 2981 N N . TYR B 1 61 ? -2.877 17.594 -2.803 1 97.19 61 TYR B N 1
ATOM 2982 C CA . TYR B 1 61 ? -4.336 17.656 -2.809 1 97.19 61 TYR B CA 1
ATOM 2983 C C . TYR B 1 61 ? -4.836 18.547 -3.943 1 97.19 61 TYR B C 1
ATOM 2985 O O . TYR B 1 61 ? -4.156 19.5 -4.34 1 97.19 61 TYR B O 1
ATOM 2993 N N . THR B 1 62 ? -6.043 18.219 -4.465 1 97 62 THR B N 1
ATOM 2994 C CA . THR B 1 62 ? -6.527 18.938 -5.648 1 97 62 THR B CA 1
ATOM 2995 C C . THR B 1 62 ? -7.75 19.781 -5.305 1 97 62 THR B C 1
ATOM 2997 O O . THR B 1 62 ? -8.336 20.406 -6.188 1 97 62 THR B O 1
ATOM 3000 N N . VAL B 1 63 ? -8.133 19.734 -4.008 1 97.69 63 VAL B N 1
ATOM 3001 C CA . VAL B 1 63 ? -9.234 20.578 -3.588 1 97.69 63 VAL B CA 1
ATOM 3002 C C . VAL B 1 63 ? -8.883 22.047 -3.824 1 97.69 63 VAL B C 1
ATOM 3004 O O . VAL B 1 63 ? -7.812 22.5 -3.42 1 97.69 63 VAL B O 1
ATOM 3007 N N . VAL B 1 64 ? -9.711 22.703 -4.531 1 95.06 64 VAL B N 1
ATOM 3008 C CA . VAL B 1 64 ? -9.516 24.141 -4.762 1 95.06 64 VAL B CA 1
ATOM 3009 C C . VAL B 1 64 ? -10.141 24.938 -3.623 1 95.06 64 VAL B C 1
ATOM 3011 O O . VAL B 1 64 ? -11.297 24.719 -3.258 1 95.06 64 VAL B O 1
ATOM 3014 N N . PHE B 1 65 ? -9.273 25.672 -3.045 1 92.12 65 PHE B N 1
ATOM 3015 C CA . PHE B 1 65 ? -9.773 26.516 -1.969 1 92.12 65 PHE B CA 1
ATOM 3016 C C . PHE B 1 65 ? -9.102 27.891 -2 1 92.12 65 PHE B C 1
ATOM 3018 O O . PHE B 1 65 ? -8.055 28.062 -2.621 1 92.12 65 PHE B O 1
ATOM 3025 N N . GLU B 1 66 ? -9.82 28.859 -1.465 1 85.88 66 GLU B N 1
ATOM 3026 C CA . GLU B 1 66 ? -9.289 30.219 -1.326 1 85.88 66 GLU B CA 1
ATOM 3027 C C . GLU B 1 66 ? -8.93 30.516 0.125 1 85.88 66 GLU B C 1
ATOM 3029 O O . GLU B 1 66 ? -9.688 30.203 1.04 1 85.88 66 GLU B O 1
ATOM 3034 N N . HIS B 1 67 ? -7.688 30.984 0.218 1 86.06 67 HIS B N 1
ATOM 3035 C CA . HIS B 1 67 ? -7.305 31.391 1.564 1 86.06 67 HIS B CA 1
ATOM 3036 C C . HIS B 1 67 ? -7.934 32.719 1.933 1 86.06 67 HIS B C 1
ATOM 3038 O O . HIS B 1 67 ? -7.762 33.719 1.218 1 86.06 67 HIS B O 1
ATOM 3044 N N . GLN B 1 68 ? -8.82 32.719 2.922 1 91.38 68 GLN B N 1
ATOM 3045 C CA . GLN B 1 68 ? -9.453 33.906 3.471 1 91.38 68 GLN B CA 1
ATOM 3046 C C . GLN B 1 68 ? -9.281 33.969 4.984 1 91.38 68 GLN B C 1
ATOM 3048 O O . GLN B 1 68 ? -9.227 32.938 5.656 1 91.38 68 GLN B O 1
ATOM 3053 N N . GLU B 1 69 ? -9.125 35.188 5.438 1 94.62 69 GLU B N 1
ATOM 3054 C CA . GLU B 1 69 ? -9.078 35.344 6.887 1 94.62 69 GLU B CA 1
ATOM 3055 C C . GLU B 1 69 ? -10.469 35.219 7.504 1 94.62 69 GLU B C 1
ATOM 3057 O O . GLU B 1 69 ? -11.461 35.656 6.938 1 94.62 69 GLU B O 1
ATOM 3062 N N . VAL B 1 70 ? -10.477 34.562 8.609 1 97.62 70 VAL B N 1
ATOM 3063 C CA . VAL B 1 70 ? -11.742 34.375 9.305 1 97.62 70 VAL B CA 1
ATOM 3064 C C . VAL B 1 70 ? -12.25 35.719 9.852 1 97.62 70 VAL B C 1
ATOM 3066 O O . VAL B 1 70 ? -11.477 36.469 10.43 1 97.62 70 VAL B O 1
ATOM 3069 N N . ASP B 1 71 ? -13.508 36.062 9.633 1 96.5 71 ASP B N 1
ATOM 3070 C CA . ASP B 1 71 ? -14.148 37.219 10.242 1 96.5 71 ASP B CA 1
ATOM 3071 C C . ASP B 1 71 ? -14.797 36.844 11.578 1 96.5 71 ASP B C 1
ATOM 3073 O O . ASP B 1 71 ? -16 36.562 11.633 1 96.5 71 ASP B O 1
ATOM 3077 N N . TYR B 1 72 ? -14.016 37 12.586 1 97.69 72 TYR B N 1
ATOM 3078 C CA . TYR B 1 72 ? -14.453 36.5 13.891 1 97.69 72 TYR B CA 1
ATOM 3079 C C . TYR B 1 72 ? -15.469 37.469 14.508 1 97.69 72 TYR B C 1
ATOM 3081 O O . TYR B 1 72 ? -15.906 37.25 15.648 1 97.69 72 TYR B O 1
ATOM 3089 N N . THR B 1 73 ? -15.836 38.562 13.789 1 97.38 73 THR B N 1
ATOM 3090 C CA . THR B 1 73 ? -16.938 39.406 14.242 1 97.38 73 THR B CA 1
ATOM 3091 C C . THR B 1 73 ? -18.266 38.688 14.047 1 97.38 73 THR B C 1
ATOM 3093 O O . THR B 1 73 ? -19.281 39.094 14.609 1 97.38 73 THR B O 1
ATOM 3096 N N . LYS B 1 74 ? -18.219 37.625 13.242 1 98.06 74 LYS B N 1
ATOM 3097 C CA . LYS B 1 74 ? -19.391 36.781 13.031 1 98.06 74 LYS B CA 1
ATOM 3098 C C . LYS B 1 74 ? -19.406 35.594 14 1 98.06 74 LYS B C 1
ATOM 3100 O O . LYS B 1 74 ? -18.406 35.312 14.656 1 98.06 74 LYS B O 1
ATOM 3105 N N . ASP B 1 75 ? -20.625 35 14.133 1 98.25 75 ASP B N 1
ATOM 3106 C CA . ASP B 1 75 ? -20.703 33.75 14.859 1 98.25 75 ASP B CA 1
ATOM 3107 C C . ASP B 1 75 ? -20.094 32.594 14.047 1 98.25 75 ASP B C 1
ATOM 3109 O O . ASP B 1 75 ? -20.688 32.156 13.062 1 98.25 75 ASP B O 1
ATOM 3113 N N . ILE B 1 76 ? -18.969 32.156 14.531 1 98.69 76 ILE B N 1
ATOM 3114 C CA . ILE B 1 76 ? -18.219 31.156 13.789 1 98.69 76 ILE B CA 1
ATOM 3115 C C . ILE B 1 76 ? -18.406 29.781 14.445 1 98.69 76 ILE B C 1
ATOM 3117 O O . ILE B 1 76 ? -18.25 29.641 15.656 1 98.69 76 ILE B O 1
ATOM 3121 N N . LEU B 1 77 ? -18.828 28.797 13.711 1 98.81 77 LEU B N 1
ATOM 3122 C CA . LEU B 1 77 ? -18.641 27.406 14.117 1 98.81 77 LEU B CA 1
ATOM 3123 C C . LEU B 1 77 ? -17.234 26.922 13.797 1 98.81 77 LEU B C 1
ATOM 3125 O O . LEU B 1 77 ? -16.828 26.938 12.633 1 98.81 77 LEU B O 1
ATOM 3129 N N . GLY B 1 78 ? -16.484 26.594 14.836 1 98.81 78 GLY B N 1
ATOM 3130 C CA . GLY B 1 78 ? -15.18 25.969 14.633 1 98.81 78 GLY B CA 1
ATOM 3131 C C . GLY B 1 78 ? -15.258 24.453 14.539 1 98.81 78 GLY B C 1
ATOM 3132 O O . GLY B 1 78 ? -15.938 23.812 15.336 1 98.81 78 GLY B O 1
ATOM 3133 N N . ILE B 1 79 ? -14.664 23.859 13.523 1 98.94 79 ILE B N 1
ATOM 3134 C CA . ILE B 1 79 ? -14.484 22.422 13.414 1 98.94 79 ILE B CA 1
ATOM 3135 C C . ILE B 1 79 ? -12.992 22.094 13.469 1 98.94 79 ILE B C 1
ATOM 3137 O O . ILE B 1 79 ? -12.227 22.5 12.602 1 98.94 79 ILE B O 1
ATOM 3141 N N . VAL B 1 80 ? -12.586 21.391 14.508 1 98.88 80 VAL B N 1
ATOM 3142 C CA . VAL B 1 80 ? -11.188 21 14.68 1 98.88 80 VAL B CA 1
ATOM 3143 C C . VAL B 1 80 ? -11.031 19.516 14.375 1 98.88 80 VAL B C 1
ATOM 3145 O O . VAL B 1 80 ? -11.641 18.672 15.023 1 98.88 80 VAL B O 1
ATOM 3148 N N . LEU B 1 81 ? -10.172 19.266 13.398 1 98.75 81 LEU B N 1
ATOM 3149 C CA . LEU B 1 81 ? -9.992 17.906 12.93 1 98.75 81 LEU B CA 1
ATOM 3150 C C . LEU B 1 81 ? -8.602 17.391 13.289 1 98.75 81 LEU B C 1
ATOM 3152 O O . LEU B 1 81 ? -7.629 18.141 13.266 1 98.75 81 LEU B O 1
ATOM 3156 N N . ASP B 1 82 ? -8.547 16.109 13.641 1 97.5 82 ASP B N 1
ATOM 3157 C CA . ASP B 1 82 ? -7.301 15.352 13.734 1 97.5 82 ASP B CA 1
ATOM 3158 C C . ASP B 1 82 ? -6.348 15.984 14.742 1 97.5 82 ASP B C 1
ATOM 3160 O O . ASP B 1 82 ? -5.148 16.109 14.484 1 97.5 82 ASP B O 1
ATOM 3164 N N . THR B 1 83 ? -6.914 16.5 15.828 1 96.56 83 THR B N 1
ATOM 3165 C CA . THR B 1 83 ? -6.113 17.172 16.844 1 96.56 83 THR B CA 1
ATOM 3166 C C . THR B 1 83 ? -6.52 16.719 18.25 1 96.56 83 THR B C 1
ATOM 3168 O O . THR B 1 83 ? -7.605 17.047 18.719 1 96.56 83 THR B O 1
ATOM 3171 N N . ALA B 1 84 ? -5.652 16.062 18.906 1 92.38 84 ALA B N 1
ATOM 3172 C CA . ALA B 1 84 ? -6 15.406 20.172 1 92.38 84 ALA B CA 1
ATOM 3173 C C . ALA B 1 84 ? -6.105 16.422 21.312 1 92.38 84 ALA B C 1
ATOM 3175 O O . ALA B 1 84 ? -6.984 16.312 22.172 1 92.38 84 ALA B O 1
ATOM 3176 N N . ASN B 1 85 ? -5.199 17.422 21.297 1 92.69 85 ASN B N 1
ATOM 3177 C CA . ASN B 1 85 ? -5.176 18.359 22.406 1 92.69 85 ASN B CA 1
ATOM 3178 C C . ASN B 1 85 ? -5.082 19.812 21.906 1 92.69 85 ASN B C 1
ATOM 3180 O O . ASN B 1 85 ? -4.566 20.062 20.812 1 92.69 85 ASN B O 1
ATOM 3184 N N . ILE B 1 86 ? -5.488 20.75 22.719 1 95.88 86 ILE B N 1
ATOM 3185 C CA . ILE B 1 86 ? -5.691 22.141 22.312 1 95.88 86 ILE B CA 1
ATOM 3186 C C . ILE B 1 86 ? -4.348 22.781 21.969 1 95.88 86 ILE B C 1
ATOM 3188 O O . ILE B 1 86 ? -4.27 23.656 21.109 1 95.88 86 ILE B O 1
ATOM 3192 N N . GLU B 1 87 ? -3.299 22.328 22.578 1 92.06 87 GLU B N 1
ATOM 3193 C CA . GLU B 1 87 ? -1.976 22.906 22.359 1 92.06 87 GLU B CA 1
ATOM 3194 C C . GLU B 1 87 ? -1.488 22.672 20.938 1 92.06 87 GLU B C 1
ATOM 3196 O O . GLU B 1 87 ? -0.639 23.406 20.438 1 92.06 87 GLU B O 1
ATOM 3201 N N . ARG B 1 88 ? -2.072 21.719 20.25 1 92.5 88 ARG B N 1
ATOM 3202 C CA . ARG B 1 88 ? -1.578 21.328 18.938 1 92.5 88 ARG B CA 1
ATOM 3203 C C . ARG B 1 88 ? -2.455 21.922 17.828 1 92.5 88 ARG B C 1
ATOM 3205 O O . ARG B 1 88 ? -2.188 21.703 16.641 1 92.5 88 ARG B O 1
ATOM 3212 N N . ILE B 1 89 ? -3.484 22.625 18.172 1 97.12 89 ILE B N 1
ATOM 3213 C CA . ILE B 1 89 ? -4.305 23.25 17.156 1 97.12 89 ILE B CA 1
ATOM 3214 C C . ILE B 1 89 ? -3.5 24.344 16.453 1 97.12 89 ILE B C 1
ATOM 3216 O O . ILE B 1 89 ? -2.957 25.25 17.109 1 97.12 89 ILE B O 1
ATOM 3220 N N . ASP B 1 90 ? -3.359 24.312 15.094 1 96.12 90 ASP B N 1
ATOM 3221 C CA . ASP B 1 90 ? -2.465 25.109 14.273 1 96.12 90 ASP B CA 1
ATOM 3222 C C . ASP B 1 90 ? -3.014 26.531 14.102 1 96.12 90 ASP B C 1
ATOM 3224 O O . ASP B 1 90 ? -2.803 27.156 13.062 1 96.12 90 ASP B O 1
ATOM 3228 N N . ASP B 1 91 ? -3.807 27.172 14.891 1 96.44 91 ASP B N 1
ATOM 3229 C CA . ASP B 1 91 ? -4.359 28.531 14.93 1 96.44 91 ASP B CA 1
ATOM 3230 C C . ASP B 1 91 ? -5.156 28.75 16.203 1 96.44 91 ASP B C 1
ATOM 3232 O O . ASP B 1 91 ? -6.297 28.297 16.328 1 96.44 91 ASP B O 1
ATOM 3236 N N . GLN B 1 92 ? -4.586 29.484 17.078 1 96.06 92 GLN B N 1
ATOM 3237 C CA . GLN B 1 92 ? -5.164 29.641 18.406 1 96.06 92 GLN B CA 1
ATOM 3238 C C . GLN B 1 92 ? -6.422 30.5 18.359 1 96.06 92 GLN B C 1
ATOM 3240 O O . GLN B 1 92 ? -7.184 30.547 19.328 1 96.06 92 GLN B O 1
ATOM 3245 N N . ARG B 1 93 ? -6.785 31.156 17.297 1 97.38 93 ARG B N 1
ATOM 3246 C CA . ARG B 1 93 ? -7.98 31.984 17.156 1 97.38 93 ARG B CA 1
ATOM 3247 C C . ARG B 1 93 ? -9.242 31.125 17.141 1 97.38 93 ARG B C 1
ATOM 3249 O O . ARG B 1 93 ? -10.359 31.656 17.188 1 97.38 93 ARG B O 1
ATOM 3256 N N . TYR B 1 94 ? -8.93 29.719 17.156 1 97.94 94 TYR B N 1
ATOM 3257 C CA . TYR B 1 94 ? -10.078 28.844 17.328 1 97.94 94 TYR B CA 1
ATOM 3258 C C . TYR B 1 94 ? -10.883 29.219 18.562 1 97.94 94 TYR B C 1
ATOM 3260 O O . TYR B 1 94 ? -12.086 28.984 18.625 1 97.94 94 TYR B O 1
ATOM 3268 N N . GLN B 1 95 ? -10.234 29.797 19.562 1 97.81 95 GLN B N 1
ATOM 3269 C CA . GLN B 1 95 ? -10.844 30.172 20.828 1 97.81 95 GLN B CA 1
ATOM 3270 C C . GLN B 1 95 ? -11.898 31.266 20.641 1 97.81 95 GLN B C 1
ATOM 3272 O O . GLN B 1 95 ? -12.711 31.5 21.531 1 97.81 95 GLN B O 1
ATOM 3277 N N . LEU B 1 96 ? -11.867 32 19.531 1 98.25 96 LEU B N 1
ATOM 3278 C CA . LEU B 1 96 ? -12.797 33.094 19.25 1 98.25 96 LEU B CA 1
ATOM 3279 C C . LEU B 1 96 ? -14.086 32.562 18.625 1 98.25 96 LEU B C 1
ATOM 3281 O O . LEU B 1 96 ? -15.047 33.312 18.438 1 98.25 96 LEU B O 1
ATOM 3285 N N . CYS B 1 97 ? -14.156 31.266 18.281 1 98.56 97 CYS B N 1
ATOM 3286 C CA . CYS B 1 97 ? -15.352 30.656 17.719 1 98.56 97 CYS B CA 1
ATOM 3287 C C . CYS B 1 97 ? -16.469 30.547 18.75 1 98.56 97 CYS B C 1
ATOM 3289 O O . CYS B 1 97 ? -16.188 30.391 19.953 1 98.56 97 CYS B O 1
ATOM 3291 N N . LYS B 1 98 ? -17.641 30.672 18.297 1 98.31 98 LYS B N 1
ATOM 3292 C CA . LYS B 1 98 ? -18.781 30.578 19.188 1 98.31 98 LYS B CA 1
ATOM 3293 C C . LYS B 1 98 ? -18.953 29.156 19.734 1 98.31 98 LYS B C 1
ATOM 3295 O O . LYS B 1 98 ? -19.281 28.969 20.891 1 98.31 98 LYS B O 1
ATOM 3300 N N . GLU B 1 99 ? -18.766 28.172 18.906 1 98.12 99 GLU B N 1
ATOM 3301 C CA . GLU B 1 99 ? -18.844 26.75 19.234 1 98.12 99 GLU B CA 1
ATOM 3302 C C . GLU B 1 99 ? -17.766 25.953 18.484 1 98.12 99 GLU B C 1
ATOM 3304 O O . GLU B 1 99 ? -17.328 26.359 17.422 1 98.12 99 GLU B O 1
ATOM 3309 N N . ILE B 1 100 ? -17.359 24.828 19.172 1 98.62 100 ILE B N 1
ATOM 3310 C CA . ILE B 1 100 ? -16.328 24 18.578 1 98.62 100 ILE B CA 1
ATOM 3311 C C . ILE B 1 100 ? -16.828 22.578 18.438 1 98.62 100 ILE B C 1
ATOM 3313 O O . ILE B 1 100 ? -17.391 22 19.375 1 98.62 100 ILE B O 1
ATOM 3317 N N . ILE B 1 101 ? -16.719 22 17.234 1 98.75 101 ILE B N 1
ATOM 3318 C CA . ILE B 1 101 ? -16.844 20.562 17.031 1 98.75 101 ILE B CA 1
ATOM 3319 C C . ILE B 1 101 ? -15.453 19.938 16.938 1 98.75 101 ILE B C 1
ATOM 3321 O O . ILE B 1 101 ? -14.617 20.391 16.156 1 98.75 101 ILE B O 1
ATOM 3325 N N . LYS B 1 102 ? -15.188 18.969 17.734 1 98.75 102 LYS B N 1
ATOM 3326 C CA . LYS B 1 102 ? -13.945 18.203 17.656 1 98.75 102 LYS B CA 1
ATOM 3327 C C . LYS B 1 102 ? -14.172 16.844 16.969 1 98.75 102 LYS B C 1
ATOM 3329 O O . LYS B 1 102 ? -15.055 16.094 17.375 1 98.75 102 LYS B O 1
ATOM 3334 N N . ILE B 1 103 ? -13.469 16.5 15.93 1 98.75 103 ILE B N 1
ATOM 3335 C CA . ILE B 1 103 ? -13.461 15.195 15.266 1 98.75 103 ILE B CA 1
ATOM 3336 C C . ILE B 1 103 ? -12.039 14.633 15.258 1 98.75 103 ILE B C 1
ATOM 3338 O O . ILE B 1 103 ? -11.148 15.195 14.617 1 98.75 103 ILE B O 1
ATOM 3342 N N . ASP B 1 104 ? -11.836 13.531 15.945 1 97.81 104 ASP B N 1
ATOM 3343 C CA . ASP B 1 104 ? -10.477 13.055 16.172 1 97.81 104 ASP B CA 1
ATOM 3344 C C . ASP B 1 104 ? -10.461 11.539 16.391 1 97.81 104 ASP B C 1
ATOM 3346 O O . ASP B 1 104 ? -11.461 10.961 16.828 1 97.81 104 ASP B O 1
ATOM 3350 N N . HIS B 1 105 ? -9.328 10.961 16 1 96.75 105 HIS B N 1
ATOM 3351 C CA . HIS B 1 105 ? -9.219 9.508 16.141 1 96.75 105 HIS B CA 1
ATOM 3352 C C . HIS B 1 105 ? -8.07 9.125 17.062 1 96.75 105 HIS B C 1
ATOM 3354 O O . HIS B 1 105 ? -7.852 7.941 17.328 1 96.75 105 HIS B O 1
ATOM 3360 N N . HIS B 1 106 ? -7.383 10.078 17.578 1 91.75 106 HIS B N 1
ATOM 3361 C CA . HIS B 1 106 ? -6.305 9.781 18.516 1 91.75 106 HIS B CA 1
ATOM 3362 C C . HIS B 1 106 ? -6.855 9.336 19.875 1 91.75 106 HIS B C 1
ATOM 3364 O O . HIS B 1 106 ? -8.055 9.445 20.125 1 91.75 106 HIS B O 1
ATOM 3370 N N . LEU B 1 107 ? -5.914 8.789 20.703 1 88.31 107 LEU B N 1
ATOM 3371 C CA . LEU B 1 107 ? -6.312 8.555 22.078 1 88.31 107 LEU B CA 1
ATOM 3372 C C . LEU B 1 107 ? -6.867 9.828 22.719 1 88.31 107 LEU B C 1
ATOM 3374 O O . LEU B 1 107 ? -6.328 10.914 22.5 1 88.31 107 LEU B O 1
ATOM 3378 N N . VAL B 1 108 ? -7.934 9.688 23.453 1 89.56 108 VAL B N 1
ATOM 3379 C CA . VAL B 1 108 ? -8.617 10.859 23.984 1 89.56 108 VAL B CA 1
ATOM 3380 C C . VAL B 1 108 ? -7.836 11.406 25.172 1 89.56 108 VAL B C 1
ATOM 3382 O O . VAL B 1 108 ? -7.656 10.719 26.188 1 89.56 108 VAL B O 1
ATOM 3385 N N . VAL B 1 109 ? -7.383 12.586 25.031 1 85.94 109 VAL B N 1
ATOM 3386 C CA . VAL B 1 109 ? -6.641 13.227 26.10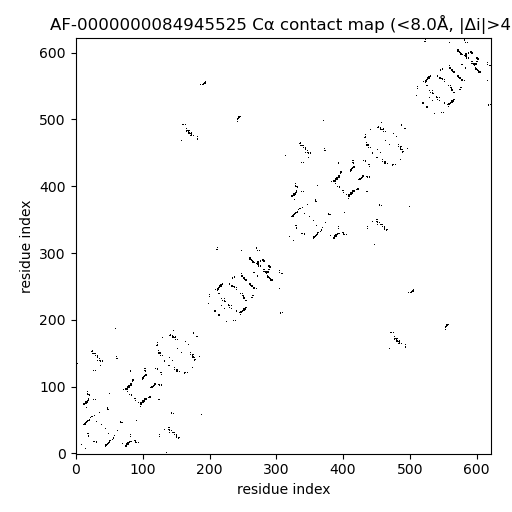9 1 85.94 109 VAL B CA 1
ATOM 3387 C C . VAL B 1 109 ? -7.328 14.523 26.516 1 85.94 109 VAL B C 1
ATOM 3389 O O . VAL B 1 109 ? -7.168 14.992 27.641 1 85.94 109 VAL B O 1
ATOM 3392 N N . ASP B 1 110 ? -8.016 15.094 25.578 1 89.12 110 ASP B N 1
ATOM 3393 C CA . ASP B 1 110 ? -8.688 16.391 25.719 1 89.12 110 ASP B CA 1
ATOM 3394 C C . ASP B 1 110 ? -9.969 16.438 24.906 1 89.12 110 ASP B C 1
ATOM 3396 O O . ASP B 1 110 ? -9.938 16.297 23.672 1 89.12 110 ASP B O 1
ATOM 3400 N N . SER B 1 111 ? -11.117 16.531 25.547 1 95.25 111 SER B N 1
ATOM 3401 C CA . SER B 1 111 ? -12.391 16.719 24.859 1 95.25 111 SER B CA 1
ATOM 3402 C C . SER B 1 111 ? -12.867 18.156 24.922 1 95.25 111 SER B C 1
ATOM 3404 O O . SER B 1 111 ? -13.812 18.469 25.656 1 95.25 111 SER B O 1
ATOM 3406 N N . TYR B 1 112 ? -12.352 19.031 24.016 1 96.31 112 TYR B N 1
ATOM 3407 C CA . TYR B 1 112 ? -12.438 20.484 24.156 1 96.31 112 TYR B CA 1
ATOM 3408 C C . TYR B 1 112 ? -13.609 21.031 23.359 1 96.31 112 TYR B C 1
ATOM 3410 O O . TYR B 1 112 ? -13.875 22.234 23.406 1 96.31 112 TYR B O 1
ATOM 3418 N N . GLY B 1 113 ? -14.344 20.219 22.625 1 96.38 113 GLY B N 1
ATOM 3419 C CA . GLY B 1 113 ? -15.461 20.719 21.828 1 96.38 113 GLY B CA 1
ATOM 3420 C C . GLY B 1 113 ? -16.781 20.703 22.562 1 96.38 113 GLY B C 1
ATOM 3421 O O . GLY B 1 113 ? -16.922 20.016 23.578 1 96.38 113 GLY B O 1
ATOM 3422 N N . THR B 1 114 ? -17.719 21.547 22.141 1 95.69 114 THR B N 1
ATOM 3423 C CA . THR B 1 114 ? -19.094 21.406 22.578 1 95.69 114 THR B CA 1
ATOM 3424 C C . THR B 1 114 ? -19.703 20.109 22.047 1 95.69 114 THR B C 1
ATOM 3426 O O . THR B 1 114 ? -20.578 19.531 22.688 1 95.69 114 THR B O 1
ATOM 3429 N N . LEU B 1 115 ? -19.281 19.703 20.906 1 97.44 115 LEU B N 1
ATOM 3430 C CA . LEU B 1 115 ? -19.562 18.406 20.297 1 97.44 115 LEU B CA 1
ATOM 3431 C C . LEU B 1 115 ? -18.266 17.688 19.953 1 97.44 115 LEU B C 1
ATOM 3433 O O . LEU B 1 115 ? -17.391 18.25 19.297 1 97.44 115 LEU B O 1
ATOM 3437 N N . ASN B 1 116 ? -18.094 16.453 20.453 1 98.19 116 ASN B N 1
ATOM 3438 C CA . ASN B 1 116 ? -16.875 15.68 20.25 1 98.19 116 ASN B CA 1
ATOM 3439 C C . ASN B 1 116 ? -17.172 14.344 19.562 1 98.19 116 ASN B C 1
ATOM 3441 O O . ASN B 1 116 ? -17.828 13.477 20.141 1 98.19 116 ASN B O 1
ATOM 3445 N N . TYR B 1 117 ? -16.75 14.195 18.328 1 98.44 117 TYR B N 1
ATOM 3446 C CA . TYR B 1 117 ? -16.75 12.93 17.609 1 98.44 117 TYR B CA 1
ATOM 3447 C C . TYR B 1 117 ? -15.375 12.273 17.672 1 98.44 117 TYR B C 1
ATOM 344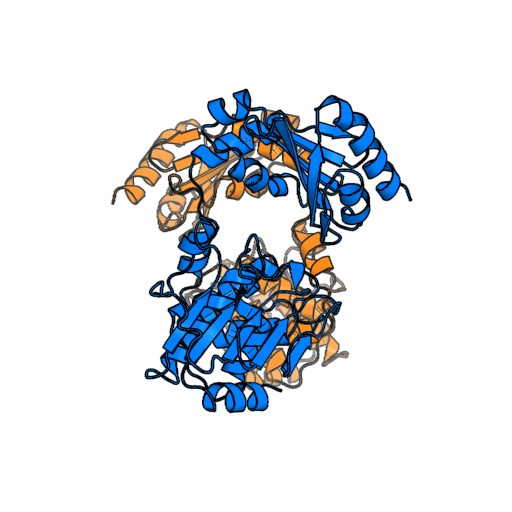9 O O . TYR B 1 117 ? -14.539 12.484 16.781 1 98.44 117 TYR B O 1
ATOM 3457 N N . GLU B 1 118 ? -15.172 11.477 18.719 1 97.69 118 GLU B N 1
ATOM 3458 C CA . GLU B 1 118 ? -13.883 10.867 19.016 1 97.69 118 GLU B CA 1
ATOM 3459 C C . GLU B 1 118 ? -13.969 9.344 18.969 1 97.69 118 GLU B C 1
ATOM 3461 O O . GLU B 1 118 ? -14.828 8.742 19.609 1 97.69 118 GLU B O 1
ATOM 3466 N N . ASP B 1 119 ? -13.18 8.734 18.125 1 97.19 119 ASP B N 1
ATOM 3467 C CA . ASP B 1 119 ? -13.102 7.281 18 1 97.19 119 ASP B CA 1
ATOM 3468 C C . ASP B 1 119 ? -11.664 6.824 17.797 1 97.19 119 ASP B C 1
ATOM 3470 O O . ASP B 1 119 ? -11.188 6.762 16.656 1 97.19 119 ASP B O 1
ATOM 3474 N N . SER B 1 120 ? -10.992 6.414 18.828 1 94.81 120 SER B N 1
ATOM 3475 C CA . SER B 1 120 ? -9.578 6.055 18.781 1 94.81 120 SER B CA 1
ATOM 3476 C C . SER B 1 120 ? -9.375 4.738 18.031 1 94.81 120 SER B C 1
ATOM 3478 O O . SER B 1 120 ? -8.25 4.383 17.688 1 94.81 120 SER B O 1
ATOM 3480 N N . SER B 1 121 ? -10.477 4.035 17.734 1 95.69 121 SER B N 1
ATOM 3481 C CA . SER B 1 121 ? -10.359 2.791 16.969 1 95.69 121 SER B CA 1
ATOM 3482 C C . SER B 1 121 ? -10.414 3.043 15.477 1 95.69 121 SER B C 1
ATOM 3484 O O . SER B 1 121 ? -10.117 2.148 14.68 1 95.69 121 SER B O 1
ATOM 3486 N N . ALA B 1 122 ? -10.781 4.297 15.07 1 97.38 122 ALA B N 1
ATOM 3487 C CA . ALA B 1 122 ? -10.789 4.637 13.648 1 97.38 122 ALA B CA 1
ATOM 3488 C C . ALA B 1 122 ? -9.367 4.77 13.109 1 97.38 122 ALA B C 1
ATOM 3490 O O . ALA B 1 122 ? -8.461 5.176 13.836 1 97.38 122 ALA B O 1
ATOM 3491 N N . SER B 1 123 ? -9.242 4.484 11.898 1 96.69 123 SER B N 1
ATOM 3492 C CA . SER B 1 123 ? -7.914 4.48 11.297 1 96.69 123 SER B CA 1
ATOM 3493 C C . SER B 1 123 ? -7.375 5.898 11.141 1 96.69 123 SER B C 1
ATOM 3495 O O . SER B 1 123 ? -6.16 6.102 11.078 1 96.69 123 SER B O 1
ATOM 3497 N N . SER B 1 124 ? -8.281 6.836 11.047 1 97.5 124 SER B N 1
ATOM 3498 C CA . SER B 1 124 ? -7.891 8.203 10.734 1 97.5 124 SER B CA 1
ATOM 3499 C C . SER B 1 124 ? -9.047 9.18 10.961 1 97.5 124 SER B C 1
ATOM 3501 O O . SER B 1 124 ? -10.195 8.758 11.094 1 97.5 124 SER B O 1
ATOM 3503 N N . ALA B 1 125 ? -8.719 10.422 11.07 1 98.56 125 ALA B N 1
ATOM 3504 C CA . ALA B 1 125 ? -9.75 11.453 11.102 1 98.56 125 ALA B CA 1
ATOM 3505 C C . ALA B 1 125 ? -10.508 11.508 9.773 1 98.56 125 ALA B C 1
ATOM 3507 O O . ALA B 1 125 ? -11.711 11.758 9.75 1 98.56 125 ALA B O 1
ATOM 3508 N N . SER B 1 126 ? -9.805 11.266 8.672 1 98.88 126 SER B N 1
ATOM 3509 C CA . SER B 1 126 ? -10.422 11.227 7.348 1 98.88 126 SER B CA 1
ATOM 3510 C C . SER B 1 126 ? -11.461 10.117 7.258 1 98.88 126 SER B C 1
ATOM 3512 O O . SER B 1 126 ? -12.469 10.258 6.562 1 98.88 126 SER B O 1
ATOM 3514 N N . GLN B 1 127 ? -11.203 9 7.922 1 98.88 127 GLN B N 1
ATOM 3515 C CA . GLN B 1 127 ? -12.219 7.957 7.98 1 98.88 127 GLN B CA 1
ATOM 3516 C C . GLN B 1 127 ? -13.492 8.461 8.664 1 98.88 127 GLN B C 1
ATOM 3518 O O . GLN B 1 127 ? -14.602 8.164 8.227 1 98.88 127 GLN B O 1
ATOM 3523 N N . LEU B 1 128 ? -13.336 9.18 9.781 1 98.88 128 LEU B N 1
ATOM 3524 C CA . LEU B 1 128 ? -14.492 9.703 10.508 1 98.88 128 LEU B CA 1
ATOM 3525 C C . LEU B 1 128 ? -15.281 10.68 9.641 1 98.88 128 LEU B C 1
ATOM 3527 O O . LEU B 1 128 ? -16.516 10.586 9.562 1 98.88 128 LEU B O 1
ATOM 3531 N N . VAL B 1 129 ? -14.594 11.602 9 1 98.94 129 VAL B N 1
ATOM 3532 C CA . VAL B 1 129 ? -15.242 12.531 8.094 1 98.94 129 VAL B CA 1
ATOM 3533 C C . VAL B 1 129 ? -15.898 11.766 6.941 1 98.94 129 VAL B C 1
ATOM 3535 O O . VAL B 1 129 ? -17.031 12.062 6.551 1 98.94 129 VAL B O 1
ATOM 3538 N N . GLY B 1 130 ? -15.18 10.758 6.41 1 98.88 130 GLY B N 1
ATOM 3539 C CA . GLY B 1 130 ? -15.727 9.922 5.355 1 98.88 130 GLY B CA 1
ATOM 3540 C C . GLY B 1 130 ? -16.984 9.172 5.777 1 98.88 130 GLY B C 1
ATOM 3541 O O . GLY B 1 130 ? -17.875 8.938 4.961 1 98.88 130 GLY B O 1
ATOM 3542 N N . THR B 1 131 ? -17 8.781 7.027 1 98.81 131 THR B N 1
ATOM 3543 C CA . THR B 1 131 ? -18.188 8.117 7.57 1 98.81 131 THR B CA 1
ATOM 3544 C C . THR B 1 131 ? -19.391 9.055 7.559 1 98.81 131 THR B C 1
ATOM 3546 O O . THR B 1 131 ? -20.5 8.633 7.242 1 98.81 131 THR B O 1
ATOM 3549 N N . ILE B 1 132 ? -19.203 10.328 7.934 1 98.75 132 ILE B N 1
ATOM 3550 C CA . ILE B 1 132 ? -20.281 11.312 7.859 1 98.75 132 ILE B CA 1
ATOM 3551 C C . ILE B 1 132 ? -20.828 11.367 6.438 1 98.75 132 ILE B C 1
ATOM 3553 O O . ILE B 1 132 ? -22.047 11.297 6.23 1 98.75 132 ILE B O 1
ATOM 3557 N N . PHE B 1 133 ? -19.953 11.469 5.441 1 98.62 133 PHE B N 1
ATOM 3558 C CA . PHE B 1 133 ? -20.359 11.492 4.039 1 98.62 133 PHE B CA 1
ATOM 3559 C C . PHE B 1 133 ? -21.141 10.242 3.678 1 98.62 133 PHE B C 1
ATOM 3561 O O . PHE B 1 133 ? -22.25 10.336 3.133 1 98.62 133 PHE B O 1
ATOM 3568 N N . LYS B 1 134 ? -20.562 9.086 4.016 1 98.31 134 LYS B N 1
ATOM 3569 C CA . LYS B 1 134 ? -21.125 7.801 3.617 1 98.31 134 LYS B CA 1
ATOM 3570 C C . LYS B 1 134 ? -22.5 7.594 4.215 1 98.31 134 LYS B C 1
ATOM 3572 O O . LYS B 1 134 ? -23.391 7.035 3.566 1 98.31 134 LYS B O 1
ATOM 3577 N N . ASP B 1 135 ? -22.703 8.07 5.418 1 97.75 135 ASP B N 1
ATOM 3578 C CA . ASP B 1 135 ? -23.891 7.695 6.18 1 97.75 135 ASP B CA 1
ATOM 3579 C C . ASP B 1 135 ? -24.938 8.797 6.137 1 97.75 135 ASP B C 1
ATOM 3581 O O . ASP B 1 135 ? -26.031 8.648 6.699 1 97.75 135 ASP B O 1
ATOM 3585 N N . THR B 1 136 ? -24.641 9.891 5.527 1 97.69 136 THR B N 1
ATOM 3586 C CA . THR B 1 136 ? -25.578 10.992 5.48 1 97.69 136 THR B CA 1
ATOM 3587 C C . THR B 1 136 ? -25.781 11.484 4.051 1 97.69 136 THR B C 1
ATOM 3589 O O . THR B 1 136 ? -25.25 10.891 3.107 1 97.69 136 THR B O 1
ATOM 3592 N N . ALA B 1 137 ? -26.562 12.602 3.922 1 95.94 137 ALA B N 1
ATOM 3593 C CA . ALA B 1 137 ? -26.891 13.117 2.594 1 95.94 137 ALA B CA 1
ATOM 3594 C C . ALA B 1 137 ? -25.891 14.172 2.146 1 95.94 137 ALA B C 1
ATOM 3596 O O . ALA B 1 137 ? -26.094 14.844 1.134 1 95.94 137 ALA B O 1
ATOM 3597 N N . MET B 1 138 ? -24.828 14.32 2.863 1 98 138 MET B N 1
ATOM 3598 C CA . MET B 1 138 ? -23.812 15.305 2.482 1 98 138 MET B CA 1
ATOM 3599 C C . MET B 1 138 ? -23.203 14.961 1.129 1 98 138 MET B C 1
ATOM 3601 O O . MET B 1 138 ? -23 13.789 0.818 1 98 138 MET B O 1
ATOM 3605 N N . LYS B 1 139 ? -22.938 15.977 0.408 1 98.62 139 LYS B N 1
ATOM 3606 C CA . LYS B 1 139 ? -22.312 15.828 -0.902 1 98.62 139 LYS B CA 1
ATOM 3607 C C . LYS B 1 139 ? -20.797 16.016 -0.812 1 98.62 139 LYS B C 1
ATOM 3609 O O . LYS B 1 139 ? -20.297 16.609 0.148 1 98.62 139 LYS B O 1
ATOM 3614 N N . ILE B 1 140 ? -20.094 15.5 -1.822 1 98.62 140 ILE B N 1
ATOM 3615 C CA . ILE B 1 140 ? -18.641 15.664 -1.907 1 98.62 140 ILE B CA 1
ATOM 3616 C C . ILE B 1 140 ? -18.203 15.648 -3.371 1 98.62 140 ILE B C 1
ATOM 3618 O O . ILE B 1 140 ? -18.797 14.953 -4.199 1 98.62 140 ILE B O 1
ATOM 3622 N N . THR B 1 141 ? -17.297 16.469 -3.73 1 98.5 141 THR B N 1
ATOM 3623 C CA . THR B 1 141 ? -16.75 16.438 -5.082 1 98.5 141 THR B CA 1
ATOM 3624 C C . THR B 1 141 ? -15.68 15.352 -5.195 1 98.5 141 THR B C 1
ATOM 3626 O O . THR B 1 141 ? -15.266 14.766 -4.191 1 98.5 141 THR B O 1
ATOM 3629 N N . LYS B 1 142 ? -15.266 15.125 -6.422 1 98.5 142 LYS B N 1
ATOM 3630 C CA . LYS B 1 142 ? -14.18 14.18 -6.664 1 98.5 142 LYS B CA 1
ATOM 3631 C C . LYS B 1 142 ? -12.93 14.57 -5.895 1 98.5 142 LYS B C 1
ATOM 3633 O O . LYS B 1 142 ? -12.289 13.727 -5.258 1 98.5 142 LYS B O 1
ATOM 3638 N N . SER B 1 143 ? -12.586 15.867 -5.898 1 98.44 143 SER B N 1
ATOM 3639 C CA . SER B 1 143 ? -11.391 16.359 -5.223 1 98.44 143 SER B CA 1
ATOM 3640 C C . SER B 1 143 ? -11.5 16.188 -3.713 1 98.44 143 SER B C 1
ATOM 3642 O O . SER B 1 143 ? -10.516 15.875 -3.043 1 98.44 143 SER B O 1
ATOM 3644 N N . GLY B 1 144 ? -12.719 16.422 -3.193 1 98.69 144 GLY B N 1
ATOM 3645 C CA . GLY B 1 144 ? -12.938 16.188 -1.773 1 98.69 144 GLY B CA 1
ATOM 3646 C C . GLY B 1 144 ? -12.805 14.727 -1.377 1 98.69 144 GLY B C 1
ATOM 3647 O O . GLY B 1 144 ? -12.195 14.414 -0.354 1 98.69 144 GLY B O 1
ATOM 3648 N N . ALA B 1 145 ? -13.375 13.859 -2.213 1 98.81 145 ALA B N 1
ATOM 3649 C CA . ALA B 1 145 ? -13.266 12.422 -1.98 1 98.81 145 ALA B CA 1
ATOM 3650 C C . ALA B 1 145 ? -11.805 11.977 -2.014 1 98.81 145 ALA B C 1
ATOM 3652 O O . ALA B 1 145 ? -11.375 11.172 -1.184 1 98.81 145 ALA B O 1
ATOM 3653 N N . GLU B 1 146 ? -11.055 12.555 -2.928 1 98.44 146 GLU B N 1
ATOM 3654 C CA . GLU B 1 146 ? -9.625 12.258 -3.02 1 98.44 146 GLU B CA 1
ATOM 3655 C C . GLU B 1 146 ? -8.891 12.68 -1.751 1 98.44 146 GLU B C 1
ATOM 3657 O O . GLU B 1 146 ? -8.008 11.969 -1.275 1 98.44 146 GLU B O 1
ATOM 3662 N N . ALA B 1 147 ? -9.273 13.805 -1.25 1 98.69 147 ALA B N 1
ATOM 3663 C CA . ALA B 1 147 ? -8.617 14.32 -0.049 1 98.69 147 ALA B CA 1
ATOM 3664 C C . ALA B 1 147 ? -8.82 13.375 1.133 1 98.69 147 ALA B C 1
ATOM 3666 O O . ALA B 1 147 ? -7.859 13.039 1.831 1 98.69 147 ALA B O 1
ATOM 3667 N N . LEU B 1 148 ? -10.055 12.953 1.301 1 98.88 148 LEU B N 1
ATOM 3668 C CA . LEU B 1 148 ? -10.336 12.031 2.396 1 98.88 148 LEU B CA 1
ATOM 3669 C C . LEU B 1 148 ? -9.633 10.695 2.184 1 98.88 148 LEU B C 1
ATOM 3671 O O . LEU B 1 148 ? -9.078 10.125 3.125 1 98.88 148 LEU B O 1
ATOM 3675 N N . TYR B 1 149 ? -9.648 10.219 0.976 1 98.69 149 TYR B N 1
ATOM 3676 C CA . TYR B 1 149 ? -8.977 8.961 0.665 1 98.69 149 TYR B CA 1
ATOM 3677 C C . TYR B 1 149 ? -7.484 9.055 0.972 1 98.69 149 TYR B C 1
ATOM 3679 O O . TYR B 1 149 ? -6.91 8.141 1.57 1 98.69 149 TYR B O 1
ATOM 3687 N N . LEU B 1 150 ? -6.875 10.148 0.593 1 98.19 150 LEU B N 1
ATOM 3688 C CA . LEU B 1 150 ? -5.457 10.375 0.852 1 98.19 150 LEU B CA 1
ATOM 3689 C C . LEU B 1 150 ? -5.176 10.398 2.35 1 98.19 150 LEU B C 1
ATOM 3691 O O . LEU B 1 150 ? -4.137 9.906 2.799 1 98.19 150 LEU B O 1
ATOM 3695 N N . GLY B 1 151 ? -6.062 11.023 3.098 1 98.12 151 GLY B N 1
ATOM 3696 C CA . GLY B 1 151 ? -5.906 11 4.543 1 98.12 151 GLY B CA 1
ATOM 3697 C C . GLY B 1 151 ? -5.914 9.602 5.129 1 98.12 151 GLY B C 1
ATOM 3698 O O . GLY B 1 151 ? -5.074 9.273 5.969 1 98.12 151 GLY B O 1
ATOM 3699 N N . ILE B 1 152 ? -6.832 8.766 4.656 1 98.31 152 ILE B N 1
ATOM 3700 C CA . ILE B 1 152 ? -6.922 7.379 5.105 1 98.31 152 ILE B CA 1
ATOM 3701 C C . ILE B 1 152 ? -5.645 6.629 4.73 1 98.31 152 ILE B C 1
ATOM 3703 O O . ILE B 1 152 ? -5.043 5.953 5.57 1 98.31 152 ILE B O 1
ATOM 3707 N N . VAL B 1 153 ? -5.234 6.789 3.504 1 97.12 153 VAL B N 1
ATOM 3708 C CA . VAL B 1 153 ? -4.043 6.125 2.994 1 97.12 153 VAL B CA 1
ATOM 3709 C C . VAL B 1 153 ? -2.824 6.551 3.811 1 97.12 153 VAL B C 1
ATOM 3711 O O . VAL B 1 153 ? -1.996 5.715 4.184 1 97.12 153 VAL B O 1
ATOM 3714 N N . GLY B 1 154 ? -2.732 7.809 4.109 1 93.81 154 GLY B N 1
ATOM 3715 C CA . GLY B 1 154 ? -1.613 8.328 4.879 1 93.81 154 GLY B CA 1
ATOM 3716 C C . GLY B 1 154 ? -1.514 7.719 6.266 1 93.81 154 GLY B C 1
ATOM 3717 O O . GLY B 1 154 ? -0.459 7.211 6.652 1 93.81 154 GLY B O 1
ATOM 3718 N N . ASP B 1 155 ? -2.604 7.621 6.957 1 93.44 155 ASP B N 1
ATOM 3719 C CA . ASP B 1 155 ? -2.602 7.199 8.352 1 93.44 155 ASP B CA 1
ATOM 3720 C C . ASP B 1 155 ? -2.564 5.68 8.469 1 93.44 155 ASP B C 1
ATOM 3722 O O . ASP B 1 155 ? -2.285 5.137 9.539 1 93.44 155 ASP B O 1
ATOM 3726 N N . THR B 1 156 ? -2.902 5 7.398 1 94.62 156 THR B N 1
ATOM 3727 C CA . THR B 1 156 ? -2.92 3.541 7.445 1 94.62 156 THR B CA 1
ATOM 3728 C C . THR B 1 156 ? -1.726 2.961 6.691 1 94.62 156 THR B C 1
ATOM 3730 O O . THR B 1 156 ? -1.597 1.742 6.57 1 94.62 156 THR B O 1
ATOM 3733 N N . ALA B 1 157 ? -0.87 3.869 6.152 1 91 157 ALA B N 1
ATOM 3734 C CA . ALA B 1 157 ? 0.174 3.412 5.238 1 91 157 ALA B CA 1
ATOM 3735 C C . ALA B 1 157 ? -0.403 2.508 4.156 1 91 157 ALA B C 1
ATOM 3737 O O . ALA B 1 157 ? 0.079 1.393 3.945 1 91 157 ALA B O 1
ATOM 3738 N N . ARG B 1 158 ? -1.438 3.037 3.553 1 95 158 ARG B N 1
ATOM 3739 C CA . ARG B 1 158 ? -2.164 2.342 2.494 1 95 158 ARG B CA 1
ATOM 3740 C C . ARG B 1 158 ? -2.684 0.993 2.982 1 95 158 ARG B C 1
ATOM 3742 O O . ARG B 1 158 ? -2.393 -0.044 2.383 1 95 158 ARG B O 1
ATOM 3749 N N . PHE B 1 159 ? -3.377 0.929 4.086 1 96.69 159 PHE B N 1
ATOM 3750 C CA . PHE B 1 159 ? -4.18 -0.143 4.664 1 96.69 159 PHE B CA 1
ATOM 3751 C C . PHE B 1 159 ? -3.287 -1.219 5.27 1 96.69 159 PHE B C 1
ATOM 3753 O O . PHE B 1 159 ? -3.678 -2.385 5.348 1 96.69 159 PHE B O 1
ATOM 3760 N N . MET B 1 160 ? -2.139 -0.839 5.789 1 93.38 160 MET B N 1
ATOM 3761 C CA . MET B 1 160 ? -1.189 -1.797 6.348 1 93.38 160 MET B CA 1
ATOM 3762 C C . MET B 1 160 ? -1.271 -1.815 7.871 1 93.38 160 MET B C 1
ATOM 3764 O O . MET B 1 160 ? -0.844 -2.779 8.508 1 93.38 160 MET B O 1
ATOM 3768 N N . TYR B 1 161 ? -1.8 -0.819 8.484 1 88.5 161 TYR B N 1
ATOM 3769 C CA . TYR B 1 161 ? -1.665 -0.658 9.93 1 88.5 161 TYR B CA 1
ATOM 3770 C C . TYR B 1 161 ? -2.873 -1.236 10.656 1 88.5 161 TYR B C 1
ATOM 3772 O O . TYR B 1 161 ? -3.912 -1.488 10.047 1 88.5 161 TYR B O 1
ATOM 3780 N N . ARG B 1 162 ? -2.811 -1.493 11.898 1 85.12 162 ARG B N 1
ATOM 3781 C CA . ARG B 1 162 ? -3.721 -2.234 12.766 1 85.12 162 ARG B CA 1
ATOM 3782 C C . ARG B 1 162 ? -5.098 -1.586 12.797 1 85.12 162 ARG B C 1
ATOM 3784 O O . ARG B 1 162 ? -6.113 -2.273 12.938 1 85.12 162 ARG B O 1
ATOM 3791 N N . ASN B 1 163 ? -5.27 -0.282 12.703 1 88.94 163 ASN B N 1
ATOM 3792 C CA . ASN B 1 163 ? -6.578 0.349 12.812 1 88.94 163 ASN B CA 1
ATOM 3793 C C . ASN B 1 163 ? -7.32 0.344 11.477 1 88.94 163 ASN B C 1
ATOM 3795 O O . ASN B 1 163 ? -8.391 0.941 11.352 1 88.94 163 ASN B O 1
ATOM 3799 N N . THR B 1 164 ? -6.801 -0.448 10.531 1 95.88 164 THR B N 1
ATOM 3800 C CA . THR B 1 164 ? -7.523 -0.694 9.289 1 95.88 164 THR B CA 1
ATOM 3801 C C . THR B 1 164 ? -8.539 -1.816 9.469 1 95.88 164 THR B C 1
ATOM 3803 O O . THR B 1 164 ? -8.172 -2.967 9.711 1 95.88 164 THR B O 1
ATOM 3806 N N . ASP B 1 165 ? -9.789 -1.497 9.406 1 96.62 165 ASP B N 1
ATOM 3807 C CA . ASP B 1 165 ? -10.828 -2.5 9.602 1 96.62 165 ASP B CA 1
ATOM 3808 C C . ASP B 1 165 ? -11.93 -2.363 8.555 1 96.62 165 ASP B C 1
ATOM 3810 O O . ASP B 1 165 ? -11.742 -1.689 7.539 1 96.62 165 ASP B O 1
ATOM 3814 N N . GLU B 1 166 ? -13.047 -3.143 8.789 1 97.5 166 GLU B N 1
ATOM 3815 C CA . GLU B 1 166 ? -14.109 -3.174 7.793 1 97.5 166 GLU B CA 1
ATOM 3816 C C . GLU B 1 166 ? -14.703 -1.784 7.578 1 97.5 166 GLU B C 1
ATOM 3818 O O . GLU B 1 166 ? -15.141 -1.453 6.473 1 97.5 166 GLU B O 1
ATOM 3823 N N . ARG B 1 167 ? -14.711 -0.913 8.609 1 98.19 167 ARG B N 1
ATOM 3824 C CA . ARG B 1 167 ? -15.203 0.453 8.477 1 98.19 167 ARG B CA 1
ATOM 3825 C C . ARG B 1 167 ? -14.305 1.278 7.566 1 98.19 167 ARG B C 1
ATOM 3827 O O . ARG B 1 167 ? -14.789 2.098 6.781 1 98.19 167 ARG B O 1
ATOM 3834 N N . THR B 1 168 ? -12.961 1.077 7.695 1 98.62 168 THR B N 1
ATOM 3835 C CA . THR B 1 168 ? -11.992 1.762 6.848 1 98.62 168 THR B CA 1
ATOM 3836 C C . THR B 1 168 ? -12.258 1.458 5.375 1 98.62 168 THR B C 1
ATOM 3838 O O . THR B 1 168 ? -12.359 2.373 4.555 1 98.62 168 THR B O 1
ATOM 3841 N N . PHE B 1 169 ? -12.445 0.171 5.074 1 98.69 169 PHE B N 1
ATOM 3842 C CA . PHE B 1 169 ? -12.648 -0.255 3.697 1 98.69 169 PHE B CA 1
ATOM 3843 C C . PHE B 1 169 ? -14 0.215 3.178 1 98.69 169 PHE B C 1
ATOM 3845 O O . PHE B 1 169 ? -14.141 0.533 1.995 1 98.69 169 PHE B O 1
ATOM 3852 N N . ALA B 1 170 ? -15.016 0.208 4.047 1 98.5 170 ALA B N 1
ATOM 3853 C CA . ALA B 1 170 ? -16.328 0.708 3.65 1 98.5 170 ALA B CA 1
ATOM 3854 C C . ALA B 1 170 ? -16.25 2.17 3.217 1 98.5 170 ALA B C 1
ATOM 3856 O O . ALA B 1 170 ? -16.797 2.545 2.18 1 98.5 170 ALA B O 1
ATOM 3857 N N . VAL B 1 171 ? -15.531 2.98 3.977 1 98.75 171 VAL B N 1
ATOM 3858 C CA . VAL B 1 171 ? -15.383 4.395 3.648 1 98.75 171 VAL B CA 1
ATOM 3859 C C . VAL B 1 171 ? -14.555 4.551 2.375 1 98.75 171 VAL B C 1
ATOM 3861 O O . VAL B 1 171 ? -14.914 5.324 1.484 1 98.75 171 VAL B O 1
ATOM 3864 N N . ALA B 1 172 ? -13.422 3.789 2.299 1 98.69 172 ALA B N 1
ATOM 3865 C CA . ALA B 1 172 ? -12.594 3.84 1.094 1 98.69 172 ALA B CA 1
ATOM 3866 C C . ALA B 1 172 ? -13.414 3.51 -0.149 1 98.69 172 ALA B C 1
ATOM 3868 O O . ALA B 1 172 ? -13.312 4.195 -1.169 1 98.69 172 ALA B O 1
ATOM 3869 N N . GLY B 1 173 ? -14.273 2.445 -0.016 1 98.31 173 GLY B N 1
ATOM 3870 C CA . GLY B 1 173 ? -15.148 2.084 -1.123 1 98.31 173 GLY B CA 1
ATOM 3871 C C . GLY B 1 173 ? -16.109 3.193 -1.514 1 98.31 173 GLY B C 1
ATOM 3872 O O . GLY B 1 173 ? -16.297 3.469 -2.701 1 98.31 173 GLY B O 1
ATOM 3873 N N . ALA B 1 174 ? -16.703 3.852 -0.539 1 98.56 174 ALA B N 1
ATOM 3874 C CA . ALA B 1 174 ? -17.641 4.945 -0.793 1 98.56 174 ALA B CA 1
ATOM 3875 C C . ALA B 1 174 ? -16.938 6.113 -1.486 1 98.56 174 ALA B C 1
ATOM 3877 O O . ALA B 1 174 ? -17.516 6.742 -2.379 1 98.56 174 ALA B O 1
ATOM 3878 N N . LEU B 1 175 ? -15.727 6.398 -1.094 1 98.56 175 LEU B N 1
ATOM 3879 C CA . LEU B 1 175 ? -14.977 7.508 -1.666 1 98.56 175 LEU B CA 1
ATOM 3880 C C . LEU B 1 175 ? -14.578 7.211 -3.107 1 98.56 175 LEU B C 1
ATOM 3882 O O . LEU B 1 175 ? -14.656 8.086 -3.973 1 98.56 175 LEU B O 1
ATOM 3886 N N . VAL B 1 176 ? -14.18 6 -3.383 1 97.75 176 VAL B N 1
ATOM 3887 C CA . VAL B 1 176 ? -13.758 5.617 -4.727 1 97.75 176 VAL B CA 1
ATOM 3888 C C . VAL B 1 176 ? -14.945 5.66 -5.68 1 97.75 176 VAL B C 1
ATOM 3890 O O . VAL B 1 176 ? -14.805 6.012 -6.852 1 97.75 176 VAL B O 1
ATOM 3893 N N . GLN B 1 177 ? -16.094 5.383 -5.137 1 97.19 177 GLN B N 1
ATOM 3894 C CA . GLN B 1 177 ? -17.312 5.41 -5.938 1 97.19 177 GLN B CA 1
ATOM 3895 C C . GLN B 1 177 ? -17.594 6.816 -6.465 1 97.19 177 GLN B C 1
ATOM 3897 O O . GLN B 1 177 ? -18.359 6.984 -7.422 1 97.19 177 GLN B O 1
ATOM 3902 N N . GLU B 1 178 ? -16.984 7.832 -5.859 1 97.75 178 GLU B N 1
ATOM 3903 C CA . GLU B 1 178 ? -17.172 9.219 -6.285 1 97.75 178 GLU B CA 1
ATOM 3904 C C . GLU B 1 178 ? -16.312 9.539 -7.512 1 97.75 178 GLU B C 1
ATOM 3906 O O . GLU B 1 178 ? -16.266 10.688 -7.961 1 97.75 178 GLU B O 1
ATOM 3911 N N . GLY B 1 179 ? -15.602 8.562 -8.008 1 96.38 179 GLY B N 1
ATOM 3912 C CA . GLY B 1 179 ? -14.883 8.719 -9.266 1 96.38 179 GLY B CA 1
ATOM 3913 C C . GLY B 1 179 ? -13.422 9.078 -9.07 1 96.38 179 GLY B C 1
ATOM 3914 O O . GLY B 1 179 ? -12.781 9.625 -9.969 1 96.38 179 GLY B O 1
ATOM 3915 N N . ILE B 1 180 ? -12.93 8.789 -7.895 1 95.69 180 ILE B N 1
ATOM 3916 C CA . ILE B 1 180 ? -11.523 9.094 -7.637 1 95.69 180 ILE B CA 1
ATOM 3917 C C . ILE B 1 180 ? -10.641 8.266 -8.57 1 95.69 180 ILE B C 1
ATOM 3919 O O . ILE B 1 180 ? -10.969 7.121 -8.891 1 95.69 180 ILE B O 1
ATOM 3923 N N . ASP B 1 181 ? -9.609 8.859 -9.094 1 93.56 181 ASP B N 1
ATOM 3924 C CA . ASP B 1 181 ? -8.602 8.148 -9.867 1 93.56 181 ASP B CA 1
ATOM 3925 C C . ASP B 1 181 ? -7.469 7.656 -8.969 1 93.56 181 ASP B C 1
ATOM 3927 O O . ASP B 1 181 ? -6.504 8.383 -8.727 1 93.56 181 ASP B O 1
ATOM 3931 N N . ILE B 1 182 ? -7.59 6.438 -8.586 1 93.5 182 ILE B N 1
ATOM 3932 C CA . ILE B 1 182 ? -6.672 5.852 -7.617 1 93.5 182 ILE B CA 1
ATOM 3933 C C . ILE B 1 182 ? -5.246 5.895 -8.172 1 93.5 182 ILE B C 1
ATOM 3935 O O . ILE B 1 182 ? -4.301 6.203 -7.438 1 93.5 182 ILE B O 1
ATOM 3939 N N . VAL B 1 183 ? -5.043 5.559 -9.398 1 90.88 183 VAL B N 1
ATOM 3940 C CA . VAL B 1 183 ? -3.717 5.527 -10.008 1 90.88 183 VAL B CA 1
ATOM 3941 C C . VAL B 1 183 ? -3.1 6.926 -9.977 1 90.88 183 VAL B C 1
ATOM 3943 O O . VAL B 1 183 ? -1.934 7.086 -9.617 1 90.88 183 VAL B O 1
ATOM 3946 N N . GLU B 1 184 ? -3.865 7.902 -10.328 1 92.81 184 GLU B N 1
ATOM 3947 C CA . GLU B 1 184 ? -3.381 9.281 -10.32 1 92.81 184 GLU B CA 1
ATOM 3948 C C . GLU B 1 184 ? -2.992 9.719 -8.914 1 92.81 184 GLU B C 1
ATOM 3950 O O . GLU B 1 184 ? -1.97 10.375 -8.719 1 92.81 184 GLU B O 1
ATOM 3955 N N . ILE B 1 185 ? -3.805 9.391 -7.922 1 94.69 185 ILE B N 1
ATOM 3956 C CA . ILE B 1 185 ? -3.543 9.75 -6.531 1 94.69 185 ILE B CA 1
ATOM 3957 C C . ILE B 1 185 ? -2.211 9.156 -6.082 1 94.69 185 ILE B C 1
ATOM 3959 O O . ILE B 1 185 ? -1.376 9.852 -5.504 1 94.69 185 ILE B O 1
ATOM 3963 N N . TYR B 1 186 ? -2.014 7.898 -6.371 1 94 186 TYR B N 1
ATOM 3964 C CA . TYR B 1 186 ? -0.807 7.227 -5.906 1 94 186 TYR B CA 1
ATOM 3965 C C . TYR B 1 186 ? 0.416 7.699 -6.684 1 94 186 TYR B C 1
ATOM 3967 O O . TYR B 1 186 ? 1.517 7.777 -6.133 1 94 186 TYR B O 1
ATOM 3975 N N . ASN B 1 187 ? 0.25 8.039 -7.93 1 90.19 187 ASN B N 1
ATOM 3976 C CA . ASN B 1 187 ? 1.345 8.664 -8.664 1 90.19 187 ASN B CA 1
ATOM 3977 C C . ASN B 1 187 ? 1.785 9.969 -8.008 1 90.19 187 ASN B C 1
ATOM 3979 O O . ASN B 1 187 ? 2.982 10.242 -7.898 1 90.19 187 ASN B O 1
ATOM 3983 N N . ARG B 1 188 ? 0.817 10.711 -7.574 1 90.69 188 ARG B N 1
ATOM 3984 C CA . ARG B 1 188 ? 1.085 12 -6.953 1 90.69 188 ARG B CA 1
ATOM 3985 C C . ARG B 1 188 ? 1.876 11.836 -5.66 1 90.69 188 ARG B C 1
ATOM 3987 O O . ARG B 1 188 ? 2.689 12.695 -5.309 1 90.69 188 ARG B O 1
ATOM 3994 N N . ILE B 1 189 ? 1.695 10.719 -5.012 1 91.06 189 ILE B N 1
ATOM 3995 C CA . ILE B 1 189 ? 2.303 10.664 -3.684 1 91.06 189 ILE B CA 1
ATOM 3996 C C . ILE B 1 189 ? 3.512 9.734 -3.705 1 91.06 189 ILE B C 1
ATOM 3998 O O . ILE B 1 189 ? 4.402 9.844 -2.857 1 91.06 189 ILE B O 1
ATOM 4002 N N . TYR B 1 190 ? 3.576 8.859 -4.695 1 90.31 190 TYR B N 1
ATOM 4003 C CA . TYR B 1 190 ? 4.645 7.875 -4.621 1 90.31 190 TYR B CA 1
ATOM 4004 C C . TYR B 1 190 ? 5.699 8.125 -5.695 1 90.31 190 TYR B C 1
ATOM 4006 O O . TYR B 1 190 ? 6.816 7.617 -5.609 1 90.31 190 TYR B O 1
ATOM 4014 N N . MET B 1 191 ? 5.348 8.844 -6.734 1 91.94 191 MET B N 1
ATOM 4015 C CA . MET B 1 191 ? 6.305 9.07 -7.812 1 91.94 191 MET B CA 1
ATOM 4016 C C . MET B 1 191 ? 7.516 9.852 -7.312 1 91.94 191 MET B C 1
ATOM 4018 O O . MET B 1 191 ? 7.367 10.852 -6.609 1 91.94 191 MET B O 1
ATOM 4022 N N . LYS B 1 192 ? 8.656 9.305 -7.566 1 91.94 192 LYS B N 1
ATOM 4023 C CA . LYS B 1 192 ? 9.906 9.945 -7.184 1 91.94 192 LYS B CA 1
ATOM 4024 C C . LYS B 1 192 ? 10.727 10.328 -8.414 1 91.94 192 LYS B C 1
ATOM 4026 O O . LYS B 1 192 ? 10.43 9.883 -9.523 1 91.94 192 LYS B O 1
ATOM 4031 N N . LYS B 1 193 ? 11.672 11.219 -8.172 1 92.56 193 LYS B N 1
ATOM 4032 C CA . LYS B 1 193 ? 12.648 11.547 -9.211 1 92.56 193 LYS B CA 1
ATOM 4033 C C . LYS B 1 193 ? 13.891 10.672 -9.094 1 92.56 193 LYS B C 1
ATOM 4035 O O . LYS B 1 193 ? 14.164 10.109 -8.031 1 92.56 193 LYS B O 1
ATOM 4040 N N . ALA B 1 194 ? 14.578 10.531 -10.188 1 93.12 194 ALA B N 1
ATOM 4041 C CA . ALA B 1 194 ? 15.805 9.734 -10.195 1 93.12 194 ALA B CA 1
ATOM 4042 C C . ALA B 1 194 ? 16.781 10.219 -9.133 1 93.12 194 ALA B C 1
ATOM 4044 O O . ALA B 1 194 ? 17.516 9.422 -8.547 1 93.12 194 ALA B O 1
ATOM 4045 N N . LYS B 1 195 ? 16.75 11.516 -8.844 1 92 195 LYS B N 1
ATOM 4046 C CA . LYS B 1 195 ? 17.625 12.094 -7.836 1 92 195 LYS B CA 1
ATOM 4047 C C . LYS B 1 195 ? 17.344 11.508 -6.457 1 92 195 LYS B C 1
ATOM 4049 O O . LYS B 1 195 ? 18.25 11.367 -5.637 1 92 195 LYS B O 1
ATOM 4054 N N . ASP B 1 196 ? 16.109 11.141 -6.203 1 92.94 196 ASP B N 1
ATOM 4055 C CA . ASP B 1 196 ? 15.734 10.523 -4.93 1 92.94 196 ASP B CA 1
ATOM 4056 C C . ASP B 1 196 ? 16.391 9.156 -4.766 1 92.94 196 ASP B C 1
ATOM 4058 O O . ASP B 1 196 ? 16.719 8.758 -3.648 1 92.94 196 ASP B O 1
ATOM 4062 N N . LEU B 1 197 ? 16.625 8.461 -5.852 1 93.94 197 LEU B N 1
ATOM 4063 C CA . LEU B 1 197 ? 17.312 7.172 -5.781 1 93.94 197 LEU B CA 1
ATOM 4064 C C . LEU B 1 197 ? 18.766 7.359 -5.359 1 93.94 197 LEU B C 1
ATOM 4066 O O . LEU B 1 197 ? 19.344 6.484 -4.711 1 93.94 197 LEU B O 1
ATOM 4070 N N . GLN B 1 198 ? 19.297 8.523 -5.738 1 94.69 198 GLN B N 1
ATOM 4071 C CA . GLN B 1 198 ? 20.656 8.828 -5.297 1 94.69 198 GLN B CA 1
ATOM 4072 C C . GLN B 1 198 ? 20.719 8.992 -3.781 1 94.69 198 GLN B C 1
ATOM 4074 O O . GLN B 1 198 ? 21.719 8.633 -3.152 1 94.69 198 GLN B O 1
ATOM 4079 N N . ILE B 1 199 ? 19.672 9.508 -3.279 1 96.31 199 ILE B N 1
ATOM 4080 C CA . ILE B 1 199 ? 19.578 9.648 -1.83 1 96.31 199 ILE B CA 1
ATOM 4081 C C . ILE B 1 199 ? 19.5 8.266 -1.183 1 96.31 199 ILE B C 1
ATOM 4083 O O . ILE B 1 199 ? 20.203 7.98 -0.217 1 96.31 199 ILE B O 1
ATOM 4087 N N . ASN B 1 200 ? 18.641 7.363 -1.745 1 96.38 200 ASN B N 1
ATOM 4088 C CA . ASN B 1 200 ? 18.531 5.992 -1.263 1 96.38 200 ASN B CA 1
ATOM 4089 C C . ASN B 1 200 ? 19.875 5.277 -1.312 1 96.38 200 ASN B C 1
ATOM 4091 O O . ASN B 1 200 ? 20.25 4.582 -0.365 1 96.38 200 ASN B O 1
ATOM 4095 N N . LYS B 1 201 ? 20.547 5.508 -2.438 1 96.56 201 LYS B N 1
ATOM 4096 C CA . LYS B 1 201 ? 21.875 4.934 -2.619 1 96.56 201 LYS B CA 1
ATOM 4097 C C . LYS B 1 201 ? 22.828 5.395 -1.519 1 96.56 201 LYS B C 1
ATOM 4099 O O . LYS B 1 201 ? 23.516 4.582 -0.903 1 96.56 201 LYS B O 1
ATOM 4104 N N . PHE B 1 202 ? 22.844 6.684 -1.311 1 97.75 202 PHE B N 1
ATOM 4105 C CA . PHE B 1 202 ? 23.703 7.254 -0.277 1 97.75 202 PHE B CA 1
ATOM 4106 C C . PHE B 1 202 ? 23.391 6.652 1.086 1 97.75 202 PHE B C 1
ATOM 4108 O O . PHE B 1 202 ? 24.281 6.227 1.81 1 97.75 202 PHE B O 1
ATOM 4115 N N . ILE B 1 203 ? 22.109 6.527 1.427 1 97.62 203 ILE B N 1
ATOM 4116 C CA . ILE B 1 203 ? 21.656 6.047 2.73 1 97.62 203 ILE B CA 1
ATOM 4117 C C . ILE B 1 203 ? 22.016 4.57 2.889 1 97.62 203 ILE B C 1
ATOM 4119 O O . ILE B 1 203 ? 22.562 4.16 3.92 1 97.62 203 ILE B O 1
ATOM 4123 N N . LEU B 1 204 ? 21.781 3.811 1.881 1 97.31 204 LEU B N 1
ATOM 4124 C CA . LEU B 1 204 ? 22.062 2.383 1.972 1 97.31 204 LEU B CA 1
ATOM 4125 C C . LEU B 1 204 ? 23.562 2.133 2.074 1 97.31 204 LEU B C 1
ATOM 4127 O O . LEU B 1 204 ? 24 1.183 2.732 1 97.31 204 LEU B O 1
ATOM 4131 N N . ASN B 1 205 ? 24.359 2.98 1.503 1 97.88 205 ASN B N 1
ATOM 4132 C CA . ASN B 1 205 ? 25.797 2.824 1.537 1 97.88 205 ASN B CA 1
ATOM 4133 C C . ASN B 1 205 ? 26.391 3.293 2.867 1 97.88 205 ASN B C 1
ATOM 4135 O O . ASN B 1 205 ? 27.5 2.91 3.232 1 97.88 205 ASN B O 1
ATOM 4139 N N . ASN B 1 206 ? 25.594 4.102 3.596 1 97.88 206 ASN B N 1
ATOM 4140 C CA . ASN B 1 206 ? 26.234 4.77 4.723 1 97.88 206 ASN B CA 1
ATOM 4141 C C . ASN B 1 206 ? 25.5 4.504 6.027 1 97.88 206 ASN B C 1
ATOM 4143 O O . ASN B 1 206 ? 25.969 4.867 7.105 1 97.88 206 ASN B O 1
ATOM 4147 N N . HIS B 1 207 ? 24.3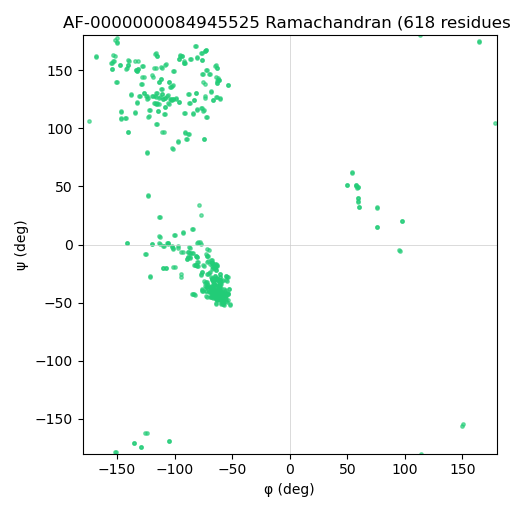12 3.855 5.934 1 97.81 207 HIS B N 1
ATOM 4148 C CA . HIS B 1 207 ? 23.562 3.648 7.168 1 97.81 207 HIS B CA 1
ATOM 4149 C C . HIS B 1 207 ? 24.312 2.736 8.125 1 97.81 207 HIS B C 1
ATOM 4151 O O . HIS B 1 207 ? 25.203 1.992 7.707 1 97.81 207 HIS B O 1
ATOM 4157 N N . GLN B 1 208 ? 24.031 2.902 9.375 1 97.88 208 GLN B N 1
ATOM 4158 C CA . GLN B 1 208 ? 24.672 2.154 10.453 1 97.88 208 GLN B CA 1
ATOM 4159 C C . GLN B 1 208 ? 23.656 1.292 11.203 1 97.88 208 GLN B C 1
ATOM 4161 O O . GLN B 1 208 ? 22.453 1.538 11.133 1 97.88 208 GLN B O 1
ATOM 4166 N N . PHE B 1 209 ? 24.172 0.218 11.742 1 97.69 209 PHE B N 1
ATOM 4167 C CA . PHE B 1 209 ? 23.359 -0.715 12.523 1 97.69 209 PHE B CA 1
ATOM 4168 C C . PHE B 1 209 ? 24.062 -1.065 13.836 1 97.69 209 PHE B C 1
ATOM 4170 O O . PHE B 1 209 ? 25.219 -1.479 13.836 1 97.69 209 PHE B O 1
ATOM 4177 N N . ASP B 1 210 ? 23.344 -0.777 14.906 1 96.69 210 ASP B N 1
ATOM 4178 C CA . ASP B 1 210 ? 23.906 -1.035 16.219 1 96.69 210 ASP B CA 1
ATOM 4179 C C . ASP B 1 210 ? 22.828 -1.543 17.188 1 96.69 210 ASP B C 1
ATOM 4181 O O . ASP B 1 210 ? 22.031 -0.759 17.703 1 96.69 210 ASP B O 1
ATOM 4185 N N . GLY B 1 211 ? 22.891 -2.857 17.562 1 94.94 211 GLY B N 1
ATOM 4186 C CA . GLY B 1 211 ? 22.031 -3.426 18.594 1 94.94 211 GLY B CA 1
ATOM 4187 C C . GLY B 1 211 ? 20.562 -3.297 18.281 1 94.94 211 GLY B C 1
ATOM 4188 O O . GLY B 1 211 ? 19.781 -2.861 19.125 1 94.94 211 GLY B O 1
ATOM 4189 N N . GLY B 1 212 ? 20.156 -3.484 17.094 1 97.19 212 GLY B N 1
ATOM 4190 C CA . GLY B 1 212 ? 18.75 -3.436 16.719 1 97.19 212 GLY B CA 1
ATOM 4191 C C . GLY B 1 212 ? 18.328 -2.08 16.188 1 97.19 212 GLY B C 1
ATOM 4192 O O . GLY B 1 212 ? 17.188 -1.914 15.734 1 97.19 212 GLY B O 1
ATOM 4193 N N . VAL B 1 213 ? 19.266 -1.105 16.25 1 98.38 213 VAL B N 1
ATOM 4194 C CA . VAL B 1 213 ? 18.953 0.247 15.797 1 98.38 213 VAL B CA 1
ATOM 4195 C C . VAL B 1 213 ? 19.688 0.533 14.492 1 98.38 213 VAL B C 1
ATOM 4197 O O . VAL B 1 213 ? 20.922 0.481 14.43 1 98.38 213 VAL B O 1
ATOM 4200 N N . ALA B 1 214 ? 18.938 0.784 13.445 1 98.44 214 ALA B N 1
ATOM 4201 C CA . ALA B 1 214 ? 19.5 1.222 12.172 1 98.44 214 ALA B CA 1
ATOM 4202 C C . ALA B 1 214 ? 19.312 2.725 11.984 1 98.44 214 ALA B C 1
ATOM 4204 O O . ALA B 1 214 ? 18.266 3.277 12.32 1 98.44 214 ALA B O 1
ATOM 4205 N N . TYR B 1 215 ? 20.391 3.375 11.5 1 98.56 215 TYR B N 1
ATOM 4206 C CA . TYR B 1 215 ? 20.234 4.816 11.344 1 98.56 215 TYR B CA 1
ATOM 4207 C C . TYR B 1 215 ? 21.172 5.355 10.273 1 98.56 215 TYR B C 1
ATOM 4209 O O . TYR B 1 215 ? 22.156 4.703 9.906 1 98.56 215 TYR B O 1
ATOM 4217 N N . TYR B 1 216 ? 20.766 6.488 9.727 1 98.31 216 TYR B N 1
ATOM 4218 C CA . TYR B 1 216 ? 21.656 7.246 8.852 1 98.31 216 TYR B CA 1
ATOM 4219 C C . TYR B 1 216 ? 21.766 8.695 9.297 1 98.31 216 TYR B C 1
ATOM 4221 O O . TYR B 1 216 ? 20.891 9.195 10.016 1 98.31 216 TYR B O 1
ATOM 4229 N N . VAL B 1 217 ? 22.891 9.281 8.953 1 98.19 217 VAL B N 1
ATOM 4230 C CA . VAL B 1 217 ? 23.203 10.664 9.312 1 98.19 217 VAL B CA 1
ATOM 4231 C C . VAL B 1 217 ? 23.406 11.492 8.055 1 98.19 217 VAL B C 1
ATOM 4233 O O . VAL B 1 217 ? 24.141 11.094 7.148 1 98.19 217 VAL B O 1
ATOM 4236 N N . LEU B 1 218 ? 22.703 12.57 7.992 1 98.19 218 LEU B N 1
ATOM 4237 C CA . LEU B 1 218 ? 22.891 13.531 6.91 1 98.19 218 LEU B CA 1
ATOM 4238 C C . LEU B 1 218 ? 23.406 14.867 7.449 1 98.19 218 LEU B C 1
ATOM 4240 O O . LEU B 1 218 ? 22.641 15.664 7.984 1 98.19 218 LEU B O 1
ATOM 4244 N N . SER B 1 219 ? 24.688 15.117 7.262 1 97.88 219 SER B N 1
ATOM 4245 C CA . SER B 1 219 ? 25.281 16.406 7.594 1 97.88 219 SER B CA 1
ATOM 4246 C C . SER B 1 219 ? 24.875 17.484 6.594 1 97.88 219 SER B C 1
ATOM 4248 O O . SER B 1 219 ? 24.281 17.172 5.551 1 97.88 219 SER B O 1
ATOM 4250 N N . ASP B 1 220 ? 25.141 18.625 6.988 1 97.31 220 ASP B N 1
ATOM 4251 C CA . ASP B 1 220 ? 24.875 19.734 6.059 1 97.31 220 ASP B CA 1
ATOM 4252 C C . ASP B 1 220 ? 25.609 19.516 4.738 1 97.31 220 ASP B C 1
ATOM 4254 O O . ASP B 1 220 ? 25.078 19.828 3.67 1 97.31 220 ASP B O 1
ATOM 4258 N N . ALA B 1 221 ? 26.828 19.062 4.82 1 97.81 221 ALA B N 1
ATOM 4259 C CA . ALA B 1 221 ? 27.609 18.75 3.621 1 97.81 221 ALA B CA 1
ATOM 4260 C C . ALA B 1 221 ? 26.922 17.672 2.781 1 97.81 221 ALA B C 1
ATOM 4262 O O . ALA B 1 221 ? 26.891 17.766 1.552 1 97.81 221 ALA B O 1
ATOM 4263 N N . ASP B 1 222 ? 26.438 16.625 3.408 1 97.62 222 ASP B N 1
ATOM 4264 C CA . ASP B 1 222 ? 25.703 15.578 2.703 1 97.62 222 ASP B CA 1
ATOM 4265 C C . ASP B 1 222 ? 24.469 16.141 2.008 1 97.62 222 ASP B C 1
ATOM 4267 O O . ASP B 1 222 ? 24.188 15.812 0.85 1 97.62 222 ASP B O 1
ATOM 4271 N N . LEU B 1 223 ? 23.703 16.969 2.754 1 97.12 223 LEU B N 1
ATOM 4272 C CA . LEU B 1 223 ? 22.469 17.562 2.223 1 97.12 223 LEU B CA 1
ATOM 4273 C C . LEU B 1 223 ? 22.766 18.375 0.967 1 97.12 223 LEU B C 1
ATOM 4275 O O . LEU B 1 223 ? 22.047 18.266 -0.03 1 97.12 223 LEU B O 1
ATOM 4279 N N . LYS B 1 224 ? 23.812 19.125 1.036 1 96.75 224 LYS B N 1
ATOM 4280 C CA . LYS B 1 224 ? 24.219 19.922 -0.113 1 96.75 224 LYS B CA 1
ATOM 4281 C C . LYS B 1 224 ? 24.641 19.047 -1.281 1 96.75 224 LYS B C 1
ATOM 4283 O O . LYS B 1 224 ? 24.25 19.281 -2.426 1 96.75 224 LYS B O 1
ATOM 4288 N N . MET B 1 225 ? 25.375 18.047 -0.964 1 96.62 225 MET B N 1
ATOM 4289 C CA . MET B 1 225 ? 25.828 17.109 -1.992 1 96.62 225 MET B CA 1
ATOM 4290 C C . MET B 1 225 ? 24.656 16.422 -2.66 1 96.62 225 MET B C 1
ATOM 4292 O O . MET B 1 225 ? 24.641 16.25 -3.881 1 96.62 225 MET B O 1
ATOM 4296 N N . LEU B 1 226 ? 23.656 16.078 -1.884 1 96.25 226 LEU B N 1
ATOM 4297 C CA . LEU B 1 226 ? 22.484 15.352 -2.375 1 96.25 226 LEU B CA 1
ATOM 4298 C C . LEU B 1 226 ? 21.438 16.328 -2.91 1 96.25 226 LEU B C 1
ATOM 4300 O O . LEU B 1 226 ? 20.406 15.898 -3.451 1 96.25 226 LEU B O 1
ATOM 4304 N N . GLU B 1 227 ? 21.641 17.578 -2.736 1 94.94 227 GLU B N 1
ATOM 4305 C CA . GLU B 1 227 ? 20.75 18.641 -3.213 1 94.94 227 GLU B CA 1
ATOM 4306 C C . GLU B 1 227 ? 19.359 18.484 -2.631 1 94.94 227 GLU B C 1
ATOM 4308 O O . GLU B 1 227 ? 18.359 18.516 -3.365 1 94.94 227 GLU B O 1
ATOM 4313 N N . ILE B 1 228 ? 19.328 18.312 -1.323 1 93.5 228 ILE B N 1
ATOM 4314 C CA . ILE B 1 228 ? 18.031 18.266 -0.638 1 93.5 228 ILE B CA 1
ATOM 4315 C C . ILE B 1 228 ? 18.062 19.188 0.576 1 93.5 228 ILE B C 1
ATOM 4317 O O . ILE B 1 228 ? 19.125 19.469 1.135 1 93.5 228 ILE B O 1
ATOM 4321 N N . SER B 1 229 ? 16.875 19.703 0.896 1 91.75 229 SER B N 1
ATOM 4322 C CA . SER B 1 229 ? 16.75 20.547 2.08 1 91.75 229 SER B CA 1
ATOM 4323 C C . SER B 1 229 ? 16.766 19.703 3.357 1 91.75 229 SER B C 1
ATOM 4325 O O . SER B 1 229 ? 16.547 18.5 3.316 1 91.75 229 SER B O 1
ATOM 4327 N N . ARG B 1 230 ? 17.094 20.344 4.449 1 90.94 230 ARG B N 1
ATOM 4328 C CA . ARG B 1 230 ? 17.141 19.656 5.73 1 90.94 230 ARG B CA 1
ATOM 4329 C C . ARG B 1 230 ? 15.766 19.078 6.094 1 90.94 230 ARG B C 1
ATOM 4331 O O . ARG B 1 230 ? 15.68 18.031 6.742 1 90.94 230 ARG B O 1
ATOM 4338 N N . GLU B 1 231 ? 14.695 19.703 5.613 1 86.62 231 GLU B N 1
ATOM 4339 C CA . GLU B 1 231 ? 13.336 19.25 5.902 1 86.62 231 GLU B CA 1
ATOM 4340 C C . GLU B 1 231 ? 13.055 17.906 5.258 1 86.62 231 GLU B C 1
ATOM 4342 O O . GLU B 1 231 ? 12.258 17.109 5.773 1 86.62 231 GLU B O 1
ATOM 4347 N N . ARG B 1 232 ? 13.781 17.547 4.266 1 87.38 232 ARG B N 1
ATOM 4348 C CA . ARG B 1 232 ? 13.531 16.328 3.508 1 87.38 232 ARG B CA 1
ATOM 4349 C C . ARG B 1 232 ? 14.344 15.156 4.055 1 87.38 232 ARG B C 1
ATOM 4351 O O . ARG B 1 232 ? 14.156 14.016 3.637 1 87.38 232 ARG B O 1
ATOM 4358 N N . GLY B 1 233 ? 15.211 15.5 5 1 87.81 233 GLY B N 1
ATOM 4359 C CA . GLY B 1 233 ? 16.094 14.469 5.508 1 87.81 233 GLY B CA 1
ATOM 4360 C C . GLY B 1 233 ? 15.359 13.281 6.098 1 87.81 233 GLY B C 1
ATOM 4361 O O . GLY B 1 233 ? 15.82 12.141 5.984 1 87.81 233 GLY B O 1
ATOM 4362 N N . SER B 1 234 ? 14.203 13.523 6.645 1 89.25 234 SER B N 1
ATOM 4363 C CA . SER B 1 234 ? 13.438 12.469 7.305 1 89.25 234 SER B CA 1
ATOM 4364 C C . SER B 1 234 ? 12.539 11.742 6.32 1 89.25 234 SER B C 1
ATOM 4366 O O . SER B 1 234 ? 11.969 10.695 6.645 1 89.25 234 SER B O 1
ATOM 4368 N N . ASP B 1 235 ? 12.453 12.219 5.066 1 88.75 235 ASP B N 1
ATOM 4369 C CA . ASP B 1 235 ? 11.547 11.656 4.07 1 88.75 235 ASP B CA 1
ATOM 4370 C C . ASP B 1 235 ? 11.93 10.211 3.736 1 88.75 235 ASP B C 1
ATOM 4372 O O . ASP B 1 235 ? 11.109 9.445 3.244 1 88.75 235 ASP B O 1
ATOM 4376 N N . PHE B 1 236 ? 13.164 9.844 4.098 1 93.81 236 PHE B N 1
ATOM 4377 C CA . PHE B 1 236 ? 13.703 8.586 3.596 1 93.81 236 PHE B CA 1
ATOM 4378 C C . PHE B 1 236 ? 13.891 7.586 4.73 1 93.81 236 PHE B C 1
ATOM 4380 O O . PHE B 1 236 ? 14.445 6.504 4.527 1 93.81 236 PHE B O 1
ATOM 4387 N N . VAL B 1 237 ? 13.414 7.953 5.898 1 95.25 237 VAL B N 1
ATOM 4388 C CA . VAL B 1 237 ? 13.68 7.156 7.09 1 95.25 237 VAL B CA 1
ATOM 4389 C C . VAL B 1 237 ? 13.117 5.75 6.91 1 95.25 237 VAL B C 1
ATOM 4391 O O . VAL B 1 237 ? 13.695 4.773 7.391 1 95.25 237 VAL B O 1
ATOM 4394 N N . ASN B 1 238 ? 12.125 5.566 6.094 1 92.5 238 ASN B N 1
ATOM 4395 C CA . ASN B 1 238 ? 11.453 4.277 5.969 1 92.5 238 ASN B CA 1
ATOM 4396 C C . ASN B 1 238 ? 12.156 3.373 4.965 1 92.5 238 ASN B C 1
ATOM 4398 O O . ASN B 1 238 ? 11.773 2.215 4.789 1 92.5 238 ASN B O 1
ATOM 4402 N N . LEU B 1 239 ? 13.156 3.908 4.367 1 93.94 239 LEU B N 1
ATOM 4403 C CA . LEU B 1 239 ? 14.055 3.035 3.611 1 93.94 239 LEU B CA 1
ATOM 4404 C C . LEU B 1 239 ? 14.602 1.92 4.496 1 93.94 239 LEU B C 1
ATOM 4406 O O . LEU B 1 239 ? 14.898 0.826 4.012 1 93.94 239 LEU B O 1
ATOM 4410 N N . LEU B 1 240 ? 14.68 2.191 5.793 1 96.38 240 LEU B N 1
ATOM 4411 C CA . LEU B 1 240 ? 15.25 1.251 6.754 1 96.38 240 LEU B CA 1
ATOM 4412 C C . LEU B 1 240 ? 14.148 0.487 7.484 1 96.38 240 LEU B C 1
ATOM 4414 O O . LEU B 1 240 ? 14.43 -0.26 8.43 1 96.38 240 LEU B O 1
ATOM 4418 N N . SER B 1 241 ? 12.914 0.641 7.043 1 94.62 241 SER B N 1
ATOM 4419 C CA . SER B 1 241 ? 11.781 -0.039 7.668 1 94.62 241 SER B CA 1
ATOM 4420 C C . SER B 1 241 ? 11.586 -1.434 7.086 1 94.62 241 SER B C 1
ATOM 4422 O O . SER B 1 241 ? 12.117 -1.749 6.02 1 94.62 241 SER B O 1
ATOM 4424 N N . GLY B 1 242 ? 10.914 -2.277 7.809 1 92.75 242 GLY B N 1
ATOM 4425 C CA . GLY B 1 242 ? 10.523 -3.584 7.305 1 92.75 242 GLY B CA 1
ATOM 4426 C C . GLY B 1 242 ? 11.672 -4.578 7.27 1 92.75 242 GLY B C 1
ATOM 4427 O O . GLY B 1 242 ? 11.648 -5.523 6.48 1 92.75 242 GLY B O 1
ATOM 4428 N N . VAL B 1 243 ? 12.711 -4.277 7.938 1 95.75 243 VAL B N 1
ATOM 4429 C CA . VAL B 1 243 ? 13.852 -5.176 8.07 1 95.75 243 VAL B CA 1
ATOM 4430 C C . VAL B 1 243 ? 13.805 -5.875 9.43 1 95.75 243 VAL B C 1
ATOM 4432 O O . VAL B 1 243 ? 13.711 -5.219 10.469 1 95.75 243 VAL B O 1
ATOM 4435 N N . GLU B 1 244 ? 13.844 -7.203 9.406 1 95.12 244 GLU B N 1
ATOM 4436 C CA . GLU B 1 244 ? 13.664 -8.016 10.602 1 95.12 244 GLU B CA 1
ATOM 4437 C C . GLU B 1 244 ? 14.625 -7.586 11.711 1 95.12 244 GLU B C 1
ATOM 4439 O O . GLU B 1 244 ? 14.234 -7.461 12.867 1 95.12 244 GLU B O 1
ATOM 4444 N N . GLU B 1 245 ? 15.859 -7.332 11.352 1 96.5 245 GLU B N 1
ATOM 4445 C CA . GLU B 1 245 ? 16.922 -7.023 12.312 1 96.5 245 GLU B CA 1
ATOM 4446 C C . GLU B 1 245 ? 16.797 -5.598 12.836 1 96.5 245 GLU B C 1
ATOM 4448 O O . GLU B 1 245 ? 17.281 -5.285 13.922 1 96.5 245 GLU B O 1
ATOM 4453 N N . TYR B 1 246 ? 16.172 -4.738 12.102 1 97.19 246 TYR B N 1
ATOM 4454 C CA . TYR B 1 246 ? 16.031 -3.336 12.477 1 97.19 246 TYR B CA 1
ATOM 4455 C C . TYR B 1 246 ? 14.773 -3.133 13.328 1 97.19 246 TYR B C 1
ATOM 4457 O O . TYR B 1 246 ? 13.695 -2.873 12.797 1 97.19 246 TYR B O 1
ATOM 4465 N N . LYS B 1 247 ? 14.961 -3.148 14.625 1 97.31 247 LYS B N 1
ATOM 4466 C CA . LYS B 1 247 ? 13.836 -2.98 15.547 1 97.31 247 LYS B CA 1
ATOM 4467 C C . LYS B 1 247 ? 13.398 -1.52 15.617 1 97.31 247 LYS B C 1
ATOM 4469 O O . LYS B 1 247 ? 12.211 -1.225 15.703 1 97.31 247 LYS B O 1
ATOM 4474 N N . ILE B 1 248 ? 14.375 -0.707 15.609 1 97.88 248 ILE B N 1
ATOM 4475 C CA . ILE B 1 248 ? 14.211 0.741 15.57 1 97.88 248 ILE B CA 1
ATOM 4476 C C . ILE B 1 248 ? 15.07 1.325 14.445 1 97.88 248 ILE B C 1
ATOM 4478 O O . ILE B 1 248 ? 16.188 0.856 14.203 1 97.88 248 ILE B O 1
ATOM 4482 N N . TRP B 1 249 ? 14.516 2.303 13.688 1 98.19 249 TRP B N 1
ATOM 4483 C CA . TRP B 1 249 ? 15.312 3 12.688 1 98.19 249 TRP B CA 1
ATOM 4484 C C . TRP B 1 249 ? 15.117 4.508 12.789 1 98.19 249 TRP B C 1
ATOM 4486 O O . TRP B 1 249 ? 14.078 4.977 13.258 1 98.19 249 TRP B O 1
ATOM 4496 N N . MET B 1 250 ? 16.156 5.223 12.438 1 98.12 250 MET B N 1
ATOM 4497 C CA . MET B 1 250 ? 16.031 6.668 12.617 1 98.12 250 MET B CA 1
ATOM 4498 C C . MET B 1 250 ? 16.922 7.414 11.625 1 98.12 250 MET B C 1
ATOM 4500 O O . MET B 1 250 ? 17.828 6.82 11.031 1 98.12 250 MET B O 1
ATOM 4504 N N . ALA B 1 251 ? 16.594 8.602 11.391 1 98.12 251 ALA B N 1
ATOM 4505 C CA . ALA B 1 251 ? 17.344 9.555 10.578 1 98.12 251 ALA B CA 1
ATOM 4506 C C . ALA B 1 251 ? 17.828 10.727 11.414 1 98.12 251 ALA B C 1
ATOM 4508 O O . ALA B 1 251 ? 17.094 11.266 12.242 1 98.12 251 ALA B O 1
ATOM 4509 N N . LEU B 1 252 ? 19.078 11.039 11.305 1 98.25 252 LEU B N 1
ATOM 4510 C CA . LEU B 1 252 ? 19.641 12.266 11.867 1 98.25 252 LEU B CA 1
ATOM 4511 C C . LEU B 1 252 ? 19.984 13.258 10.758 1 98.25 252 LEU B C 1
ATOM 4513 O O . LEU B 1 252 ? 20.703 12.922 9.82 1 98.25 252 LEU B O 1
ATOM 4517 N N . THR B 1 253 ? 19.484 14.398 10.883 1 98 253 THR B N 1
ATOM 4518 C CA . THR B 1 253 ? 19.734 15.43 9.883 1 98 253 THR B CA 1
ATOM 4519 C C . THR B 1 253 ? 20.266 16.703 10.547 1 98 253 THR B C 1
ATOM 4521 O O . THR B 1 253 ? 19.656 17.219 11.477 1 98 253 THR B O 1
ATOM 4524 N N . GLU B 1 254 ? 21.328 17.203 10.008 1 97.75 254 GLU B N 1
ATOM 4525 C CA . GLU B 1 254 ? 21.938 18.406 10.57 1 97.75 254 GLU B CA 1
ATOM 4526 C C . GLU B 1 254 ? 21.109 19.656 10.242 1 97.75 254 GLU B C 1
ATOM 4528 O O . GLU B 1 254 ? 20.672 19.828 9.094 1 97.75 254 GLU B O 1
ATOM 4533 N N . ASN B 1 255 ? 20.781 20.359 11.219 1 96.19 255 ASN B N 1
ATOM 4534 C CA . ASN B 1 255 ? 20.141 21.672 11.102 1 96.19 255 ASN B CA 1
ATOM 4535 C C . ASN B 1 255 ? 21.094 22.781 11.516 1 96.19 255 ASN B C 1
ATOM 4537 O O . ASN B 1 255 ? 21.109 23.188 12.688 1 96.19 255 ASN B O 1
ATOM 4541 N N . VAL B 1 256 ? 21.719 23.359 10.578 1 95.12 256 VAL B N 1
ATOM 4542 C CA . VAL B 1 256 ? 22.75 24.359 10.859 1 95.12 256 VAL B CA 1
ATOM 4543 C C . VAL B 1 256 ? 22.094 25.641 11.344 1 95.12 256 VAL B C 1
ATOM 4545 O O . VAL B 1 256 ? 22.641 26.344 12.203 1 95.12 256 VAL B O 1
ATOM 4548 N N . ALA B 1 257 ? 20.953 25.953 10.789 1 93.38 257 ALA B N 1
ATOM 4549 C CA . ALA B 1 257 ? 20.266 27.203 11.141 1 93.38 257 ALA B CA 1
ATOM 4550 C C . ALA B 1 257 ? 19.938 27.25 12.625 1 93.38 257 ALA B C 1
ATOM 4552 O O . ALA B 1 257 ? 20.078 28.297 13.266 1 93.38 257 ALA B O 1
ATOM 4553 N N . ASP B 1 258 ? 19.578 26.109 13.172 1 93.62 258 ASP B N 1
ATOM 4554 C CA . ASP B 1 258 ? 19.172 26.062 14.578 1 93.62 258 ASP B CA 1
ATOM 4555 C C . ASP B 1 258 ? 20.25 25.422 15.438 1 93.62 258 ASP B C 1
ATOM 4557 O O . ASP B 1 258 ? 20.062 25.188 16.625 1 93.62 258 ASP B O 1
ATOM 4561 N N . HIS B 1 259 ? 21.328 25.047 14.859 1 95.31 259 HIS B N 1
ATOM 4562 C CA . HIS B 1 259 ? 22.484 24.469 15.531 1 95.31 259 HIS B CA 1
ATOM 4563 C C . HIS B 1 259 ? 22.109 23.219 16.312 1 95.31 259 HIS B C 1
ATOM 4565 O O . HIS B 1 259 ? 22.406 23.109 17.5 1 95.31 259 HIS B O 1
ATOM 4571 N N . ASN B 1 260 ? 21.438 22.359 15.648 1 97.19 260 ASN B N 1
ATOM 4572 C CA . ASN B 1 260 ? 21.062 21.078 16.25 1 97.19 260 ASN B CA 1
ATOM 4573 C C . ASN B 1 260 ? 20.922 19.984 15.203 1 97.19 260 ASN B C 1
ATOM 4575 O O . ASN B 1 260 ? 21.25 20.203 14.031 1 97.19 260 ASN B O 1
ATOM 4579 N N . TRP B 1 261 ? 20.672 18.781 15.633 1 97.62 261 TRP B N 1
ATOM 4580 C CA . TRP B 1 261 ? 20.391 17.625 14.781 1 97.62 261 TRP B CA 1
ATOM 4581 C C . TRP B 1 261 ? 18.969 17.125 14.992 1 97.62 261 TRP B C 1
ATOM 4583 O O . TRP B 1 261 ? 18.578 16.781 16.109 1 97.62 261 TRP B O 1
ATOM 4593 N N . ARG B 1 262 ? 18.281 17.156 13.906 1 97.12 262 ARG B N 1
ATOM 4594 C CA . ARG B 1 262 ? 16.922 16.641 13.969 1 97.12 262 ARG B CA 1
ATOM 4595 C C . ARG B 1 262 ? 16.922 15.117 13.859 1 97.12 262 ARG B C 1
ATOM 4597 O O . ARG B 1 262 ? 17.594 14.547 13 1 97.12 262 ARG B O 1
ATOM 4604 N N . VAL B 1 263 ? 16.203 14.5 14.789 1 97.75 263 VAL B N 1
ATOM 4605 C CA . VAL B 1 263 ? 16.125 13.047 14.812 1 97.75 263 VAL B CA 1
ATOM 4606 C C . VAL B 1 263 ? 14.703 12.594 14.492 1 97.75 263 VAL B C 1
ATOM 4608 O O . VAL B 1 263 ? 13.742 13.117 15.062 1 97.75 263 VAL B O 1
ATOM 4611 N N . SER B 1 264 ? 14.57 11.742 13.523 1 96.75 264 SER B N 1
ATOM 4612 C CA . SER B 1 264 ? 13.305 11.086 13.219 1 96.75 264 SER B CA 1
ATOM 4613 C C . SER B 1 264 ? 13.344 9.609 13.602 1 96.75 264 SER B C 1
ATOM 4615 O O . SER B 1 264 ? 14.031 8.812 12.961 1 96.75 264 SER B O 1
ATOM 4617 N N . LEU B 1 265 ? 12.562 9.266 14.594 1 96.69 265 LEU B N 1
ATOM 4618 C CA . LEU B 1 265 ? 12.555 7.922 15.148 1 96.69 265 LEU B CA 1
ATOM 4619 C C . LEU B 1 265 ? 11.344 7.137 14.672 1 96.69 265 LEU B C 1
ATOM 4621 O O . LEU B 1 265 ? 10.242 7.68 14.594 1 96.69 265 LEU B O 1
ATOM 4625 N N . ARG B 1 266 ? 11.578 5.914 14.289 1 95.31 266 ARG B N 1
ATOM 4626 C CA . ARG B 1 266 ? 10.523 4.969 13.961 1 95.31 266 ARG B CA 1
ATOM 4627 C C . ARG B 1 266 ? 10.773 3.615 14.609 1 95.31 266 ARG B C 1
ATOM 4629 O O . ARG B 1 266 ? 11.922 3.266 14.906 1 95.31 266 ARG B O 1
ATOM 4636 N N . SER B 1 267 ? 9.789 2.939 14.898 1 94.94 267 SER B N 1
ATOM 4637 C CA . SER B 1 267 ? 9.891 1.615 15.5 1 94.94 267 SER B CA 1
ATOM 4638 C C . SER B 1 267 ? 8.742 0.714 15.055 1 94.94 267 SER B C 1
ATOM 4640 O O . SER B 1 267 ? 7.672 1.199 14.695 1 94.94 267 SER B O 1
ATOM 4642 N N . ARG B 1 268 ? 9.047 -0.565 15.102 1 87.81 268 ARG B N 1
ATOM 4643 C CA . ARG B 1 268 ? 8 -1.537 14.789 1 87.81 268 ARG B CA 1
ATOM 4644 C C . ARG B 1 268 ? 7.129 -1.813 16 1 87.81 268 ARG B C 1
ATOM 4646 O O . ARG B 1 268 ? 5.902 -1.851 15.906 1 87.81 268 ARG B O 1
ATOM 4653 N N . ASP B 1 269 ? 7.773 -1.974 17.219 1 89.12 269 ASP B N 1
ATOM 4654 C CA . ASP B 1 269 ? 7.016 -2.486 18.359 1 89.12 269 ASP B CA 1
ATOM 4655 C C . ASP B 1 269 ? 7.418 -1.782 19.641 1 89.12 269 ASP B C 1
ATOM 4657 O O . ASP B 1 269 ? 6.867 -2.064 20.719 1 89.12 269 ASP B O 1
ATOM 4661 N N . TYR B 1 270 ? 8.32 -0.857 19.531 1 94.25 270 TYR B N 1
ATOM 4662 C CA . TYR B 1 270 ? 8.891 -0.287 20.75 1 94.25 270 TYR B CA 1
ATOM 4663 C C . TYR B 1 270 ? 8.492 1.178 20.906 1 94.25 270 TYR B C 1
ATOM 4665 O O . TYR B 1 270 ? 8.477 1.926 19.922 1 94.25 270 TYR B O 1
ATOM 4673 N N . ALA B 1 271 ? 8.195 1.598 22.047 1 92.81 271 ALA B N 1
ATOM 4674 C CA . ALA B 1 271 ? 7.762 2.961 22.344 1 92.81 271 ALA B CA 1
ATOM 4675 C C . ALA B 1 271 ? 8.938 3.932 22.297 1 92.81 271 ALA B C 1
ATOM 4677 O O . ALA B 1 271 ? 9.555 4.227 23.312 1 92.81 271 ALA B O 1
ATOM 4678 N N . VAL B 1 272 ? 9.172 4.484 21.203 1 96.06 272 VAL B N 1
ATOM 4679 C CA . VAL B 1 272 ? 10.328 5.352 21.016 1 96.06 272 VAL B CA 1
ATOM 4680 C C . VAL B 1 272 ? 10.023 6.746 21.547 1 96.06 272 VAL B C 1
ATOM 4682 O O . VAL B 1 272 ? 10.93 7.559 21.75 1 96.06 272 VAL B O 1
ATOM 4685 N N . ASN B 1 273 ? 8.68 7.082 21.75 1 90.88 273 ASN B N 1
ATOM 4686 C CA . ASN B 1 273 ? 8.297 8.406 22.234 1 90.88 273 ASN B CA 1
ATOM 4687 C C . ASN B 1 273 ? 8.875 8.695 23.609 1 90.88 273 ASN B C 1
ATOM 4689 O O . ASN B 1 273 ? 9.242 9.836 23.906 1 90.88 273 ASN B O 1
ATOM 4693 N N . LYS B 1 274 ? 8.969 7.738 24.469 1 91.06 274 LYS B N 1
ATOM 4694 C CA . LYS B 1 274 ? 9.516 7.91 25.812 1 91.06 274 LYS B CA 1
ATOM 4695 C C . LYS B 1 274 ? 10.984 8.344 25.75 1 91.06 274 LYS B C 1
ATOM 4697 O O . LYS B 1 274 ? 11.414 9.188 26.531 1 91.06 274 LYS B O 1
ATOM 4702 N N . VAL B 1 275 ? 11.719 7.77 24.859 1 96.69 275 VAL B N 1
ATOM 4703 C CA . VAL B 1 275 ? 13.125 8.125 24.688 1 96.69 275 VAL B CA 1
ATOM 4704 C C . VAL B 1 275 ? 13.234 9.5 24.047 1 96.69 275 VAL B C 1
ATOM 4706 O O . VAL B 1 275 ? 14.07 10.32 24.453 1 96.69 275 VAL B O 1
ATOM 4709 N N . ALA B 1 276 ? 12.422 9.703 23.016 1 95.75 276 ALA B N 1
ATOM 4710 C CA . ALA B 1 276 ? 12.43 10.977 22.312 1 95.75 276 ALA B CA 1
ATOM 4711 C C . ALA B 1 276 ? 12.258 12.148 23.266 1 95.75 276 ALA B C 1
ATOM 4713 O O . ALA B 1 276 ? 12.883 13.195 23.109 1 95.75 276 ALA B O 1
ATOM 4714 N N . GLU B 1 277 ? 11.445 12 24.266 1 93.25 277 GLU B N 1
ATOM 4715 C CA . GLU B 1 277 ? 11.156 13.039 25.25 1 93.25 277 GLU B CA 1
ATOM 4716 C C . GLU B 1 277 ? 12.422 13.461 26 1 93.25 277 GLU B C 1
ATOM 4718 O O . GLU B 1 277 ? 12.57 14.633 26.359 1 93.25 277 GLU B O 1
ATOM 4723 N N . LYS B 1 278 ? 13.312 12.578 26.219 1 95.75 278 LYS B N 1
ATOM 4724 C CA . LYS B 1 278 ? 14.57 12.867 26.906 1 95.75 278 LYS B CA 1
ATOM 4725 C C . LYS B 1 278 ? 15.461 13.773 26.062 1 95.75 278 LYS B C 1
ATOM 4727 O O . LYS B 1 278 ? 16.422 14.359 26.562 1 95.75 278 LYS B O 1
ATOM 4732 N N . TYR B 1 279 ? 15.156 13.883 24.812 1 97 279 TYR B N 1
ATOM 4733 C CA . TYR B 1 279 ? 15.992 14.641 23.875 1 97 279 TYR B CA 1
ATOM 4734 C C . TYR B 1 279 ? 15.188 15.742 23.188 1 97 279 TYR B C 1
ATOM 4736 O O . TYR B 1 279 ? 15.289 15.93 21.984 1 97 279 TYR B O 1
ATOM 4744 N N . ASN B 1 280 ? 14.391 16.375 23.984 1 91.44 280 ASN B N 1
ATOM 4745 C CA . ASN B 1 280 ? 13.625 17.547 23.562 1 91.44 280 ASN B CA 1
ATOM 4746 C C . ASN B 1 280 ? 12.688 17.203 22.406 1 91.44 280 ASN B C 1
ATOM 4748 O O . ASN B 1 280 ? 12.57 17.984 21.453 1 91.44 280 ASN B O 1
ATOM 4752 N N . GLY B 1 281 ? 12.203 15.992 22.406 1 91.12 281 GLY B N 1
ATOM 4753 C CA . GLY B 1 281 ? 11.312 15.555 21.328 1 91.12 281 GLY B CA 1
ATOM 4754 C C . GLY B 1 281 ? 9.992 15 21.844 1 91.12 281 GLY B C 1
ATOM 4755 O O . GLY B 1 281 ? 9.492 15.445 22.875 1 91.12 281 GLY B O 1
ATOM 4756 N N . GLY B 1 282 ? 9.336 14.281 20.984 1 84.5 282 GLY B N 1
ATOM 4757 C CA . GLY B 1 282 ? 8.039 13.688 21.25 1 84.5 282 GLY B CA 1
ATOM 4758 C C . GLY B 1 282 ? 7.32 13.219 20 1 84.5 282 GLY B C 1
ATOM 4759 O O . GLY B 1 282 ? 7.871 13.297 18.891 1 84.5 282 GLY B O 1
ATOM 4760 N N . GLY B 1 283 ? 6.207 12.578 20.156 1 78.81 283 GLY B N 1
ATOM 4761 C CA . GLY B 1 283 ? 5.398 12.07 19.062 1 78.81 283 GLY B CA 1
ATOM 4762 C C . GLY B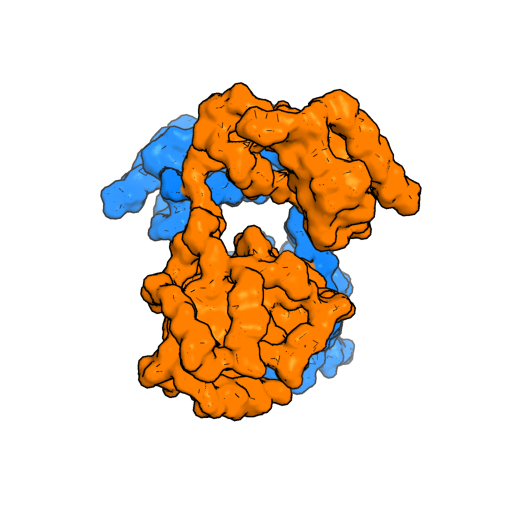 1 283 ? 4.609 10.828 19.422 1 78.81 283 GLY B C 1
ATOM 4763 O O . GLY B 1 283 ? 4.234 10.641 20.578 1 78.81 283 GLY B O 1
ATOM 4764 N N . HIS B 1 284 ? 4.285 10.039 18.453 1 76.44 284 HIS B N 1
ATOM 4765 C CA . HIS B 1 284 ? 3.535 8.805 18.656 1 76.44 284 HIS B CA 1
ATOM 4766 C C . HIS B 1 284 ? 4.43 7.703 19.219 1 76.44 284 HIS B C 1
ATOM 4768 O O . HIS B 1 284 ? 5.656 7.812 19.172 1 76.44 284 HIS B O 1
ATOM 4774 N N . MET B 1 285 ? 3.816 6.742 19.688 1 82.94 285 MET B N 1
ATOM 4775 C CA . MET B 1 285 ? 4.52 5.633 20.328 1 82.94 285 MET B CA 1
ATOM 4776 C C . MET B 1 285 ? 5.586 5.059 19.406 1 82.94 285 MET B C 1
ATOM 4778 O O . MET B 1 285 ? 6.715 4.809 19.828 1 82.94 285 MET B O 1
ATOM 4782 N N . LEU B 1 286 ? 5.309 4.887 18.078 1 88.81 286 LEU B N 1
ATOM 4783 C CA . LEU B 1 286 ? 6.207 4.176 17.188 1 88.81 286 LEU B CA 1
ATOM 4784 C C . LEU B 1 286 ? 6.867 5.145 16.203 1 88.81 286 LEU B C 1
ATOM 4786 O O . LEU B 1 286 ? 7.605 4.719 15.312 1 88.81 286 LEU B O 1
ATOM 4790 N N . ALA B 1 287 ? 6.52 6.418 16.297 1 87.44 287 ALA B N 1
ATOM 4791 C CA . ALA B 1 287 ? 7.031 7.457 15.414 1 87.44 287 ALA B CA 1
ATOM 4792 C C . ALA B 1 287 ? 7.164 8.789 16.141 1 87.44 287 ALA B C 1
ATOM 4794 O O . ALA B 1 287 ? 6.164 9.445 16.438 1 87.44 287 ALA B O 1
ATOM 4795 N N . SER B 1 288 ? 8.406 9.164 16.391 1 90.5 288 SER B N 1
ATOM 4796 C CA . SER B 1 288 ? 8.633 10.383 17.172 1 90.5 288 SER B CA 1
ATOM 4797 C C . SER B 1 288 ? 9.797 11.188 16.609 1 90.5 288 SER B C 1
ATOM 4799 O O . SER B 1 288 ? 10.586 10.672 15.812 1 90.5 288 SER B O 1
ATOM 4801 N N . GLY B 1 289 ? 9.789 12.422 16.922 1 92.5 289 GLY B N 1
ATOM 4802 C CA . GLY B 1 289 ? 10.914 13.305 16.641 1 92.5 289 GLY B CA 1
ATOM 4803 C C . GLY B 1 289 ? 11.688 13.688 17.891 1 92.5 289 GLY B C 1
ATOM 4804 O O . GLY B 1 289 ? 11.148 13.648 19 1 92.5 289 GLY B O 1
ATOM 4805 N N . ALA B 1 290 ? 12.938 14.031 17.734 1 95.62 290 ALA B N 1
ATOM 4806 C CA . ALA B 1 290 ? 13.812 14.539 18.797 1 95.62 290 ALA B CA 1
ATOM 4807 C C . ALA B 1 290 ? 14.867 15.484 18.234 1 95.62 290 ALA B C 1
ATOM 4809 O O . ALA B 1 290 ? 14.883 15.766 17.047 1 95.62 290 ALA B O 1
ATOM 4810 N N . LYS B 1 291 ? 15.602 16.078 19.156 1 96.56 291 LYS B N 1
ATOM 4811 C CA . LYS B 1 291 ? 16.672 17 18.781 1 96.56 291 LYS B CA 1
ATOM 4812 C C . LYS B 1 291 ? 17.922 16.766 19.641 1 96.56 291 LYS B C 1
ATOM 4814 O O . LYS B 1 291 ? 17.828 16.625 20.859 1 96.56 291 LYS B O 1
ATOM 4819 N N . LEU B 1 292 ? 18.969 16.641 18.922 1 97.69 292 LEU B N 1
ATOM 4820 C CA . LEU B 1 292 ? 20.25 16.578 19.609 1 97.69 292 LEU B CA 1
ATOM 4821 C C . LEU B 1 292 ? 21 17.891 19.453 1 97.69 292 LEU B C 1
ATOM 4823 O O . LEU B 1 292 ? 21.047 18.484 18.375 1 97.69 292 LEU B O 1
ATOM 4827 N N . ALA B 1 293 ? 21.625 18.297 20.5 1 96.25 293 ALA B N 1
ATOM 4828 C CA . ALA B 1 293 ? 22.422 19.516 20.438 1 96.25 293 ALA B CA 1
ATOM 4829 C C . ALA B 1 293 ? 23.719 19.281 19.672 1 96.25 293 ALA B C 1
ATOM 4831 O O . ALA B 1 293 ? 24.234 20.203 19.047 1 96.25 293 ALA B O 1
ATOM 4832 N N . SER B 1 294 ? 24.219 18.094 19.766 1 95.69 294 SER B N 1
ATOM 4833 C CA . SER B 1 294 ? 25.406 17.703 19.016 1 95.69 294 SER B CA 1
ATOM 4834 C C . SER B 1 294 ? 25.438 16.203 18.75 1 95.69 294 SER B C 1
ATOM 4836 O O . SER B 1 294 ? 24.719 15.438 19.406 1 95.69 294 SER B O 1
ATOM 4838 N N . LEU B 1 295 ? 26.25 15.797 17.812 1 95.94 295 LEU B N 1
ATOM 4839 C CA . LEU B 1 295 ? 26.359 14.391 17.453 1 95.94 295 LEU B CA 1
ATOM 4840 C C . LEU B 1 295 ? 26.984 13.586 18.578 1 95.94 295 LEU B C 1
ATOM 4842 O O . LEU B 1 295 ? 26.891 12.359 18.609 1 95.94 295 LEU B O 1
ATOM 4846 N N . GLU B 1 296 ? 27.594 14.258 19.484 1 95.88 296 GLU B N 1
ATOM 4847 C CA . GLU B 1 296 ? 28.203 13.586 20.641 1 95.88 296 GLU B CA 1
ATOM 4848 C C . GLU B 1 296 ? 27.141 12.898 21.5 1 95.88 296 GLU B C 1
ATOM 4850 O O . GLU B 1 296 ? 27.453 11.961 22.234 1 95.88 296 GLU B O 1
ATOM 4855 N N . GLN B 1 297 ? 25.953 13.391 21.328 1 97.5 297 GLN B N 1
ATOM 4856 C CA . GLN B 1 297 ? 24.844 12.836 22.109 1 97.5 297 GLN B CA 1
ATOM 4857 C C . GLN B 1 297 ? 24.312 11.555 21.484 1 97.5 297 GLN B C 1
ATOM 4859 O O . GLN B 1 297 ? 23.516 10.844 22.094 1 97.5 297 GLN B O 1
ATOM 4864 N N . LEU B 1 298 ? 24.766 11.273 20.281 1 97.69 298 LEU B N 1
ATOM 4865 C CA . LEU B 1 298 ? 24.25 10.125 19.547 1 97.69 298 LEU B CA 1
ATOM 4866 C C . LEU B 1 298 ? 24.5 8.828 20.312 1 97.69 298 LEU B C 1
ATOM 4868 O O . LEU B 1 298 ? 23.641 7.953 20.359 1 97.69 298 LEU B O 1
ATOM 4872 N N . GLY B 1 299 ? 25.625 8.68 20.859 1 97.69 299 GLY B N 1
ATOM 4873 C CA . GLY B 1 299 ? 25.938 7.484 21.625 1 97.69 299 GLY B CA 1
ATOM 4874 C C . GLY B 1 299 ? 24.953 7.203 22.734 1 97.69 299 GLY B C 1
ATOM 4875 O O . GLY B 1 299 ? 24.5 6.066 22.891 1 97.69 299 GLY B O 1
ATOM 4876 N N . GLN B 1 300 ? 24.656 8.242 23.484 1 97.88 300 GLN B N 1
ATOM 4877 C CA . GLN B 1 300 ? 23.703 8.094 24.594 1 97.88 300 GLN B CA 1
ATOM 4878 C C . GLN B 1 300 ? 22.312 7.785 24.062 1 97.88 300 GLN B C 1
ATOM 4880 O O . GLN B 1 300 ? 21.594 6.969 24.656 1 97.88 300 GLN B O 1
ATOM 4885 N N . LEU B 1 301 ? 21.922 8.484 23.016 1 98.12 301 LEU B N 1
ATOM 4886 C CA . LEU B 1 301 ? 20.625 8.203 22.406 1 98.12 301 LEU B CA 1
ATOM 4887 C C . LEU B 1 301 ? 20.516 6.742 21.984 1 98.12 301 LEU B C 1
ATOM 4889 O O . LEU B 1 301 ? 19.516 6.078 22.281 1 98.12 301 LEU B O 1
ATOM 4893 N N . LEU B 1 302 ? 21.562 6.23 21.359 1 98.19 302 LEU B N 1
ATOM 4894 C CA . LEU B 1 302 ? 21.594 4.84 20.922 1 98.19 302 LEU B CA 1
ATOM 4895 C C . LEU B 1 302 ? 21.484 3.893 22.125 1 98.19 302 LEU B C 1
ATOM 4897 O O . LEU B 1 302 ? 20.75 2.902 22.062 1 98.19 302 LEU B O 1
ATOM 4901 N N . GLN B 1 303 ? 22.188 4.238 23.156 1 97.94 303 GLN B N 1
ATOM 4902 C CA . GLN B 1 303 ? 22.125 3.412 24.359 1 97.94 303 GLN B CA 1
ATOM 4903 C C . GLN B 1 303 ? 20.719 3.387 24.938 1 97.94 303 GLN B C 1
ATOM 4905 O O . GLN B 1 303 ? 20.219 2.33 25.328 1 97.94 303 GLN B O 1
ATOM 4910 N N . ASP B 1 304 ? 20.141 4.527 25 1 98.06 304 ASP B N 1
ATOM 4911 C CA . ASP B 1 304 ? 18.781 4.609 25.531 1 98.06 304 ASP B CA 1
ATOM 4912 C C . ASP B 1 304 ? 17.812 3.785 24.688 1 98.06 304 ASP B C 1
ATOM 4914 O O . ASP B 1 304 ? 16.922 3.125 25.219 1 98.06 304 ASP B O 1
ATOM 4918 N N . LEU B 1 305 ? 17.969 3.812 23.359 1 98.12 305 LEU B N 1
ATOM 4919 C CA . LEU B 1 305 ? 17.094 3.061 22.453 1 98.12 305 LEU B CA 1
ATOM 4920 C C . LEU B 1 305 ? 17.328 1.56 22.609 1 98.12 305 LEU B C 1
ATOM 4922 O O . LEU B 1 305 ? 16.375 0.775 22.594 1 98.12 305 LEU B O 1
ATOM 4926 N N . LYS B 1 306 ? 18.594 1.17 22.75 1 97.44 306 LYS B N 1
ATOM 4927 C CA . LYS B 1 306 ? 18.922 -0.241 22.922 1 97.44 306 LYS B CA 1
ATOM 4928 C C . LYS B 1 306 ? 18.344 -0.79 24.219 1 97.44 306 LYS B C 1
ATOM 4930 O O . LYS B 1 306 ? 17.953 -1.958 24.281 1 97.44 306 LYS B O 1
ATOM 4935 N N . GLU B 1 307 ? 18.219 0.07 25.188 1 96.94 307 GLU B N 1
ATOM 4936 C CA . GLU B 1 307 ? 17.672 -0.346 26.469 1 96.94 307 GLU B CA 1
ATOM 4937 C C . GLU B 1 307 ? 16.203 -0.735 26.328 1 96.94 307 GLU B C 1
ATOM 4939 O O . GLU B 1 307 ? 15.75 -1.706 26.953 1 96.94 307 GLU B O 1
ATOM 4944 N N . ILE B 1 308 ? 15.469 -0.025 25.531 1 95.06 308 ILE B N 1
ATOM 4945 C CA . ILE B 1 308 ? 14.047 -0.354 25.422 1 95.06 308 ILE B CA 1
ATOM 4946 C C . ILE B 1 308 ? 13.867 -1.596 24.547 1 95.06 308 ILE B C 1
ATOM 4948 O O . ILE B 1 308 ? 12.875 -2.312 24.672 1 95.06 308 ILE B O 1
ATOM 4952 N N . ILE B 1 309 ? 14.82 -1.875 23.625 1 95.19 309 ILE B N 1
ATOM 4953 C CA . ILE B 1 309 ? 14.781 -3.082 22.812 1 95.19 309 ILE B CA 1
ATOM 4954 C C . ILE B 1 309 ? 15.039 -4.309 23.688 1 95.19 309 ILE B C 1
ATOM 4956 O O . ILE B 1 309 ? 14.398 -5.352 23.5 1 95.19 309 ILE B O 1
ATOM 4960 N N . ASN B 1 310 ? 15.922 -4.152 24.625 1 91.88 310 ASN B N 1
ATOM 4961 C CA . ASN B 1 310 ? 16.344 -5.277 25.453 1 91.88 310 ASN B CA 1
ATOM 4962 C C . ASN B 1 310 ? 15.422 -5.457 26.656 1 91.88 310 ASN B C 1
ATOM 4964 O O . ASN B 1 310 ? 15.555 -6.43 27.406 1 91.88 310 ASN B O 1
ATOM 4968 N N . GLU B 1 311 ? 14.57 -4.562 26.969 1 83.88 311 GLU B N 1
ATOM 4969 C CA . GLU B 1 311 ? 13.602 -4.719 28.062 1 83.88 311 GLU B CA 1
ATOM 4970 C C . GLU B 1 311 ? 12.508 -5.715 27.688 1 83.88 311 GLU B C 1
ATOM 4972 O O . GLU B 1 311 ? 12.164 -5.855 26.516 1 83.88 311 GLU B O 1
#

Organism: NCBI:txid445974

Sequence (622 aa):
MEEKIIAKIEEYDYIAIYRHVNPDFDAFGSQLGMYDMIKATYPDKKVFLCGDFSSELVKKYTVVFEHQEVDYTKDILGIVLDTANIERIDDQRYQLCKEIIKIDHHLVVDSYGTLNYEDSSASSASQLVGTIFKDTAMKITKSGAEALYLGIVGDTARFMYRNTDERTFAVAGALVQEGIDIVEIYNRIYMKKAKDLQINKFILNNHQFDGGVAYYVLSDADLKMLEISRERGSDFVNLLSGVEEYKIWMALTENVADHNWRVSLRSRDYAVNKVAEKYNGGGHMLASGAKLASLEQLGQLLQDLKEIINEMEEKIIAKIEEYDYIAIYRHVNPDFDAFGSQLGMYDMIKATYPDKKVFLCGDFSSELVKKYTVVFEHQEVDYTKDILGIVLDTANIERIDDQRYQLCKEIIKIDHHLVVDSYGTLNYEDSSASSASQLVGTIFKDTAMKITKSGAEALYLGIVGDTARFMYRNTDERTFAVAGALVQEGIDIVEIYNRIYMKKAKDLQINKFILNNHQFDGGVAYYVLSDADLKMLEISRERGSDFVNLLSGVEEYKIWMALTENVADHNWRVSLRSRDYAVNKVAEKYNGGGHMLASGAKLASLEQLGQLLQDLKEIINE

Radius of gyration: 26.53 Å; Cα contacts (8 Å, |Δi|>4): 1298; chains: 2; bounding box: 57×82×58 Å

Nearest PDB structures (foldseek):
  8iu7-assembly1_B-3  TM=7.711E-01  e=7.696E-35  Staphylococcus aureus
  5j21-assembly2_B  TM=7.956E-01  e=1.989E-33  Bacillus subtilis subsp. subtilis str. 168
  3dev-assembly1_B  TM=8.559E-01  e=4.074E-31  Staphylococcus haemolyticus JCSC1435
  5o25-assembly1_B  TM=8.917E-01  e=7.087E-25  Thermotoga maritima
  5o4z-assembly1_A  TM=7.835E-01  e=1.622E-24  Thermotoga maritima

Foldseek 3Di:
DLVVVVVVLVVFQAEEEWEFAPDDLQRQLLRLLLVQLSCQQPVRGHYAYDADPPDPRNVLADRDDDHDDGPLVGQYEYEYFADQDLVGIRDVCSVSHPFYEYQHQDDHDDDPGPHYNYHVLALGSLLVSLVSVVVDVTDGALRSLLSSLSSSCGSCVHVPHDSRDPSSVVSNVVSVVNVHDPVSSCCSVPPDDPLVVVVLVVCVVAWDDDLQEIEDEAEPVNCVVSVHDLVCQFVCQCSPPPDPSRQKYWYWGDDVVVQKIKIWIAGDPAQCQVLQVVAVKGDDRGIIMHIGNDCVCVVVSVVVVSVRVVD/DLVVVVVVLVVFQAEEEWEFAPDDLQRQLLRLLLVQLSCQQPVRGHYAYDADPPDPRNVLADRDDDHDDGPLVGQYEYEYFAYQDLVGIRDVCSVSHPFYEYQHQDDHDDDPGPHYNYHVLALGSLLVSLVSVVVDVTDGALRSLLSSLSSSCRSCVHVPHDSRDPSSVSSNVVSVVNVHDPVSSCCSPPPDDPLVVVVLVVCVVAWDDDLQEIEDEAEPVNCVVSVHDLVCQFVCQCSPPPDPSRQKYWYWGDDVVVQKIKIWIAGDPAQCQVLQVVAVKGDDRGIIMHIGNDCVCVVVSVVVVSVRVVD